Protein AF-U4L058-F1 (afdb_monomer)

Structure (mmCIF, N/CA/C/O backbone):
data_AF-U4L058-F1
#
_entry.id   AF-U4L058-F1
#
loop_
_atom_site.group_PDB
_atom_site.id
_atom_site.type_symbol
_atom_site.label_atom_id
_atom_site.label_alt_id
_atom_site.label_comp_id
_atom_site.label_asym_id
_atom_site.label_entity_id
_atom_site.label_seq_id
_atom_site.pdbx_PDB_ins_code
_atom_site.Cartn_x
_atom_site.Cartn_y
_atom_site.Cartn_z
_atom_site.occupancy
_atom_site.B_iso_or_equiv
_atom_site.auth_seq_id
_atom_site.auth_comp_id
_atom_site.auth_asym_id
_atom_site.auth_atom_id
_atom_site.pdbx_PDB_model_num
ATOM 1 N N . MET A 1 1 ? 19.940 19.517 -23.289 1.00 47.56 1 MET A N 1
ATOM 2 C CA . MET A 1 1 ? 20.513 18.558 -22.317 1.00 47.56 1 MET A CA 1
ATOM 3 C C . MET A 1 1 ? 20.708 17.233 -23.037 1.00 47.56 1 MET A C 1
ATOM 5 O O . MET A 1 1 ? 19.859 16.938 -23.871 1.00 47.56 1 MET A O 1
ATOM 9 N N . PRO A 1 2 ? 21.799 16.483 -22.801 1.00 56.88 2 PRO A N 1
ATOM 10 C CA . PRO A 1 2 ? 21.955 15.149 -23.378 1.00 56.88 2 PRO A CA 1
ATOM 11 C C . PRO A 1 2 ? 20.791 14.252 -22.942 1.00 56.88 2 PRO A C 1
ATOM 13 O O . PRO A 1 2 ? 20.288 14.392 -21.824 1.00 56.88 2 PRO A O 1
ATOM 16 N N . SER A 1 3 ? 20.346 13.364 -23.831 1.00 67.75 3 SER A N 1
ATOM 17 C CA . SER A 1 3 ? 19.328 12.370 -23.500 1.00 67.75 3 SER A CA 1
ATOM 18 C C . SER A 1 3 ? 19.775 11.527 -22.304 1.00 67.75 3 SER A C 1
ATOM 20 O O . SER A 1 3 ? 20.930 11.097 -22.277 1.00 67.75 3 SER A O 1
ATOM 22 N N . PRO A 1 4 ? 18.898 11.268 -21.316 1.00 82.44 4 PRO A N 1
ATOM 23 C CA . PRO A 1 4 ? 19.255 10.406 -20.201 1.00 82.44 4 PRO A CA 1
ATOM 24 C C . PRO A 1 4 ? 19.571 8.994 -20.709 1.00 82.44 4 PRO A C 1
ATOM 26 O O . PRO A 1 4 ? 18.923 8.485 -21.629 1.00 82.44 4 PRO A O 1
ATOM 29 N N . THR A 1 5 ? 20.565 8.354 -20.099 1.00 91.25 5 THR A N 1
ATOM 30 C CA . THR A 1 5 ? 20.855 6.937 -20.324 1.00 91.25 5 THR A CA 1
ATOM 31 C C . THR A 1 5 ? 19.934 6.074 -19.468 1.00 91.25 5 THR A C 1
ATOM 33 O O . THR A 1 5 ? 19.557 6.455 -18.358 1.00 91.25 5 THR A O 1
ATOM 36 N N . LEU A 1 6 ? 19.557 4.900 -19.974 1.00 95.06 6 LEU A N 1
ATOM 37 C CA . LEU A 1 6 ? 18.689 3.988 -19.237 1.00 95.06 6 LEU A CA 1
ATOM 38 C C . LEU A 1 6 ? 19.462 3.258 -18.129 1.00 95.06 6 LEU A C 1
ATOM 40 O O . LEU A 1 6 ? 20.446 2.564 -18.397 1.00 95.06 6 LEU A O 1
ATOM 44 N N . THR A 1 7 ? 18.951 3.338 -16.904 1.00 97.25 7 THR A N 1
ATOM 45 C CA . THR A 1 7 ? 19.315 2.487 -15.764 1.00 97.25 7 THR A CA 1
ATOM 46 C C . THR A 1 7 ? 18.183 1.511 -15.476 1.00 97.25 7 THR A C 1
ATOM 48 O O . THR A 1 7 ? 17.019 1.906 -15.411 1.00 97.25 7 THR A O 1
ATOM 51 N N . ILE A 1 8 ? 18.519 0.237 -15.284 1.00 97.94 8 ILE A N 1
ATOM 52 C CA . ILE A 1 8 ? 17.564 -0.794 -14.874 1.00 97.94 8 ILE A CA 1
ATOM 53 C C . ILE A 1 8 ? 17.840 -1.150 -13.415 1.00 97.94 8 ILE A C 1
ATOM 55 O O . ILE A 1 8 ? 18.976 -1.450 -13.043 1.00 97.94 8 ILE A O 1
ATOM 59 N N . ARG A 1 9 ? 16.792 -1.142 -12.595 1.00 96.69 9 ARG A N 1
ATOM 60 C CA . ARG A 1 9 ? 16.795 -1.625 -11.215 1.00 96.69 9 ARG A CA 1
ATOM 61 C C . ARG A 1 9 ? 15.997 -2.911 -11.132 1.00 96.69 9 ARG A C 1
ATOM 63 O O . ARG A 1 9 ? 14.858 -2.980 -11.583 1.00 96.69 9 ARG A O 1
ATOM 70 N N . ASN A 1 10 ? 16.596 -3.922 -10.533 1.00 95.50 10 ASN A N 1
ATOM 71 C CA . ASN A 1 10 ? 15.964 -5.199 -10.279 1.00 95.50 10 ASN A CA 1
ATOM 72 C C . ASN A 1 10 ? 15.373 -5.181 -8.868 1.00 95.50 10 ASN A C 1
ATOM 74 O O . ASN A 1 10 ? 16.130 -5.149 -7.913 1.00 95.50 10 ASN A O 1
ATOM 78 N N . LEU A 1 11 ? 14.051 -5.211 -8.726 1.00 94.19 11 LEU A N 1
ATOM 79 C CA . LEU A 1 11 ? 13.346 -5.349 -7.443 1.00 94.19 11 LEU A CA 1
ATOM 80 C C . LEU A 1 11 ? 12.711 -6.743 -7.321 1.00 94.19 11 LEU A C 1
ATOM 82 O O . LEU A 1 11 ? 11.597 -6.907 -6.827 1.00 94.19 11 LEU A O 1
ATOM 86 N N . THR A 1 12 ? 13.405 -7.756 -7.837 1.00 92.62 12 THR A N 1
ATOM 87 C CA . THR A 1 12 ? 13.025 -9.166 -7.726 1.00 92.62 12 THR A CA 1
ATOM 88 C C . THR A 1 12 ? 14.081 -9.935 -6.938 1.00 92.62 12 THR A C 1
ATOM 90 O O . THR A 1 12 ? 15.230 -9.504 -6.830 1.00 92.62 12 THR A O 1
ATOM 93 N N . SER A 1 13 ? 13.708 -11.110 -6.427 1.00 89.88 13 SER A N 1
ATOM 94 C CA . SER A 1 13 ? 14.618 -12.010 -5.710 1.00 89.88 13 SER A CA 1
ATOM 95 C C . SER A 1 13 ? 15.607 -12.747 -6.624 1.00 89.88 13 SER A C 1
ATOM 97 O O . SER A 1 13 ? 16.512 -13.419 -6.138 1.00 89.88 13 SER A O 1
ATOM 99 N N . ASN A 1 14 ? 15.451 -12.653 -7.949 1.00 91.00 14 ASN A N 1
ATOM 100 C CA . ASN A 1 14 ? 16.268 -13.386 -8.912 1.00 91.00 14 ASN A CA 1
ATOM 101 C C . ASN A 1 14 ? 17.243 -12.442 -9.623 1.00 91.00 14 ASN A C 1
ATOM 103 O O . ASN A 1 14 ? 16.935 -11.275 -9.857 1.00 91.00 14 ASN A O 1
ATOM 107 N N . LYS A 1 15 ? 18.414 -12.946 -10.031 1.00 93.75 15 LYS A N 1
ATOM 108 C CA . LYS A 1 15 ? 19.310 -12.199 -10.933 1.00 93.75 15 LYS A CA 1
ATOM 109 C C . LYS A 1 15 ? 18.634 -11.993 -12.285 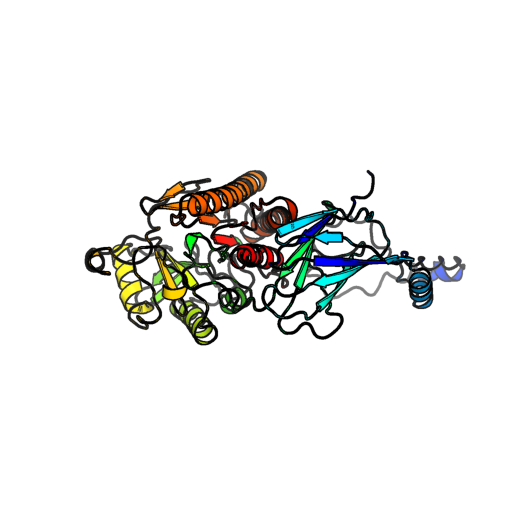1.00 93.75 15 LYS A C 1
ATOM 111 O O . LYS A 1 15 ? 17.973 -12.906 -12.787 1.00 93.75 15 LYS A O 1
ATOM 116 N N . LEU A 1 16 ? 18.851 -10.826 -12.885 1.00 96.38 16 LEU A N 1
ATOM 117 C CA . LEU A 1 16 ? 18.462 -10.549 -14.266 1.00 96.38 16 LEU A CA 1
ATOM 118 C C . LEU A 1 16 ? 19.714 -10.502 -15.136 1.00 96.38 16 LEU A C 1
ATOM 120 O O . LEU A 1 16 ? 20.690 -9.839 -14.787 1.00 96.38 16 LEU A O 1
ATOM 124 N N . HIS A 1 17 ? 19.669 -11.196 -16.265 1.00 97.19 17 HIS A N 1
ATOM 125 C CA . HIS A 1 17 ? 20.715 -11.199 -17.277 1.00 97.19 17 HIS A CA 1
ATOM 126 C C . HIS A 1 17 ? 20.137 -10.558 -18.530 1.00 97.19 17 HIS A C 1
ATOM 128 O O . HIS A 1 17 ? 19.394 -11.212 -19.254 1.00 97.19 17 HIS A O 1
ATOM 134 N N . ILE A 1 18 ? 20.423 -9.280 -18.777 1.00 97.62 18 ILE A N 1
ATOM 135 C CA . ILE A 1 18 ? 20.071 -8.664 -20.060 1.00 97.62 18 ILE A CA 1
ATOM 136 C C . ILE A 1 18 ? 21.018 -9.250 -21.103 1.00 97.62 18 ILE A C 1
ATOM 138 O O . ILE A 1 18 ? 22.229 -9.063 -20.974 1.00 97.62 18 ILE A O 1
ATOM 142 N N . ILE A 1 19 ? 20.464 -9.967 -22.079 1.00 97.12 19 ILE A N 1
ATOM 143 C CA . ILE A 1 19 ? 21.229 -10.750 -23.061 1.00 97.12 19 ILE A CA 1
ATOM 144 C C . ILE A 1 19 ? 21.243 -10.115 -24.451 1.00 97.12 19 ILE A C 1
ATOM 146 O O . ILE A 1 19 ? 22.152 -10.350 -25.239 1.00 97.12 19 ILE A O 1
ATOM 150 N N . GLN A 1 20 ? 20.238 -9.297 -24.760 1.00 97.00 20 GLN A N 1
ATOM 151 C CA . GLN A 1 20 ? 20.102 -8.708 -26.083 1.00 97.00 20 GLN A CA 1
ATOM 152 C C . GLN A 1 20 ? 19.428 -7.348 -25.990 1.00 97.00 20 GLN A C 1
ATOM 154 O O . GLN A 1 20 ? 18.491 -7.136 -25.211 1.00 97.00 20 GLN A O 1
ATOM 159 N N . THR A 1 21 ? 19.878 -6.439 -26.844 1.00 95.88 21 THR A N 1
ATOM 160 C CA . THR A 1 21 ? 19.184 -5.187 -27.126 1.00 95.88 21 THR A CA 1
ATOM 161 C C . THR A 1 21 ? 18.889 -5.071 -28.605 1.00 95.88 21 THR A C 1
ATOM 163 O O . THR A 1 21 ? 19.647 -5.540 -29.451 1.00 95.88 21 THR A O 1
ATOM 166 N N . THR A 1 22 ? 17.772 -4.435 -28.922 1.00 95.81 22 THR A N 1
ATOM 167 C CA . THR A 1 22 ? 17.424 -4.076 -30.290 1.00 95.81 22 THR A CA 1
ATOM 168 C C . THR A 1 22 ? 17.003 -2.619 -30.313 1.00 95.81 22 THR A C 1
ATOM 170 O O . THR A 1 22 ? 16.085 -2.228 -29.591 1.00 95.81 22 THR A O 1
ATOM 173 N N . ARG A 1 23 ? 17.674 -1.815 -31.134 1.00 94.12 23 ARG A N 1
ATOM 174 C CA . ARG A 1 23 ? 17.307 -0.426 -31.404 1.00 94.12 23 ARG A CA 1
ATOM 175 C C . ARG A 1 23 ? 16.559 -0.380 -32.726 1.00 94.12 23 ARG A C 1
ATOM 177 O O . ARG A 1 23 ? 17.111 -0.748 -33.756 1.00 94.12 23 ARG A O 1
ATOM 184 N N . ILE A 1 24 ? 15.299 0.031 -32.678 1.00 93.19 24 ILE A N 1
ATOM 185 C CA . ILE A 1 24 ? 14.424 0.126 -33.846 1.00 93.19 24 ILE A CA 1
ATOM 186 C C . ILE A 1 24 ? 14.221 1.616 -34.138 1.00 93.19 24 ILE A C 1
ATOM 188 O O . ILE A 1 24 ? 13.591 2.285 -33.310 1.00 93.19 24 ILE A O 1
ATOM 192 N N . PRO A 1 25 ? 14.724 2.131 -35.275 1.00 90.50 25 PRO A N 1
ATOM 193 C CA . PRO A 1 25 ? 14.578 3.535 -35.637 1.00 90.50 25 PRO A CA 1
ATOM 194 C C . PRO A 1 25 ? 13.122 4.009 -35.610 1.00 90.50 25 PRO A C 1
ATOM 196 O O . PRO A 1 25 ? 12.209 3.252 -35.957 1.00 90.50 25 PRO A O 1
ATOM 199 N N . ALA A 1 26 ? 12.885 5.267 -35.237 1.00 85.31 26 ALA A N 1
ATOM 200 C CA . ALA A 1 26 ? 11.554 5.860 -35.366 1.00 85.31 26 ALA A CA 1
ATOM 201 C C . ALA A 1 26 ? 11.067 5.806 -36.838 1.00 85.31 26 ALA A C 1
ATOM 203 O O . ALA A 1 26 ? 11.829 6.146 -37.749 1.00 85.31 26 ALA A O 1
ATOM 204 N N . PRO A 1 27 ? 9.812 5.389 -37.119 1.00 81.69 27 PRO A N 1
ATOM 205 C CA . PRO A 1 27 ? 9.298 5.361 -38.484 1.00 81.69 27 PRO A CA 1
ATOM 206 C C . PRO A 1 27 ? 9.309 6.761 -39.096 1.00 81.69 27 PRO A C 1
ATOM 208 O O . PRO A 1 27 ? 8.848 7.716 -38.470 1.00 81.69 27 PRO A O 1
ATOM 211 N N . ALA A 1 28 ? 9.779 6.877 -40.340 1.00 76.38 28 ALA A N 1
ATOM 212 C CA . ALA A 1 28 ? 9.761 8.154 -41.039 1.00 76.38 28 ALA A CA 1
ATOM 213 C C . ALA A 1 28 ? 8.316 8.689 -41.133 1.00 76.38 28 ALA A C 1
ATOM 215 O O . ALA A 1 28 ? 7.412 7.931 -41.517 1.00 76.38 28 ALA A O 1
ATOM 216 N N . PRO A 1 29 ? 8.074 9.975 -40.814 1.00 73.06 29 PRO A N 1
ATOM 217 C CA . PRO A 1 29 ? 6.759 10.566 -40.995 1.00 73.06 29 PRO A CA 1
ATOM 218 C C . PRO A 1 29 ? 6.376 10.510 -42.482 1.00 73.06 29 PRO A C 1
ATOM 220 O O . PRO A 1 29 ? 7.249 10.609 -43.355 1.00 73.06 29 PRO A O 1
ATOM 223 N N . PRO A 1 30 ? 5.083 10.346 -42.808 1.00 66.81 30 PRO A N 1
ATOM 224 C CA . PRO A 1 30 ? 4.653 10.357 -44.196 1.00 66.81 30 PRO A CA 1
ATOM 225 C C . PRO A 1 30 ? 5.043 11.689 -44.842 1.00 66.81 30 PRO A C 1
ATOM 227 O O . PRO A 1 30 ? 4.902 12.755 -44.239 1.00 66.81 30 PRO A O 1
ATOM 230 N N . LYS A 1 31 ? 5.557 11.626 -46.078 1.00 66.06 31 LYS A N 1
ATOM 231 C CA . LYS A 1 31 ? 5.919 12.833 -46.830 1.00 66.06 31 LYS A CA 1
ATOM 232 C C . LYS A 1 31 ? 4.681 13.734 -46.929 1.00 66.06 31 LYS A C 1
ATOM 234 O O . LYS A 1 31 ? 3.614 13.218 -47.275 1.00 66.06 31 LYS A O 1
ATOM 239 N N . PRO A 1 32 ? 4.791 15.046 -46.650 1.00 57.22 32 PRO A N 1
ATOM 240 C CA . PRO A 1 32 ? 3.666 15.950 -46.825 1.00 57.22 32 PRO A CA 1
ATOM 241 C C . PRO A 1 32 ? 3.174 15.846 -48.269 1.00 57.22 32 PRO A C 1
ATOM 243 O O . PRO A 1 32 ? 3.972 15.898 -49.210 1.00 57.22 32 PRO A O 1
ATOM 246 N N . ALA A 1 33 ? 1.867 15.641 -48.441 1.00 57.19 33 ALA A N 1
ATOM 247 C CA . ALA A 1 33 ? 1.272 15.617 -49.767 1.00 57.19 33 ALA A CA 1
ATOM 248 C C . ALA A 1 33 ? 1.560 16.962 -50.462 1.00 57.19 33 ALA A C 1
ATOM 250 O O . ALA A 1 33 ? 1.469 18.007 -49.807 1.00 57.19 33 ALA A O 1
ATOM 251 N N . PRO A 1 34 ? 1.910 16.974 -51.760 1.00 49.03 34 PRO A N 1
ATOM 252 C CA . PRO A 1 34 ? 2.071 18.223 -52.487 1.00 49.03 34 PRO A CA 1
ATOM 253 C C . PRO A 1 34 ? 0.775 19.031 -52.384 1.00 49.03 34 PRO A C 1
ATOM 255 O O . PRO A 1 34 ? -0.315 18.512 -52.632 1.00 49.03 34 PRO A O 1
ATOM 258 N N . ILE A 1 35 ? 0.891 20.299 -51.985 1.00 48.94 35 ILE A N 1
ATOM 259 C CA . ILE A 1 35 ? -0.247 21.215 -51.901 1.00 48.94 35 ILE A CA 1
ATOM 260 C C . ILE A 1 35 ? -0.741 21.457 -53.330 1.00 48.94 35 ILE A C 1
ATOM 262 O O . ILE A 1 35 ? -0.164 22.238 -54.084 1.00 48.94 35 ILE A O 1
ATOM 266 N N . THR A 1 36 ? -1.800 20.761 -53.728 1.00 53.22 36 THR A N 1
ATOM 267 C CA . THR A 1 36 ? -2.515 21.007 -54.979 1.00 53.22 36 THR A CA 1
ATOM 268 C C . THR A 1 36 ? -3.618 22.036 -54.733 1.00 53.22 36 THR A C 1
ATOM 270 O O . THR A 1 36 ? -4.226 22.075 -53.662 1.00 53.22 36 THR A O 1
ATOM 273 N N . LYS A 1 37 ? -3.899 22.892 -55.730 1.00 47.75 37 LYS A N 1
ATOM 274 C CA . LYS A 1 37 ? -4.924 23.957 -55.646 1.00 47.75 37 LYS A CA 1
ATOM 275 C C . LYS A 1 37 ? -6.322 23.442 -55.249 1.00 47.75 37 LYS A C 1
ATOM 277 O O . LYS A 1 37 ? -7.128 24.226 -54.765 1.00 47.75 37 LYS A O 1
ATOM 282 N N . SER A 1 38 ? -6.592 22.143 -55.385 1.00 46.78 38 SER A N 1
ATOM 283 C CA . SER A 1 38 ? -7.833 21.482 -54.961 1.00 46.78 38 SER A CA 1
ATOM 284 C C . SER A 1 38 ? -7.977 21.284 -53.444 1.00 46.78 38 SER A C 1
ATOM 286 O O . SER A 1 38 ? -9.088 21.061 -52.978 1.00 46.78 38 SER A O 1
ATOM 288 N N . ASN A 1 39 ? -6.899 21.373 -52.654 1.00 43.94 39 ASN A N 1
ATOM 289 C CA . ASN A 1 39 ? -6.961 21.186 -51.194 1.00 43.94 39 ASN A CA 1
ATOM 290 C C . ASN A 1 39 ? -7.251 22.487 -50.422 1.00 43.94 39 ASN A C 1
ATOM 292 O O . ASN A 1 39 ? -7.532 22.443 -49.227 1.00 43.94 39 ASN A O 1
ATOM 296 N N . LEU A 1 40 ? -7.225 23.643 -51.096 1.00 43.31 40 LEU A N 1
ATOM 297 C CA . LEU A 1 40 ? -7.546 24.948 -50.500 1.00 43.31 40 LEU A CA 1
ATOM 298 C C . LEU A 1 40 ? -9.060 25.200 -50.398 1.00 43.31 40 LEU A C 1
ATOM 300 O O . LEU A 1 40 ? -9.494 25.965 -49.543 1.00 43.31 40 LEU A O 1
ATOM 304 N N . THR A 1 41 ? -9.881 24.533 -51.214 1.00 40.84 41 THR A N 1
ATOM 305 C CA . THR A 1 41 ? -11.341 24.736 -51.241 1.00 40.84 41 THR A CA 1
ATOM 306 C C . THR A 1 41 ? -12.106 23.946 -50.177 1.00 40.84 41 THR A C 1
ATOM 308 O O . THR A 1 41 ? -13.298 24.167 -50.009 1.00 40.84 41 THR A O 1
ATOM 311 N N . ASN A 1 42 ? -11.446 23.057 -49.425 1.00 38.50 42 ASN A N 1
ATOM 312 C CA . ASN A 1 42 ? -12.087 22.290 -48.345 1.00 38.50 42 ASN A CA 1
ATOM 313 C C . ASN A 1 42 ? -11.957 22.933 -46.954 1.00 38.50 42 ASN A C 1
ATOM 315 O O . ASN A 1 42 ? -12.526 22.420 -45.993 1.00 38.50 42 ASN A O 1
ATOM 319 N N . VAL A 1 43 ? -11.265 24.070 -46.828 1.00 40.62 43 VAL A N 1
ATOM 320 C CA . VAL A 1 43 ? -11.130 24.780 -45.541 1.00 40.62 43 VAL A CA 1
ATOM 321 C C . VAL A 1 43 ? -12.368 25.641 -45.229 1.00 40.62 43 VAL A C 1
ATOM 323 O O . VAL A 1 43 ? -12.592 25.998 -44.078 1.00 40.62 43 VAL A O 1
ATOM 326 N N . SER A 1 44 ? -13.240 25.913 -46.209 1.00 34.47 44 SER A N 1
ATOM 327 C CA . SER A 1 44 ? -14.467 26.704 -46.013 1.00 34.47 44 SER A CA 1
ATOM 328 C C . SER A 1 44 ? -15.707 25.898 -45.594 1.00 34.47 44 SER A C 1
ATOM 330 O O . SER A 1 44 ? -16.704 26.507 -45.226 1.00 34.47 44 SER A O 1
ATOM 332 N N . ASN A 1 45 ? -15.661 24.557 -45.592 1.00 34.75 45 ASN A N 1
ATOM 333 C CA . ASN A 1 45 ? -16.809 23.706 -45.221 1.00 34.75 45 ASN A CA 1
ATOM 334 C C . ASN A 1 45 ? -16.697 23.050 -43.832 1.00 34.75 45 ASN A C 1
ATOM 336 O O . ASN A 1 45 ? -17.572 22.281 -43.441 1.00 34.75 45 ASN A O 1
ATOM 340 N N . LEU A 1 46 ? -15.679 23.391 -43.037 1.00 36.53 46 LEU A N 1
ATOM 341 C CA . LEU A 1 46 ? -15.516 22.892 -41.662 1.00 36.53 46 LEU A CA 1
ATOM 342 C C . LEU A 1 46 ? -16.308 23.705 -40.609 1.00 36.53 46 LEU A C 1
ATOM 344 O O . LEU A 1 46 ? -15.955 23.709 -39.435 1.00 36.53 46 LEU A O 1
ATOM 348 N N . GLY A 1 47 ? -17.352 24.432 -41.027 1.00 38.72 47 GLY A N 1
ATOM 349 C CA . GLY A 1 47 ? -18.165 25.304 -40.164 1.00 38.72 47 GLY A CA 1
ATOM 350 C C . GLY A 1 47 ? -19.493 24.710 -39.680 1.00 38.72 47 GLY A C 1
ATOM 351 O O . GLY A 1 47 ? -20.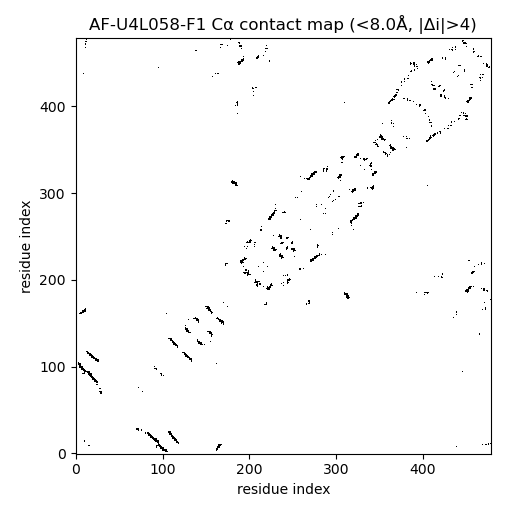128 25.280 -38.801 1.00 38.72 47 GLY A O 1
ATOM 352 N N . HIS A 1 48 ? -19.927 23.564 -40.207 1.00 32.72 48 HIS A N 1
ATOM 353 C CA . HIS A 1 48 ? -21.238 22.997 -39.888 1.00 32.72 48 HIS A CA 1
ATOM 354 C C . HIS A 1 48 ? -21.151 21.481 -39.749 1.00 32.72 48 HIS A C 1
ATOM 356 O O . HIS A 1 48 ? -21.504 20.799 -40.689 1.00 32.72 48 HIS A O 1
ATOM 362 N N . HIS A 1 49 ? -20.639 20.958 -38.629 1.00 31.55 49 HIS A N 1
ATOM 363 C CA . HIS A 1 49 ? -20.975 19.630 -38.068 1.00 31.55 49 HIS A CA 1
ATOM 364 C C . HIS A 1 49 ? -20.174 19.384 -36.773 1.00 31.55 49 HIS A C 1
ATOM 366 O O . HIS A 1 49 ? -19.394 18.445 -36.681 1.00 31.55 49 HIS A O 1
ATOM 372 N N . VAL A 1 50 ? -20.353 20.228 -35.749 1.00 35.69 50 VAL A N 1
ATOM 373 C CA . VAL A 1 50 ? -19.986 19.875 -34.363 1.00 35.69 50 VAL A CA 1
ATOM 374 C C . VAL A 1 50 ? -21.037 20.450 -33.413 1.00 35.69 50 VAL A C 1
ATOM 376 O O . VAL A 1 50 ? -20.842 21.470 -32.763 1.00 35.69 50 VAL A O 1
ATOM 379 N N . THR A 1 51 ? -22.181 19.782 -33.337 1.00 35.56 51 THR A N 1
ATOM 380 C CA . THR A 1 51 ? -23.135 19.922 -32.233 1.00 35.56 51 THR A CA 1
ATOM 381 C C . THR A 1 51 ? -23.565 18.524 -31.821 1.00 35.56 51 THR A C 1
ATOM 383 O O . THR A 1 51 ? -24.406 17.918 -32.469 1.00 35.56 51 THR A O 1
ATOM 386 N N . HIS A 1 52 ? -22.894 17.981 -30.804 1.00 32.19 52 HIS A N 1
ATOM 387 C CA . HIS A 1 52 ? -23.453 17.266 -29.648 1.00 32.19 52 HIS A CA 1
ATOM 388 C C . HIS A 1 52 ? -22.324 16.529 -28.901 1.00 32.19 52 HIS A C 1
ATOM 390 O O . HIS A 1 52 ? -21.460 15.916 -29.518 1.00 32.19 52 HIS A O 1
ATOM 396 N N . ASN A 1 53 ? -22.373 16.603 -27.565 1.00 29.23 53 ASN A N 1
ATOM 397 C CA . ASN A 1 53 ? -21.456 16.051 -26.549 1.00 29.23 53 ASN A CA 1
ATOM 398 C C . ASN A 1 53 ? -20.260 16.930 -26.143 1.00 29.23 53 ASN A C 1
ATOM 400 O O . ASN A 1 53 ? -19.098 16.587 -26.337 1.00 29.23 53 ASN A O 1
ATOM 404 N N . PHE A 1 54 ? -20.569 18.040 -25.466 1.00 29.64 54 PHE A N 1
ATOM 405 C CA . PHE A 1 54 ? -19.615 18.847 -24.701 1.00 29.64 54 PHE A CA 1
ATOM 406 C C . PHE A 1 54 ? -19.950 18.767 -23.203 1.00 29.64 54 PHE A C 1
ATOM 408 O O . PHE A 1 54 ? -20.721 19.579 -22.706 1.00 29.64 54 PHE A O 1
ATOM 415 N N . THR A 1 55 ? -19.371 17.804 -22.477 1.00 29.11 55 THR A N 1
ATOM 416 C CA . THR A 1 55 ? -19.348 17.827 -20.994 1.00 29.11 55 THR A CA 1
ATOM 417 C C . THR A 1 55 ? -18.156 17.102 -20.345 1.00 29.11 55 THR A C 1
ATOM 419 O O . THR A 1 55 ? -18.214 16.798 -19.159 1.00 29.11 55 THR A O 1
ATOM 422 N N . SER A 1 56 ? -17.027 16.867 -21.035 1.00 29.28 56 SER A N 1
ATOM 423 C CA . SER A 1 56 ? -15.829 16.325 -20.347 1.00 29.28 56 SER A CA 1
ATOM 424 C C . SER A 1 56 ? -14.464 16.889 -20.761 1.00 29.28 56 SER A C 1
ATOM 426 O O . SER A 1 56 ? -13.441 16.386 -20.302 1.00 29.28 56 SER A O 1
ATOM 428 N N . LEU A 1 57 ? -14.401 17.945 -21.575 1.00 30.73 57 LEU A N 1
ATOM 429 C CA . LEU A 1 57 ? -13.132 18.502 -22.062 1.00 30.73 57 LEU A CA 1
ATOM 430 C C . LEU A 1 57 ? -12.966 19.978 -21.690 1.00 30.73 57 LEU A C 1
ATOM 432 O O . LEU A 1 57 ? -12.871 20.854 -22.539 1.00 30.73 57 LEU A O 1
ATOM 436 N N . LEU A 1 58 ? -12.901 20.263 -20.391 1.00 33.25 58 LEU A N 1
ATOM 437 C CA . LEU A 1 58 ? -12.345 21.524 -19.896 1.00 33.25 58 LEU A CA 1
ATOM 438 C C . LEU A 1 58 ? -11.369 21.252 -18.747 1.00 33.25 58 LEU A C 1
ATOM 440 O O . LEU A 1 58 ? -11.593 21.604 -17.592 1.00 33.25 58 LEU A O 1
ATOM 444 N N . ARG A 1 59 ? -10.229 20.647 -19.096 1.00 31.66 59 ARG A N 1
ATOM 445 C CA . ARG A 1 59 ? -8.972 20.816 -18.359 1.00 31.66 59 ARG A CA 1
ATOM 446 C C . ARG A 1 59 ? -7.880 21.284 -19.313 1.00 31.66 59 ARG A C 1
ATOM 448 O O . ARG A 1 59 ? -7.296 20.494 -20.036 1.00 31.66 59 ARG A O 1
ATOM 455 N N . ARG A 1 60 ? -7.666 22.603 -19.288 1.00 37.06 60 ARG A N 1
ATOM 456 C CA . ARG A 1 60 ? -6.450 23.357 -19.640 1.00 37.06 60 ARG A CA 1
ATOM 457 C C . ARG A 1 60 ? -5.427 22.631 -20.534 1.00 37.06 60 ARG A C 1
ATOM 459 O O . ARG A 1 60 ? -4.459 22.064 -20.040 1.00 37.06 60 ARG A O 1
ATOM 466 N N . THR A 1 61 ? -5.557 22.829 -21.840 1.00 28.14 61 THR A N 1
ATOM 467 C CA . THR A 1 61 ? -4.433 22.843 -22.789 1.00 28.14 61 THR A CA 1
ATOM 468 C C . THR A 1 61 ? -4.420 24.203 -23.490 1.00 28.14 61 THR A C 1
ATOM 470 O O . THR A 1 61 ? -5.490 24.668 -23.890 1.00 28.14 61 THR A O 1
ATOM 473 N N . PRO A 1 62 ? -3.267 24.881 -23.631 1.00 28.09 62 PRO A N 1
ATOM 474 C CA . PRO A 1 62 ? -3.191 26.084 -24.449 1.00 28.09 62 PRO A CA 1
ATOM 475 C C . PRO A 1 62 ? -3.505 25.729 -25.909 1.00 28.09 62 PRO A C 1
ATOM 477 O O . PRO A 1 62 ? -3.093 24.685 -26.417 1.00 28.09 62 PRO A O 1
ATOM 480 N N . VAL A 1 63 ? -4.277 26.594 -26.565 1.00 29.78 63 VAL A N 1
ATOM 481 C CA . VAL A 1 63 ? -4.714 26.461 -27.960 1.00 29.78 63 VAL A CA 1
ATOM 482 C C . VAL A 1 63 ? -3.522 26.740 -28.884 1.00 29.78 63 VAL A C 1
ATOM 484 O O . VAL A 1 63 ? -3.391 27.827 -29.434 1.00 29.78 63 VAL A O 1
ATOM 487 N N . THR A 1 64 ? -2.617 25.768 -29.019 1.00 33.59 64 THR A N 1
ATOM 488 C CA . THR A 1 64 ? -1.559 25.782 -30.049 1.00 33.59 64 THR A CA 1
ATOM 489 C C . THR A 1 64 ? -1.107 24.389 -30.505 1.00 33.59 64 THR A C 1
ATOM 491 O O . THR A 1 64 ? -0.024 24.250 -31.065 1.00 33.59 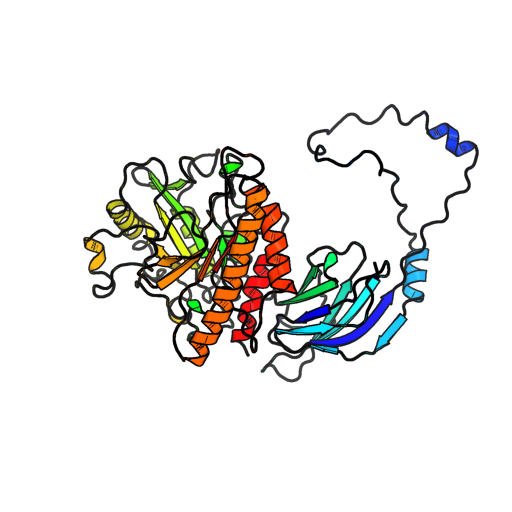64 THR A O 1
ATOM 494 N N . ALA A 1 65 ? -1.913 23.338 -30.317 1.00 39.06 65 ALA A N 1
ATOM 495 C CA . ALA A 1 65 ? -1.543 21.992 -30.766 1.00 39.06 65 ALA A CA 1
ATOM 496 C C . ALA A 1 65 ? -2.758 21.132 -31.151 1.00 39.06 65 ALA A C 1
ATOM 498 O O . ALA A 1 65 ? -3.173 20.262 -30.396 1.00 39.06 65 ALA A O 1
ATOM 499 N N . LEU A 1 66 ? -3.321 21.358 -32.340 1.00 34.28 66 LEU A N 1
ATOM 500 C CA . LEU A 1 66 ? -4.224 20.408 -33.004 1.00 34.28 66 LEU A CA 1
ATOM 501 C C . LEU A 1 66 ? -3.932 20.382 -34.512 1.00 34.28 66 LEU A C 1
ATOM 503 O O . LEU A 1 66 ? -4.780 20.699 -35.338 1.00 34.28 66 LEU A O 1
ATOM 507 N N . ILE A 1 67 ? -2.707 20.003 -34.877 1.00 35.44 67 ILE A N 1
ATOM 508 C CA . ILE A 1 67 ? -2.484 19.322 -36.155 1.00 35.44 67 ILE A CA 1
ATOM 509 C C . ILE A 1 67 ? -2.248 17.858 -35.778 1.00 35.44 67 ILE A C 1
ATOM 511 O O . ILE A 1 67 ? -1.292 17.590 -35.047 1.00 35.44 67 ILE A O 1
ATOM 515 N N . PRO A 1 68 ? -3.107 16.910 -36.195 1.00 39.47 68 PRO A N 1
ATOM 516 C CA . PRO A 1 68 ? -2.832 15.497 -35.994 1.00 39.47 68 PRO A CA 1
ATOM 517 C C . PRO A 1 68 ? -1.511 15.176 -36.690 1.00 39.47 68 PRO A C 1
ATOM 519 O O . PRO A 1 68 ? -1.396 15.356 -37.903 1.00 39.47 68 PRO A O 1
ATOM 522 N N . VAL A 1 69 ? -0.504 14.728 -35.937 1.00 49.50 69 VAL A N 1
ATOM 523 C CA . VAL A 1 69 ? 0.687 14.139 -36.552 1.00 49.50 69 VAL A CA 1
ATOM 524 C C . VAL A 1 69 ? 0.203 12.890 -37.295 1.00 49.50 69 VAL A C 1
ATOM 526 O O . VAL A 1 69 ? -0.404 12.021 -36.664 1.00 49.50 69 VAL A O 1
ATOM 529 N N . PRO A 1 70 ? 0.384 12.805 -38.622 1.00 59.12 70 PRO A N 1
ATOM 530 C CA . PRO A 1 70 ? -0.135 11.687 -39.391 1.00 59.12 70 PRO A CA 1
ATOM 531 C C . PRO A 1 70 ? 0.547 10.386 -38.958 1.00 59.12 70 PRO A C 1
ATOM 533 O O . PRO A 1 70 ? 1.771 10.316 -38.832 1.00 59.12 70 PRO A O 1
ATOM 536 N N . THR A 1 71 ? -0.259 9.355 -38.715 1.00 67.19 71 THR A N 1
ATOM 537 C CA . THR A 1 71 ? 0.201 8.027 -38.305 1.00 67.19 71 THR A CA 1
ATOM 538 C C . THR A 1 71 ? 1.110 7.432 -39.391 1.00 67.19 71 THR A C 1
ATOM 540 O O . THR A 1 71 ? 0.764 7.511 -40.574 1.00 67.19 71 THR A O 1
ATOM 543 N N . PRO A 1 72 ? 2.268 6.842 -39.038 1.00 72.56 72 PRO A N 1
ATOM 544 C CA . PRO A 1 72 ? 3.177 6.263 -40.024 1.00 72.56 72 PRO A CA 1
ATOM 545 C C . PRO A 1 72 ? 2.517 5.118 -40.801 1.00 72.56 72 PRO A C 1
ATOM 547 O O . PRO A 1 72 ? 1.692 4.372 -40.270 1.00 72.56 72 PRO A O 1
ATOM 550 N N . THR A 1 73 ? 2.890 4.967 -42.074 1.00 80.56 73 THR A N 1
ATOM 551 C CA . THR A 1 73 ? 2.367 3.899 -42.935 1.00 80.56 73 THR A CA 1
ATOM 552 C C . THR A 1 73 ? 2.917 2.534 -42.518 1.00 80.56 73 THR A C 1
ATOM 554 O O . THR A 1 73 ? 4.028 2.427 -41.994 1.00 80.56 73 THR A O 1
ATOM 557 N N . SER A 1 74 ? 2.192 1.453 -42.825 1.00 79.25 74 SER A N 1
ATOM 558 C CA . SER A 1 74 ? 2.670 0.080 -42.589 1.00 79.25 74 SER A CA 1
ATOM 559 C C . SER A 1 74 ? 4.017 -0.201 -43.268 1.00 79.25 74 SER A C 1
ATOM 561 O O . SER A 1 74 ? 4.847 -0.914 -42.712 1.00 79.25 74 SER A O 1
ATOM 563 N N . SER A 1 75 ? 4.270 0.405 -44.434 1.00 80.00 75 SER A N 1
ATOM 564 C CA . SER A 1 75 ? 5.556 0.313 -45.133 1.00 80.00 75 SER A CA 1
ATOM 565 C C . SER A 1 75 ? 6.696 1.018 -44.391 1.00 80.00 75 SER A C 1
ATOM 567 O O . SER A 1 75 ? 7.793 0.472 -44.319 1.00 80.00 75 SER A O 1
ATOM 569 N N . ALA A 1 76 ? 6.446 2.191 -43.797 1.00 77.88 76 ALA A N 1
ATOM 570 C CA . ALA A 1 76 ? 7.438 2.909 -42.997 1.00 77.88 76 ALA A CA 1
ATOM 571 C C . ALA A 1 76 ? 7.770 2.154 -41.701 1.00 77.88 76 ALA A C 1
ATOM 573 O O . ALA A 1 76 ? 8.932 2.084 -41.309 1.00 77.88 76 ALA A O 1
ATOM 574 N N . ILE A 1 77 ? 6.766 1.528 -41.078 1.00 79.06 77 ILE A N 1
ATOM 575 C CA . ILE A 1 77 ? 6.957 0.662 -39.907 1.00 79.06 77 ILE A CA 1
ATOM 576 C C . ILE A 1 77 ? 7.796 -0.574 -40.273 1.00 79.06 77 ILE A C 1
ATOM 578 O O . ILE A 1 77 ? 8.728 -0.915 -39.548 1.00 79.06 77 ILE A O 1
ATOM 582 N N . ALA A 1 78 ? 7.504 -1.231 -41.401 1.00 78.25 78 ALA A N 1
ATOM 583 C CA . ALA A 1 78 ? 8.265 -2.394 -41.859 1.00 78.25 78 ALA A CA 1
ATOM 584 C C . ALA A 1 78 ? 9.724 -2.042 -42.196 1.00 78.25 78 ALA A C 1
ATOM 586 O O . ALA A 1 78 ? 10.634 -2.780 -41.827 1.00 78.25 78 ALA A O 1
ATOM 587 N N . ALA A 1 79 ? 9.955 -0.893 -42.840 1.00 79.38 79 ALA A N 1
ATOM 588 C CA . ALA A 1 79 ? 11.300 -0.402 -43.134 1.00 79.38 79 ALA A CA 1
ATOM 589 C C . ALA A 1 79 ? 12.098 -0.104 -41.853 1.00 79.38 79 ALA A C 1
ATOM 591 O O . ALA A 1 79 ? 13.254 -0.508 -41.748 1.00 79.38 79 ALA A O 1
ATOM 592 N N . ALA A 1 80 ? 11.473 0.534 -40.858 1.00 80.25 80 ALA A N 1
ATOM 593 C CA . ALA A 1 80 ? 12.087 0.773 -39.552 1.00 80.25 80 ALA A CA 1
ATOM 594 C C . ALA A 1 80 ? 12.444 -0.537 -38.829 1.00 80.25 80 ALA A C 1
ATOM 596 O O . ALA A 1 80 ? 13.538 -0.668 -38.287 1.00 80.25 80 ALA A O 1
ATOM 597 N N . ALA A 1 81 ? 11.556 -1.536 -38.865 1.00 79.00 81 ALA A N 1
ATOM 598 C CA . ALA A 1 81 ? 11.827 -2.852 -38.290 1.00 79.00 81 ALA A CA 1
ATOM 599 C C . ALA A 1 81 ? 12.981 -3.584 -38.999 1.00 79.00 81 ALA A C 1
ATOM 601 O O . ALA A 1 81 ? 13.770 -4.254 -38.337 1.00 79.00 81 ALA A O 1
ATOM 602 N N . ALA A 1 82 ? 13.104 -3.442 -40.323 1.00 80.81 82 ALA A N 1
ATOM 603 C CA . ALA A 1 82 ? 14.205 -4.019 -41.097 1.00 80.81 82 ALA A CA 1
ATOM 604 C C . ALA A 1 82 ? 15.554 -3.326 -40.835 1.00 80.81 82 ALA A C 1
ATOM 606 O O . ALA A 1 82 ? 16.598 -3.960 -40.952 1.00 80.81 82 ALA A O 1
ATOM 607 N N . ALA A 1 83 ? 15.535 -2.046 -40.455 1.00 84.38 83 ALA A N 1
ATOM 608 C CA . ALA A 1 83 ? 16.718 -1.266 -40.090 1.00 84.38 83 ALA A CA 1
ATOM 609 C C . ALA A 1 83 ? 17.124 -1.422 -38.611 1.00 84.38 83 ALA A C 1
ATOM 611 O O . ALA A 1 83 ? 17.950 -0.656 -38.116 1.00 84.38 83 ALA A O 1
ATOM 612 N N . ALA A 1 84 ? 16.524 -2.367 -37.884 1.00 89.81 84 ALA A N 1
ATOM 613 C CA . ALA A 1 84 ? 16.783 -2.544 -36.466 1.00 89.81 84 ALA A CA 1
ATOM 614 C C . ALA A 1 84 ? 18.215 -3.038 -36.200 1.00 89.81 84 ALA A C 1
ATOM 616 O O . ALA A 1 84 ? 18.654 -4.053 -36.742 1.00 89.81 84 ALA A O 1
ATOM 617 N N . GLU A 1 85 ? 18.924 -2.359 -35.302 1.00 91.56 85 GLU A N 1
ATOM 618 C CA . GLU A 1 85 ? 20.243 -2.785 -34.839 1.00 91.56 85 GLU A CA 1
ATOM 619 C C . GLU A 1 85 ? 20.093 -3.734 -33.650 1.00 91.56 85 GLU A C 1
ATOM 621 O O . GLU A 1 85 ? 19.650 -3.325 -32.574 1.00 91.56 85 GLU A O 1
ATOM 626 N N . VAL A 1 86 ? 20.484 -4.995 -33.830 1.00 93.44 86 VAL A N 1
ATOM 627 C CA . VAL A 1 86 ? 20.531 -5.999 -32.758 1.00 93.44 86 VAL A CA 1
ATOM 628 C C . VAL A 1 86 ? 21.947 -6.072 -32.195 1.00 93.44 86 VAL A C 1
ATOM 630 O O . VAL A 1 86 ? 22.918 -6.105 -32.949 1.00 93.44 86 VAL A O 1
ATOM 633 N N . ARG A 1 87 ? 22.072 -6.095 -30.867 1.00 93.31 87 ARG A N 1
ATOM 634 C CA . ARG A 1 87 ? 23.348 -6.263 -30.167 1.00 93.31 87 ARG A CA 1
ATOM 635 C C . ARG A 1 87 ? 23.194 -7.268 -29.038 1.00 93.31 87 ARG A C 1
ATOM 637 O O . ARG A 1 87 ? 22.385 -7.047 -28.131 1.00 93.31 87 ARG A O 1
ATOM 644 N N . ASP A 1 88 ? 24.015 -8.309 -29.077 1.00 93.38 88 ASP A N 1
ATOM 645 C CA . ASP A 1 88 ? 24.208 -9.210 -27.946 1.00 93.38 88 ASP A CA 1
ATOM 646 C C . ASP A 1 88 ? 25.031 -8.493 -26.882 1.00 93.38 88 ASP A C 1
ATOM 648 O O . ASP A 1 88 ? 26.073 -7.894 -27.161 1.00 93.38 88 ASP A O 1
ATOM 652 N N . ILE A 1 89 ? 24.532 -8.515 -25.654 1.00 94.06 89 ILE A N 1
ATOM 653 C CA . ILE A 1 89 ? 25.168 -7.871 -24.509 1.00 94.06 89 ILE A CA 1
ATOM 654 C C . ILE A 1 89 ? 25.039 -8.777 -23.293 1.00 94.06 89 ILE A C 1
ATOM 656 O O . ILE A 1 89 ? 24.218 -9.684 -23.272 1.00 94.06 89 ILE A O 1
ATOM 660 N N . LEU A 1 90 ? 25.819 -8.519 -22.247 1.00 95.12 90 LEU A N 1
ATOM 661 C CA . LEU A 1 90 ? 25.604 -9.160 -20.957 1.00 95.12 90 LEU A CA 1
ATOM 662 C C . LEU A 1 90 ? 25.645 -8.108 -19.858 1.00 95.12 90 LEU A C 1
ATOM 664 O O . LEU A 1 90 ? 26.714 -7.653 -19.456 1.00 95.12 90 LEU A O 1
ATOM 668 N N . ILE A 1 91 ? 24.468 -7.741 -19.358 1.00 96.50 91 ILE A N 1
ATOM 669 C CA . ILE A 1 91 ? 24.336 -6.917 -18.154 1.00 96.50 91 ILE A CA 1
ATOM 670 C C . ILE A 1 91 ? 23.718 -7.789 -17.070 1.00 96.50 91 ILE A C 1
ATOM 672 O O . ILE A 1 91 ? 22.570 -8.219 -17.186 1.00 96.50 91 ILE A O 1
ATOM 676 N N . ILE A 1 92 ? 24.485 -8.041 -16.012 1.00 96.75 92 ILE A N 1
ATOM 677 C CA . ILE A 1 92 ? 24.029 -8.800 -14.848 1.00 96.75 92 ILE A CA 1
ATOM 678 C C . ILE A 1 92 ? 23.559 -7.808 -13.793 1.00 96.75 92 ILE A C 1
ATOM 680 O O . ILE A 1 92 ? 24.352 -7.025 -13.274 1.00 96.75 92 ILE A O 1
ATOM 684 N N . ILE A 1 93 ? 22.278 -7.880 -13.447 1.00 96.31 93 ILE A N 1
ATOM 685 C CA . ILE A 1 93 ? 21.673 -7.045 -12.413 1.00 96.31 93 ILE A CA 1
ATOM 686 C C . ILE A 1 93 ? 21.341 -7.949 -11.221 1.00 96.31 93 ILE A C 1
ATOM 688 O O . ILE A 1 93 ? 20.444 -8.798 -11.331 1.00 96.31 93 ILE A O 1
ATOM 692 N N . PRO A 1 94 ? 22.058 -7.827 -10.087 1.00 93.75 94 PRO A N 1
ATOM 693 C CA . PRO A 1 94 ? 21.794 -8.662 -8.923 1.00 93.75 94 PRO A CA 1
ATOM 694 C C . PRO A 1 94 ? 20.396 -8.380 -8.348 1.00 93.75 94 PRO A C 1
ATOM 696 O O . PRO A 1 94 ? 19.826 -7.323 -8.641 1.00 93.75 94 PRO A O 1
ATOM 699 N N . PRO A 1 95 ? 19.822 -9.305 -7.554 1.00 93.19 95 PRO A N 1
ATOM 700 C CA . PRO A 1 95 ? 18.599 -9.042 -6.800 1.00 93.19 95 PRO A CA 1
ATOM 701 C C . PRO A 1 95 ? 18.729 -7.734 -6.023 1.00 93.19 95 PRO A C 1
ATOM 703 O O . PRO A 1 95 ? 19.764 -7.488 -5.403 1.00 93.19 95 PRO A O 1
ATOM 706 N N . TYR A 1 96 ? 17.706 -6.883 -6.095 1.00 92.88 96 TYR A N 1
ATOM 707 C CA . TYR A 1 96 ? 17.691 -5.565 -5.445 1.00 92.88 96 TYR A CA 1
ATOM 708 C C . TYR A 1 96 ? 18.836 -4.615 -5.844 1.00 92.88 96 TYR A C 1
ATOM 710 O O . TYR A 1 96 ? 19.090 -3.614 -5.173 1.00 92.88 96 TYR A O 1
ATOM 718 N N . GLY A 1 97 ? 19.515 -4.899 -6.959 1.00 93.56 97 GLY A N 1
ATOM 719 C CA . GLY A 1 97 ? 20.573 -4.074 -7.528 1.00 93.56 97 GLY A CA 1
ATOM 720 C C . GLY A 1 97 ? 20.103 -3.160 -8.656 1.00 93.56 97 GLY A C 1
ATOM 721 O O . GLY A 1 97 ? 18.958 -3.210 -9.110 1.00 93.56 97 GLY A O 1
ATOM 722 N N . LYS A 1 98 ? 21.028 -2.337 -9.153 1.00 95.25 98 LYS A N 1
ATOM 723 C CA . LYS A 1 98 ? 20.827 -1.473 -10.322 1.00 95.25 98 LYS A CA 1
ATOM 724 C C . LYS A 1 98 ? 22.046 -1.482 -11.234 1.00 95.25 98 LYS A C 1
ATOM 726 O O . LYS A 1 98 ? 23.176 -1.577 -10.754 1.00 95.25 98 LYS A O 1
ATOM 731 N N . SER A 1 99 ? 21.819 -1.342 -12.535 1.00 96.88 99 SER A N 1
ATOM 732 C CA . SER A 1 99 ? 22.884 -1.265 -13.537 1.00 96.88 99 SER A CA 1
ATOM 733 C C . SER A 1 99 ? 22.507 -0.305 -14.661 1.00 96.88 99 SER A C 1
ATOM 735 O O . SER A 1 99 ? 21.383 -0.322 -15.167 1.00 96.88 99 SER A O 1
ATOM 737 N N . GLY A 1 100 ? 23.460 0.540 -15.053 1.00 95.56 100 GLY A N 1
ATOM 738 C CA . GLY A 1 100 ? 23.343 1.360 -16.255 1.00 95.56 100 GLY A CA 1
ATOM 739 C C . GLY A 1 100 ? 23.468 0.493 -17.505 1.00 95.56 100 GLY A C 1
ATOM 740 O O . GLY A 1 100 ? 24.275 -0.432 -17.542 1.00 95.56 100 GLY A O 1
ATOM 741 N N . THR A 1 101 ? 22.677 0.795 -18.530 1.00 93.12 101 THR A N 1
ATOM 742 C CA . THR A 1 101 ? 22.710 0.061 -19.807 1.00 93.12 101 THR A CA 1
ATOM 743 C C . THR A 1 101 ? 23.619 0.699 -20.852 1.00 93.12 101 THR A C 1
ATOM 745 O O . THR A 1 101 ? 23.914 0.075 -21.863 1.00 93.12 101 THR A O 1
ATOM 748 N N . GLY A 1 102 ? 24.024 1.959 -20.646 1.00 89.56 102 GLY A N 1
ATOM 749 C CA . GLY A 1 102 ? 24.730 2.759 -21.654 1.00 89.56 102 GLY A CA 1
ATOM 750 C C . GLY A 1 102 ? 23.859 3.183 -22.846 1.00 89.56 102 GLY A C 1
ATOM 751 O O . GLY A 1 102 ? 24.341 3.887 -23.728 1.00 89.56 102 GLY A O 1
ATOM 752 N N . MET A 1 103 ? 22.579 2.794 -22.878 1.00 88.81 103 MET A N 1
ATOM 753 C CA . MET A 1 103 ? 21.664 3.105 -23.975 1.00 88.81 103 MET A CA 1
ATOM 754 C C . MET A 1 103 ? 21.017 4.472 -23.764 1.00 88.81 103 MET A C 1
ATOM 756 O O . MET A 1 103 ? 20.367 4.706 -22.743 1.00 88.81 103 MET A O 1
ATOM 760 N N . ASN A 1 104 ? 21.169 5.360 -24.744 1.00 89.75 104 ASN A N 1
ATOM 761 C CA . ASN A 1 104 ? 20.499 6.658 -24.757 1.00 89.75 104 ASN A CA 1
ATOM 762 C C . ASN A 1 104 ? 19.007 6.500 -25.052 1.00 89.75 104 ASN A C 1
ATOM 764 O O . ASN A 1 104 ? 18.624 5.705 -25.914 1.00 89.75 104 ASN A O 1
ATOM 768 N N . LEU A 1 105 ? 18.193 7.288 -24.350 1.00 87.31 105 LEU A N 1
ATOM 769 C CA . LEU A 1 105 ? 16.757 7.397 -24.576 1.00 87.31 105 LEU A CA 1
ATOM 770 C C . LEU A 1 105 ? 16.467 8.503 -25.600 1.00 87.31 105 LEU A C 1
ATOM 772 O O . LEU A 1 105 ? 16.591 9.691 -25.302 1.00 87.31 105 LEU A O 1
ATOM 776 N N . ASP A 1 106 ? 16.070 8.115 -26.802 1.00 85.19 106 ASP A N 1
ATOM 777 C CA . ASP A 1 106 ? 15.729 9.005 -27.915 1.00 85.19 106 ASP A CA 1
ATOM 778 C C . ASP A 1 106 ? 14.341 8.644 -28.481 1.00 85.19 106 ASP A C 1
ATOM 780 O O . ASP A 1 106 ? 13.469 8.174 -27.743 1.00 85.19 106 ASP A O 1
ATOM 784 N N . GLU A 1 107 ? 14.075 8.976 -29.744 1.00 85.00 107 GLU A N 1
ATOM 785 C CA . GLU A 1 107 ? 12.797 8.677 -30.401 1.00 85.00 107 GLU A CA 1
ATOM 786 C C . GLU A 1 107 ? 12.683 7.213 -30.849 1.00 85.00 107 GLU A C 1
ATOM 788 O O . GLU A 1 107 ? 11.570 6.746 -31.117 1.00 85.00 107 GLU A O 1
ATOM 793 N N . ASP A 1 108 ? 13.797 6.476 -30.881 1.00 89.81 108 ASP A N 1
ATOM 794 C CA . ASP A 1 108 ? 13.812 5.074 -31.273 1.00 89.81 108 ASP A CA 1
ATOM 795 C C . ASP A 1 108 ? 13.091 4.206 -30.240 1.00 89.81 108 ASP A C 1
ATOM 797 O O . ASP A 1 108 ? 12.981 4.514 -29.048 1.00 89.81 108 ASP A O 1
ATOM 801 N N . THR A 1 109 ? 12.621 3.049 -30.697 1.00 92.44 109 THR A N 1
ATOM 802 C CA . THR A 1 109 ? 12.166 2.006 -29.781 1.00 92.44 109 THR A CA 1
ATOM 803 C C . THR A 1 109 ? 13.357 1.169 -29.341 1.00 92.44 109 THR A C 1
ATOM 805 O O . THR A 1 109 ? 14.031 0.544 -30.160 1.00 92.44 109 THR A O 1
ATOM 808 N N . LEU A 1 110 ? 13.576 1.105 -28.030 1.00 94.75 110 LEU A N 1
ATOM 809 C CA . LEU A 1 110 ? 14.533 0.190 -27.423 1.00 94.75 110 LEU A CA 1
ATOM 810 C C . LEU A 1 110 ? 13.813 -1.067 -26.956 1.00 94.75 110 LEU A C 1
ATOM 812 O O . LEU A 1 110 ? 12.931 -1.007 -26.102 1.00 94.75 110 LEU A O 1
ATOM 816 N N . ARG A 1 111 ? 14.217 -2.217 -27.476 1.00 96.44 111 ARG A N 1
ATOM 817 C CA . ARG A 1 111 ? 13.760 -3.528 -27.023 1.00 96.44 111 ARG A CA 1
ATOM 818 C C . ARG A 1 111 ? 14.883 -4.219 -26.268 1.00 96.44 111 ARG A C 1
ATOM 820 O O . ARG A 1 111 ? 16.028 -4.217 -26.711 1.00 96.44 111 ARG A O 1
ATOM 827 N N . PHE A 1 112 ? 14.530 -4.836 -25.151 1.00 97.62 112 PHE A N 1
ATOM 828 C CA . PHE A 1 112 ? 15.442 -5.593 -24.305 1.00 97.62 112 PHE A CA 1
ATOM 829 C C . PHE A 1 112 ? 14.919 -7.010 -24.151 1.00 97.62 112 PHE A C 1
ATOM 831 O O . PHE A 1 112 ? 13.723 -7.201 -23.920 1.00 97.62 112 PHE A O 1
ATOM 838 N N . GLU A 1 113 ? 15.820 -7.982 -24.234 1.00 97.94 113 GLU A N 1
ATOM 839 C CA . GLU A 1 113 ? 15.550 -9.364 -23.847 1.00 97.94 113 GLU A CA 1
ATOM 840 C C . GLU A 1 113 ? 16.444 -9.749 -22.680 1.00 97.94 113 GLU A C 1
ATOM 842 O O . GLU A 1 113 ? 17.630 -9.403 -22.638 1.00 97.94 113 GLU A O 1
ATOM 847 N N . PHE A 1 114 ? 15.860 -10.440 -21.707 1.00 97.62 114 PHE A N 1
ATOM 848 C CA . PHE A 1 114 ? 16.578 -10.853 -20.517 1.00 97.62 114 PHE A CA 1
ATOM 849 C C . PHE A 1 114 ? 16.179 -12.240 -20.045 1.00 97.62 114 PHE A C 1
ATOM 851 O O . PHE A 1 114 ? 15.060 -12.708 -20.261 1.00 97.62 114 PHE A O 1
ATOM 858 N N . GLU A 1 115 ? 17.119 -12.873 -19.360 1.00 96.00 115 GLU A N 1
ATOM 859 C CA . GLU A 1 115 ? 16.960 -14.176 -18.745 1.00 96.00 115 GLU A CA 1
ATOM 860 C C . GLU A 1 115 ? 16.996 -14.060 -17.226 1.00 96.00 115 GLU A C 1
ATOM 862 O O . GLU A 1 115 ? 17.668 -13.201 -16.646 1.00 96.00 115 GLU A O 1
ATOM 867 N N . THR A 1 116 ? 16.281 -14.956 -16.561 1.00 93.88 116 THR A N 1
ATOM 868 C CA . THR A 1 116 ? 16.345 -15.096 -15.112 1.00 93.88 116 THR A CA 1
ATOM 869 C C . THR A 1 116 ? 16.071 -16.536 -14.697 1.00 93.88 116 THR A C 1
ATOM 871 O O . THR A 1 116 ? 15.357 -17.277 -15.378 1.00 93.88 116 THR A O 1
ATOM 874 N N . ARG A 1 117 ? 16.668 -16.942 -13.575 1.00 88.25 117 ARG A N 1
ATOM 875 C CA . ARG A 1 117 ? 16.537 -18.279 -12.987 1.00 88.25 117 ARG A CA 1
ATOM 876 C C . ARG A 1 117 ? 15.908 -18.149 -11.609 1.00 88.25 117 ARG A C 1
ATOM 878 O O . ARG A 1 117 ? 16.258 -17.240 -10.858 1.00 88.25 117 ARG A O 1
ATOM 885 N N . LYS A 1 118 ? 14.983 -19.050 -11.274 1.00 75.62 118 LYS A N 1
ATOM 886 C CA . LYS A 1 118 ? 14.358 -19.067 -9.946 1.00 75.62 118 LYS A CA 1
ATOM 887 C C . LYS A 1 118 ? 15.397 -19.487 -8.913 1.00 75.62 118 LYS A C 1
ATOM 889 O O . LYS A 1 118 ? 15.949 -20.580 -9.022 1.00 75.62 118 LYS A O 1
ATOM 894 N N . VAL A 1 119 ? 15.610 -18.675 -7.883 1.00 67.69 119 VAL A N 1
ATOM 895 C CA . VAL A 1 119 ? 16.391 -19.112 -6.718 1.00 67.69 119 VAL A CA 1
ATOM 896 C C . VAL A 1 119 ? 15.727 -20.360 -6.114 1.00 67.69 119 VAL A C 1
ATOM 898 O O . VAL A 1 119 ? 14.524 -20.365 -5.855 1.00 67.69 119 VAL A O 1
ATOM 901 N N . GLY A 1 120 ? 16.492 -21.448 -5.974 1.00 66.19 120 GLY A N 1
ATOM 902 C CA . GLY A 1 120 ? 16.016 -22.729 -5.434 1.00 66.19 120 GLY A CA 1
ATOM 903 C C . GLY A 1 120 ? 15.096 -23.554 -6.351 1.00 66.19 120 GLY A C 1
ATOM 904 O O . GLY A 1 120 ? 14.548 -24.554 -5.900 1.00 66.19 120 GLY A O 1
ATOM 905 N N . GLY A 1 121 ? 14.896 -23.166 -7.618 1.00 58.56 121 GLY A N 1
ATOM 906 C CA . GLY A 1 121 ? 13.952 -23.822 -8.531 1.00 58.56 121 GLY A CA 1
ATOM 907 C C . GLY A 1 121 ? 14.584 -24.318 -9.829 1.00 58.56 121 GLY A C 1
ATOM 908 O O . GLY A 1 121 ? 14.283 -23.755 -10.876 1.00 58.56 121 GLY A O 1
ATOM 909 N N . GLY A 1 122 ? 15.403 -25.374 -9.755 1.00 62.12 122 GLY A N 1
ATOM 910 C CA . GLY A 1 122 ? 16.004 -26.050 -10.916 1.00 62.12 122 GLY A CA 1
ATOM 911 C C . GLY A 1 122 ? 16.852 -25.147 -11.825 1.00 62.12 122 GLY A C 1
ATOM 912 O O . GLY A 1 122 ? 17.040 -23.965 -11.553 1.00 62.12 122 GLY A O 1
ATOM 913 N N . ASP A 1 123 ? 17.356 -25.704 -12.929 1.00 70.62 123 ASP A N 1
ATOM 914 C CA . ASP A 1 123 ? 18.192 -24.965 -13.892 1.00 70.62 123 ASP A CA 1
ATOM 915 C C . ASP A 1 123 ? 17.384 -24.334 -15.047 1.00 70.62 123 ASP A C 1
ATOM 917 O O . ASP A 1 123 ? 17.927 -23.971 -16.090 1.00 70.62 123 ASP A O 1
ATOM 921 N N . HIS A 1 124 ? 16.061 -24.203 -14.873 1.00 84.44 124 HIS A N 1
ATOM 922 C CA . HIS A 1 124 ? 15.161 -23.703 -15.915 1.00 84.44 124 HIS A CA 1
ATOM 923 C C . HIS A 1 124 ? 15.354 -22.204 -16.148 1.00 84.44 124 HIS A C 1
ATOM 925 O O . HIS A 1 124 ? 15.128 -21.375 -15.259 1.00 84.44 124 HIS A O 1
ATOM 931 N N . ILE A 1 125 ? 15.743 -21.856 -17.372 1.00 90.44 125 ILE A N 1
ATOM 932 C CA . ILE A 1 125 ? 15.940 -20.476 -17.810 1.00 90.44 125 ILE A CA 1
ATOM 933 C C . ILE A 1 125 ? 14.603 -19.908 -18.277 1.00 90.44 125 ILE A C 1
ATOM 935 O O . ILE A 1 125 ? 13.959 -20.454 -19.170 1.00 90.44 125 ILE A O 1
ATOM 939 N N . ARG A 1 126 ? 14.211 -18.766 -17.710 1.00 93.62 126 ARG A N 1
ATOM 940 C CA . ARG A 1 126 ? 13.015 -18.028 -18.124 1.00 93.62 126 ARG A CA 1
ATOM 941 C C . ARG A 1 126 ? 13.420 -16.782 -18.881 1.00 93.62 126 ARG A C 1
ATOM 943 O O . ARG A 1 126 ? 14.238 -16.009 -18.384 1.00 93.62 126 ARG A O 1
ATOM 950 N N . LYS A 1 127 ? 12.828 -16.585 -20.055 1.00 96.25 127 LYS A N 1
ATOM 951 C CA . LYS A 1 127 ? 13.147 -15.478 -20.958 1.00 96.25 127 LYS A CA 1
ATOM 952 C C . LYS A 1 127 ? 12.005 -14.477 -21.016 1.00 96.25 127 LYS A C 1
ATOM 954 O O . LYS A 1 127 ? 10.837 -14.863 -21.045 1.00 96.25 127 LYS A O 1
ATOM 959 N N . PHE A 1 128 ? 12.351 -13.200 -21.065 1.00 97.62 128 PHE A N 1
ATOM 960 C CA . PHE A 1 128 ? 11.405 -12.092 -21.104 1.00 97.62 128 PHE A CA 1
ATOM 961 C C . PHE A 1 128 ? 11.852 -11.013 -22.077 1.00 97.62 128 PHE A C 1
ATOM 963 O O . PHE A 1 128 ? 13.038 -10.878 -22.373 1.00 97.62 128 PHE A O 1
ATOM 970 N N . ARG A 1 129 ? 10.889 -10.202 -22.512 1.00 97.69 129 ARG A N 1
ATOM 971 C CA . ARG A 1 129 ? 11.096 -9.034 -23.362 1.00 97.69 129 ARG A CA 1
ATOM 972 C C . ARG A 1 129 ? 10.329 -7.831 -22.837 1.00 97.69 129 ARG A C 1
ATOM 974 O O . ARG A 1 129 ? 9.178 -7.963 -22.428 1.00 97.69 129 ARG A O 1
ATOM 981 N N . PHE A 1 130 ? 10.920 -6.649 -22.939 1.00 97.00 130 PHE A N 1
ATOM 982 C CA . PHE A 1 130 ? 10.193 -5.387 -22.798 1.00 97.00 130 PHE A CA 1
ATOM 983 C C . PHE A 1 130 ? 10.650 -4.364 -23.837 1.00 97.00 130 PHE A C 1
ATOM 985 O O . PHE A 1 130 ? 11.737 -4.475 -24.406 1.00 97.00 130 PHE A O 1
ATOM 992 N N . GLU A 1 131 ? 9.800 -3.369 -24.088 1.00 95.69 131 GLU A N 1
ATOM 993 C CA . GLU A 1 131 ? 10.074 -2.270 -25.014 1.00 95.69 131 GLU A CA 1
ATOM 994 C C . GLU A 1 131 ? 9.899 -0.919 -24.319 1.00 95.69 131 GLU A C 1
ATOM 996 O O . GLU A 1 131 ? 8.926 -0.692 -23.596 1.00 95.69 131 GLU A O 1
ATOM 1001 N N . ILE A 1 132 ? 10.825 -0.004 -24.585 1.00 94.25 132 ILE A N 1
ATOM 1002 C CA . ILE A 1 132 ? 10.756 1.401 -24.199 1.00 94.25 132 ILE A CA 1
ATOM 1003 C C . ILE A 1 132 ? 10.606 2.217 -25.478 1.00 94.25 132 ILE A C 1
ATOM 1005 O O . ILE A 1 132 ? 11.429 2.134 -26.386 1.00 94.25 132 ILE A O 1
ATOM 1009 N N . LYS A 1 133 ? 9.532 2.999 -25.534 1.00 90.94 133 LYS A N 1
ATOM 1010 C CA . LYS A 1 133 ? 9.174 3.900 -26.630 1.00 90.94 133 LYS A CA 1
ATOM 1011 C C . LYS A 1 133 ? 9.177 5.322 -26.097 1.00 90.94 133 LYS A C 1
ATOM 1013 O O . LYS A 1 133 ? 8.959 5.539 -24.905 1.00 90.94 133 LYS A O 1
ATOM 1018 N N . PHE A 1 134 ? 9.301 6.306 -26.982 1.00 81.38 134 PHE A N 1
ATOM 1019 C CA . PHE A 1 134 ? 9.168 7.713 -26.600 1.00 81.38 134 PHE A CA 1
ATOM 1020 C C . PHE A 1 134 ? 7.873 7.972 -25.798 1.00 81.38 134 PHE A C 1
ATOM 1022 O O . PHE A 1 134 ? 7.899 8.593 -24.738 1.00 81.38 134 PHE A O 1
ATOM 1029 N N . ALA A 1 135 ? 6.737 7.437 -26.249 1.00 83.44 135 ALA A N 1
ATOM 1030 C CA . ALA A 1 135 ? 5.437 7.597 -25.588 1.00 83.44 135 ALA A CA 1
ATOM 1031 C C . ALA A 1 135 ? 5.129 6.520 -24.523 1.00 83.44 135 ALA A C 1
ATOM 1033 O O . ALA A 1 135 ? 3.964 6.319 -24.173 1.00 83.44 135 ALA A O 1
ATOM 1034 N N . SER A 1 136 ? 6.139 5.790 -24.033 1.00 86.00 136 SER A N 1
ATOM 1035 C CA . SER A 1 136 ? 5.949 4.773 -22.997 1.00 86.00 136 SER A CA 1
ATOM 1036 C C . SER A 1 136 ? 5.295 5.357 -21.744 1.00 86.00 136 SER A C 1
ATOM 1038 O O . SER A 1 136 ? 5.704 6.403 -21.238 1.00 86.00 136 SER A O 1
ATOM 1040 N N . LYS A 1 137 ? 4.282 4.647 -21.238 1.00 89.19 137 LYS A N 1
ATOM 1041 C CA . LYS A 1 137 ? 3.609 4.963 -19.974 1.00 89.19 137 LYS A CA 1
ATOM 1042 C C . LYS A 1 137 ? 4.486 4.571 -18.778 1.00 89.19 137 LYS A C 1
ATOM 1044 O O . LYS A 1 137 ? 5.509 3.909 -18.940 1.00 89.19 137 LYS A O 1
ATOM 1049 N N . LEU A 1 138 ? 4.041 4.963 -17.582 1.00 92.50 138 LEU A N 1
ATOM 1050 C CA . LEU A 1 138 ? 4.673 4.599 -16.311 1.00 92.50 138 LEU A CA 1
ATOM 1051 C C . LEU A 1 138 ? 4.801 3.079 -16.150 1.00 92.50 138 LEU A C 1
ATOM 1053 O O . LEU A 1 138 ? 5.863 2.597 -15.785 1.00 92.50 138 LEU A O 1
ATOM 1057 N N . GLU A 1 139 ? 3.742 2.319 -16.428 1.00 94.00 139 GLU A N 1
ATOM 1058 C CA . GLU A 1 139 ? 3.793 0.857 -16.384 1.00 94.00 139 GLU A CA 1
ATOM 1059 C C . GLU A 1 139 ? 4.086 0.277 -17.774 1.00 94.00 139 GLU A C 1
ATOM 1061 O O . GLU A 1 139 ? 3.398 0.577 -18.754 1.00 94.00 139 GLU A O 1
ATOM 1066 N N . LEU A 1 140 ? 5.102 -0.580 -17.843 1.00 94.38 140 LEU A N 1
ATOM 1067 C CA . LEU A 1 140 ? 5.501 -1.350 -19.012 1.00 94.38 140 LEU A CA 1
ATOM 1068 C C . LEU A 1 140 ? 5.150 -2.819 -18.813 1.00 94.38 140 LEU A C 1
ATOM 1070 O O . LEU A 1 140 ? 5.467 -3.428 -17.786 1.00 94.38 140 LEU A O 1
ATOM 1074 N N . GLN A 1 141 ? 4.552 -3.403 -19.846 1.00 92.12 141 GLN A N 1
ATOM 1075 C CA . GLN A 1 141 ? 4.369 -4.844 -19.911 1.00 92.12 141 GLN A CA 1
ATOM 1076 C C . GLN A 1 141 ? 5.716 -5.524 -20.160 1.00 92.12 141 GLN A C 1
ATOM 1078 O O . GLN A 1 141 ? 6.499 -5.099 -21.013 1.00 92.12 141 GLN A O 1
ATOM 1083 N N . ILE A 1 142 ? 5.972 -6.589 -19.405 1.00 96.19 142 ILE A N 1
ATOM 1084 C CA . ILE A 1 142 ? 7.104 -7.483 -19.620 1.00 96.19 142 ILE A CA 1
ATOM 1085 C C . ILE A 1 142 ? 6.529 -8.797 -20.142 1.00 96.19 142 ILE A C 1
ATOM 1087 O O . ILE A 1 142 ? 5.769 -9.474 -19.453 1.00 96.19 142 ILE A O 1
ATOM 1091 N N . HIS A 1 143 ? 6.864 -9.135 -21.382 1.00 96.00 143 HIS A N 1
ATOM 1092 C CA . HIS A 1 143 ? 6.304 -10.277 -22.090 1.00 96.00 143 HIS A CA 1
ATOM 1093 C C . HIS A 1 143 ? 7.177 -11.517 -21.891 1.00 96.00 143 HIS A C 1
ATOM 1095 O O . HIS A 1 143 ? 8.391 -11.428 -22.090 1.00 96.00 143 HIS A O 1
ATOM 1101 N N . PRO A 1 144 ? 6.602 -12.676 -21.537 1.00 95.75 144 PRO A N 1
ATOM 1102 C CA . PRO A 1 144 ? 7.344 -13.929 -21.521 1.00 95.75 144 PRO A CA 1
ATOM 1103 C C . PRO A 1 144 ? 7.700 -14.371 -22.947 1.00 95.75 144 PRO A C 1
ATOM 1105 O O . PRO A 1 144 ? 6.906 -14.223 -23.876 1.00 95.75 144 PRO A O 1
ATOM 1108 N N . LEU A 1 145 ? 8.893 -14.941 -23.112 1.00 95.56 145 LEU A N 1
ATOM 1109 C CA . LEU A 1 145 ? 9.382 -15.543 -24.356 1.00 95.56 145 LEU A CA 1
ATOM 1110 C C . LEU A 1 145 ? 9.481 -17.069 -24.191 1.00 95.56 145 LEU A C 1
ATOM 1112 O O . LEU A 1 145 ? 10.561 -17.649 -24.290 1.00 95.56 145 LEU A O 1
ATOM 1116 N N . GLY A 1 146 ? 8.355 -17.711 -23.875 1.00 91.31 146 GLY A N 1
ATOM 1117 C CA . GLY A 1 146 ? 8.261 -19.152 -23.621 1.00 91.31 146 GLY A CA 1
ATOM 1118 C C . GLY A 1 146 ? 7.560 -19.469 -22.302 1.00 91.31 146 GLY A C 1
ATOM 1119 O O . GLY A 1 146 ? 6.850 -18.626 -21.752 1.00 91.31 146 GLY A O 1
ATOM 1120 N N . ASP A 1 147 ? 7.762 -20.687 -21.795 1.00 89.75 147 ASP A N 1
ATOM 1121 C CA . ASP A 1 147 ? 7.202 -21.106 -20.510 1.00 89.75 147 ASP A CA 1
ATOM 1122 C C . ASP A 1 147 ? 7.984 -20.502 -19.334 1.00 89.75 147 ASP A C 1
ATOM 1124 O O . ASP A 1 147 ? 9.162 -20.801 -19.099 1.00 89.75 147 ASP A O 1
ATOM 1128 N N . VAL A 1 148 ? 7.295 -19.643 -18.586 1.00 88.88 148 VAL A N 1
ATOM 1129 C CA . VAL A 1 148 ? 7.817 -18.948 -17.408 1.00 88.88 148 VAL A CA 1
ATOM 1130 C C . VAL A 1 148 ? 7.139 -19.387 -16.104 1.00 88.88 148 VAL A C 1
ATOM 1132 O O . VAL A 1 148 ? 7.462 -18.846 -15.041 1.00 88.88 148 VAL A O 1
ATOM 1135 N N . GLY A 1 149 ? 6.247 -20.384 -16.156 1.00 87.38 149 GLY A N 1
ATOM 1136 C CA . GLY A 1 149 ? 5.469 -20.866 -15.015 1.00 87.38 149 GLY A CA 1
ATOM 1137 C C . GLY A 1 149 ? 4.566 -19.792 -14.396 1.00 87.38 149 GLY A C 1
ATOM 1138 O O . GLY A 1 149 ? 3.874 -19.062 -15.098 1.00 87.38 149 GLY A O 1
ATOM 1139 N N . ASP A 1 150 ? 4.595 -19.680 -13.064 1.00 85.44 150 ASP A N 1
ATOM 1140 C CA . ASP A 1 150 ? 3.807 -18.717 -12.274 1.00 85.44 150 ASP A CA 1
ATOM 1141 C C . ASP A 1 150 ? 4.403 -17.299 -12.245 1.00 85.44 150 ASP A C 1
ATOM 1143 O O . ASP A 1 150 ? 3.886 -16.410 -11.562 1.00 85.44 150 ASP A O 1
ATOM 1147 N N . MET A 1 151 ? 5.529 -17.077 -12.926 1.00 88.25 151 MET A N 1
ATOM 1148 C CA . MET A 1 151 ? 6.263 -15.828 -12.813 1.00 88.25 151 MET A CA 1
ATOM 1149 C C . MET A 1 151 ? 5.658 -14.746 -13.705 1.00 88.25 151 MET A C 1
ATOM 1151 O O . MET A 1 151 ? 5.510 -14.917 -14.911 1.00 88.25 151 MET A O 1
ATOM 1155 N N . SER A 1 152 ? 5.375 -13.595 -13.105 1.00 90.75 152 SER A N 1
ATOM 1156 C CA . SER A 1 152 ? 4.888 -12.411 -13.799 1.00 90.75 152 SER A CA 1
ATOM 1157 C C . SER A 1 152 ? 5.670 -11.196 -13.314 1.00 90.75 152 SER A C 1
ATOM 1159 O O . SER A 1 152 ? 5.973 -11.072 -12.120 1.00 90.75 152 SER A O 1
ATOM 1161 N N . LEU A 1 153 ? 6.058 -10.342 -14.260 1.00 94.81 153 LEU A N 1
ATOM 1162 C CA . LEU A 1 153 ? 6.900 -9.173 -14.032 1.00 94.81 153 LEU A CA 1
ATOM 1163 C C . LEU A 1 153 ? 6.239 -7.930 -14.639 1.00 94.81 153 LEU A C 1
ATOM 1165 O O . LEU A 1 153 ? 5.553 -7.996 -15.658 1.00 94.81 153 LEU A O 1
ATOM 1169 N N . THR A 1 154 ? 6.467 -6.772 -14.027 1.00 95.62 154 THR A N 1
ATOM 1170 C CA . THR A 1 154 ? 6.081 -5.457 -14.563 1.00 95.62 154 THR A CA 1
ATOM 1171 C C . THR A 1 154 ? 7.280 -4.526 -14.531 1.00 95.62 154 THR A C 1
ATOM 1173 O O . THR A 1 154 ? 8.072 -4.554 -13.588 1.00 95.62 154 THR A O 1
ATOM 1176 N N . GLY A 1 155 ? 7.411 -3.694 -15.561 1.00 97.19 155 GLY A N 1
ATOM 1177 C CA . GLY A 1 155 ? 8.360 -2.592 -15.578 1.00 97.19 155 GLY A CA 1
ATOM 1178 C C . GLY A 1 155 ? 7.692 -1.304 -15.108 1.00 97.19 155 GLY A C 1
ATOM 1179 O O . GLY A 1 155 ? 6.606 -0.979 -15.573 1.00 97.19 155 GLY A O 1
ATOM 1180 N N . ILE A 1 156 ? 8.327 -0.553 -14.216 1.00 97.56 156 ILE A N 1
ATOM 1181 C CA . ILE A 1 156 ? 7.883 0.776 -13.785 1.00 97.56 156 ILE A CA 1
ATOM 1182 C C . ILE A 1 156 ? 8.926 1.785 -14.257 1.00 97.56 156 ILE A C 1
ATOM 1184 O O . ILE A 1 156 ? 10.053 1.825 -13.757 1.00 97.56 156 ILE A O 1
ATOM 1188 N N . TYR A 1 157 ? 8.564 2.538 -15.289 1.00 96.56 157 TYR A N 1
ATOM 1189 C CA . TYR A 1 157 ? 9.447 3.376 -16.082 1.00 96.56 157 TYR A CA 1
ATOM 1190 C C . TYR A 1 157 ? 9.248 4.862 -15.785 1.00 96.56 157 TYR A C 1
ATOM 1192 O O . TYR A 1 157 ? 8.215 5.457 -16.091 1.00 96.56 157 TYR A O 1
ATOM 1200 N N . HIS A 1 158 ? 10.295 5.483 -15.252 1.00 95.12 158 HIS A N 1
ATOM 1201 C CA . HIS A 1 158 ? 10.387 6.920 -15.027 1.00 95.12 158 HIS A CA 1
ATOM 1202 C C . HIS A 1 158 ? 11.273 7.548 -16.102 1.00 95.12 158 HIS A C 1
ATOM 1204 O O . HIS A 1 158 ? 12.498 7.618 -15.969 1.00 95.12 158 HIS A O 1
ATOM 1210 N N . ARG A 1 159 ? 10.641 8.021 -17.183 1.00 90.81 159 ARG A N 1
ATOM 1211 C CA . ARG A 1 159 ? 11.327 8.600 -18.349 1.00 90.81 159 ARG A CA 1
ATOM 1212 C C . ARG A 1 159 ? 12.239 9.777 -17.995 1.00 90.81 159 ARG A C 1
ATOM 1214 O O . ARG A 1 159 ? 13.374 9.819 -18.458 1.00 90.81 159 ARG A O 1
ATOM 1221 N N . SER A 1 160 ? 11.757 10.707 -17.171 1.00 89.62 160 SER A N 1
ATOM 1222 C CA . SER A 1 160 ? 12.510 11.890 -16.713 1.00 89.62 160 SER A CA 1
ATOM 1223 C C . SER A 1 160 ? 13.815 11.526 -16.002 1.00 89.62 160 SER A C 1
ATOM 1225 O O . SER A 1 160 ? 14.782 12.279 -16.068 1.00 89.62 160 SER A O 1
ATOM 1227 N N . ARG A 1 161 ? 13.842 10.366 -15.339 1.00 93.38 161 ARG A N 1
ATOM 1228 C CA . ARG A 1 161 ? 14.992 9.844 -14.592 1.00 93.38 161 ARG A CA 1
ATOM 1229 C C . ARG A 1 161 ? 15.807 8.826 -15.395 1.00 93.38 161 ARG A C 1
ATOM 1231 O O . ARG A 1 161 ? 16.809 8.337 -14.887 1.00 93.38 161 ARG A O 1
ATOM 1238 N N . GLY A 1 162 ? 15.370 8.474 -16.608 1.00 94.19 162 GLY A N 1
ATOM 1239 C CA . GLY A 1 162 ? 15.964 7.403 -17.404 1.00 94.19 162 GLY A CA 1
ATOM 1240 C C . GLY A 1 162 ? 16.010 6.068 -16.664 1.00 94.19 162 GLY A C 1
ATOM 1241 O O . GLY A 1 162 ? 17.008 5.361 -16.739 1.00 94.19 162 GLY A O 1
ATOM 1242 N N . HIS A 1 163 ? 14.968 5.730 -15.904 1.00 96.44 163 HIS A N 1
ATOM 1243 C CA . HIS A 1 163 ? 15.034 4.627 -14.949 1.00 96.44 163 HIS A CA 1
ATOM 1244 C C . HIS A 1 163 ? 13.876 3.641 -15.112 1.00 96.44 163 HIS A C 1
ATOM 1246 O O . HIS A 1 163 ? 12.718 4.048 -15.174 1.00 96.44 163 HIS A O 1
ATOM 1252 N N . LEU A 1 164 ? 14.183 2.344 -15.137 1.00 97.69 164 LEU A N 1
ATOM 1253 C CA . LEU A 1 164 ? 13.211 1.252 -15.172 1.00 97.69 164 LEU A CA 1
ATOM 1254 C C . LEU A 1 164 ? 13.393 0.354 -13.949 1.00 97.69 164 LEU A C 1
ATOM 1256 O O . LEU A 1 164 ? 14.420 -0.306 -13.820 1.00 97.69 164 LEU A O 1
ATOM 1260 N N . ALA A 1 165 ? 12.390 0.281 -13.079 1.00 97.69 165 ALA A N 1
ATOM 1261 C CA . ALA A 1 165 ? 12.335 -0.731 -12.029 1.00 97.69 165 ALA A CA 1
ATOM 1262 C C . ALA A 1 165 ? 11.574 -1.965 -12.531 1.00 97.69 165 ALA A C 1
ATOM 1264 O O . ALA A 1 165 ? 10.444 -1.845 -12.994 1.00 97.69 165 ALA A O 1
ATOM 1265 N N . ILE A 1 166 ? 12.174 -3.149 -12.441 1.00 97.44 166 ILE A N 1
ATOM 1266 C CA . ILE A 1 166 ? 11.515 -4.425 -12.742 1.00 97.44 166 ILE A CA 1
ATOM 1267 C C . ILE A 1 166 ? 11.065 -5.041 -11.421 1.00 97.44 166 ILE A C 1
ATOM 1269 O O . ILE A 1 166 ? 11.897 -5.338 -10.566 1.00 97.44 166 ILE A O 1
ATOM 1273 N N . VAL A 1 167 ? 9.758 -5.237 -11.265 1.00 95.00 167 VAL A N 1
ATOM 1274 C CA . VAL A 1 167 ? 9.129 -5.804 -10.064 1.00 95.00 167 VAL A CA 1
ATOM 1275 C C . VAL A 1 167 ? 8.388 -7.092 -10.401 1.00 95.00 167 VAL A C 1
ATOM 1277 O O . VAL A 1 167 ? 7.847 -7.241 -11.498 1.00 95.00 167 VAL A O 1
ATOM 1280 N N . SER A 1 168 ? 8.319 -8.009 -9.436 1.00 89.88 168 SER A N 1
ATOM 1281 C CA . SER A 1 168 ? 7.388 -9.135 -9.507 1.00 89.88 168 SER A CA 1
ATOM 1282 C C . SER A 1 168 ? 5.980 -8.654 -9.177 1.00 89.88 168 SER A C 1
ATOM 1284 O O . SER A 1 168 ? 5.764 -8.027 -8.145 1.00 89.88 168 SER A O 1
ATOM 1286 N N . ASN A 1 169 ? 5.017 -8.983 -10.029 1.00 84.31 169 ASN A N 1
ATOM 1287 C CA . ASN A 1 169 ? 3.587 -8.786 -9.774 1.00 84.31 169 ASN A CA 1
ATOM 1288 C C . ASN A 1 169 ? 2.836 -10.133 -9.720 1.00 84.31 169 ASN A C 1
ATOM 1290 O O . ASN A 1 169 ? 1.607 -10.158 -9.751 1.00 84.31 169 ASN A O 1
ATOM 1294 N N . ALA A 1 170 ? 3.565 -11.254 -9.666 1.00 77.44 170 ALA A N 1
ATOM 1295 C CA . ALA A 1 170 ? 2.970 -12.573 -9.525 1.00 77.44 170 ALA A CA 1
ATOM 1296 C C . ALA A 1 170 ? 2.152 -12.652 -8.227 1.00 77.44 170 ALA A C 1
ATOM 1298 O O . ALA A 1 170 ? 2.692 -12.442 -7.143 1.00 77.44 170 ALA A O 1
ATOM 1299 N N . SER A 1 171 ? 0.874 -13.020 -8.353 1.00 85.31 171 SER A N 1
ATOM 1300 C CA . SER A 1 171 ? -0.018 -13.322 -7.225 1.00 85.31 171 SER A CA 1
ATOM 1301 C C . SER A 1 171 ? -0.193 -12.170 -6.218 1.00 85.31 171 SER A C 1
ATOM 1303 O O . SER A 1 171 ? -0.057 -12.377 -5.018 1.00 85.31 171 SER A O 1
ATOM 1305 N N . LEU A 1 172 ? -0.523 -10.949 -6.673 1.00 93.44 172 LEU A N 1
ATOM 1306 C CA . LEU A 1 172 ? -0.813 -9.815 -5.765 1.00 93.44 172 LEU A CA 1
ATOM 1307 C C . LEU A 1 172 ? -1.935 -10.115 -4.748 1.00 93.44 172 LEU A C 1
ATOM 1309 O O . LEU A 1 172 ? -1.940 -9.575 -3.644 1.00 93.44 172 LEU A O 1
ATOM 1313 N N . GLU A 1 173 ? -2.869 -11.004 -5.068 1.00 95.75 173 GLU A N 1
ATOM 1314 C CA . GLU A 1 173 ? -3.911 -11.438 -4.130 1.00 95.75 173 GLU A CA 1
ATOM 1315 C C . GLU A 1 173 ? -3.414 -12.420 -3.054 1.00 95.75 173 GLU A C 1
ATOM 1317 O O . GLU A 1 173 ? -4.100 -12.617 -2.057 1.00 95.75 173 GLU A O 1
ATOM 1322 N N . SER A 1 174 ? -2.215 -12.989 -3.203 1.00 96.69 174 SER A N 1
ATOM 1323 C CA . SER A 1 174 ? -1.629 -13.967 -2.274 1.00 96.69 174 SER A CA 1
ATOM 1324 C C . SER A 1 174 ? -0.116 -13.774 -2.062 1.00 96.69 174 SER A C 1
ATOM 1326 O O . SER A 1 174 ? 0.647 -14.728 -1.884 1.00 96.69 174 SER A O 1
ATOM 1328 N N . TRP A 1 175 ? 0.348 -12.518 -2.094 1.00 95.75 175 TRP A N 1
ATOM 1329 C CA . TRP A 1 175 ? 1.778 -12.192 -2.095 1.00 95.75 175 TRP A CA 1
ATOM 1330 C C . TRP A 1 175 ? 2.499 -12.597 -0.803 1.00 95.75 175 TRP A C 1
ATOM 1332 O O . TRP A 1 175 ? 3.702 -12.867 -0.840 1.00 95.75 175 TRP A O 1
ATOM 1342 N N . MET A 1 176 ? 1.790 -12.701 0.327 1.00 97.12 176 MET A N 1
ATOM 1343 C CA . MET A 1 176 ? 2.382 -13.156 1.590 1.00 97.12 176 MET A CA 1
ATOM 1344 C C . MET A 1 176 ? 2.623 -14.675 1.610 1.00 97.12 176 MET A C 1
ATOM 1346 O O . MET A 1 176 ? 3.334 -15.168 2.488 1.00 97.12 176 MET A O 1
ATOM 1350 N N . GLY A 1 177 ? 2.070 -15.442 0.664 1.00 95.56 177 GLY A N 1
ATOM 1351 C CA . GLY A 1 177 ? 2.149 -16.907 0.649 1.00 95.56 177 GLY A CA 1
ATOM 1352 C C . GLY A 1 177 ? 3.542 -17.498 0.452 1.00 95.56 177 GLY A C 1
ATOM 1353 O O . GLY A 1 177 ? 3.775 -18.629 0.864 1.00 95.56 177 GLY A O 1
ATOM 1354 N N . LYS A 1 178 ? 4.486 -16.741 -0.120 1.00 90.31 178 LYS A N 1
ATOM 1355 C CA . LYS A 1 178 ? 5.886 -17.183 -0.281 1.00 90.31 178 LYS A CA 1
ATOM 1356 C C . LYS A 1 178 ? 6.784 -16.795 0.901 1.00 90.31 178 LYS A C 1
ATOM 1358 O O . LYS A 1 178 ? 7.911 -17.272 0.976 1.00 90.31 178 LYS A O 1
ATOM 1363 N N . LEU A 1 179 ? 6.306 -15.937 1.804 1.00 94.31 179 LEU A N 1
ATOM 1364 C CA . LEU A 1 179 ? 7.060 -15.485 2.975 1.00 94.31 179 LEU A CA 1
ATOM 1365 C C . LEU A 1 179 ? 7.010 -16.531 4.086 1.00 94.31 179 LEU A C 1
ATOM 1367 O O . LEU A 1 179 ? 6.039 -17.279 4.190 1.00 94.31 179 LEU A O 1
ATOM 1371 N N . ARG A 1 180 ? 8.035 -16.570 4.938 1.00 95.69 180 ARG A N 1
ATOM 1372 C CA . ARG A 1 180 ? 8.128 -17.538 6.035 1.00 95.69 180 ARG A CA 1
ATOM 1373 C C . ARG A 1 180 ? 7.203 -17.173 7.193 1.00 95.69 180 ARG A C 1
ATOM 1375 O O . ARG A 1 180 ? 7.039 -15.997 7.514 1.00 95.69 180 ARG A O 1
ATOM 1382 N N . ASP A 1 181 ? 6.670 -18.182 7.871 1.00 98.12 181 ASP A N 1
ATOM 1383 C CA . ASP A 1 181 ? 5.765 -18.000 9.013 1.00 98.12 181 ASP A CA 1
ATOM 1384 C C . ASP A 1 181 ? 6.414 -17.301 10.213 1.00 98.12 181 ASP A C 1
ATOM 1386 O O . ASP A 1 181 ? 5.720 -16.621 10.967 1.00 98.12 181 ASP A O 1
ATOM 1390 N N . ASP A 1 182 ? 7.735 -17.416 10.367 1.00 96.50 182 ASP A N 1
ATOM 1391 C CA . ASP A 1 182 ? 8.510 -16.752 11.417 1.00 96.50 182 ASP A CA 1
ATOM 1392 C C . ASP A 1 182 ? 8.778 -15.259 11.145 1.00 96.50 182 ASP A C 1
ATOM 1394 O O . ASP A 1 182 ? 9.291 -14.563 12.024 1.00 96.50 182 ASP A O 1
ATOM 1398 N N . THR A 1 183 ? 8.381 -14.742 9.977 1.00 95.94 183 THR A N 1
ATOM 1399 C CA . THR A 1 183 ? 8.557 -13.331 9.611 1.00 95.94 183 THR A CA 1
ATOM 1400 C C . THR A 1 183 ? 7.679 -12.435 10.484 1.00 95.94 183 THR A C 1
ATOM 1402 O O . THR A 1 183 ? 6.452 -12.476 10.397 1.00 95.94 183 THR A O 1
ATOM 1405 N N . HIS A 1 184 ? 8.293 -11.587 11.310 1.00 96.75 184 HIS A N 1
ATOM 1406 C CA . HIS A 1 184 ? 7.580 -10.570 12.089 1.00 96.75 184 HIS A CA 1
ATOM 1407 C C . HIS A 1 184 ? 6.926 -9.521 11.173 1.00 96.75 184 HIS A C 1
ATOM 1409 O O . HIS A 1 184 ? 7.598 -8.994 10.283 1.00 96.75 184 HIS A O 1
ATOM 1415 N N . LEU A 1 185 ? 5.657 -9.154 11.401 1.00 97.31 185 LEU A N 1
ATOM 1416 C CA . LEU A 1 185 ? 4.947 -8.222 10.506 1.00 97.31 185 LEU A CA 1
ATOM 1417 C C . LEU A 1 185 ? 5.568 -6.820 10.444 1.00 97.31 185 LEU A C 1
ATOM 1419 O O . LEU A 1 185 ? 5.444 -6.154 9.420 1.00 97.31 185 LEU A O 1
ATOM 1423 N N . GLY A 1 186 ? 6.297 -6.395 11.480 1.00 96.12 186 GLY A N 1
ATOM 1424 C CA . GLY A 1 186 ? 7.067 -5.141 11.457 1.00 96.12 186 GLY A CA 1
ATOM 1425 C C . GLY A 1 186 ? 8.172 -5.097 10.388 1.00 96.12 186 GLY A C 1
ATOM 1426 O O . GLY A 1 186 ? 8.665 -4.022 10.073 1.00 96.12 186 GLY A O 1
ATOM 1427 N N . ARG A 1 187 ? 8.558 -6.245 9.807 1.00 95.44 187 ARG A N 1
ATOM 1428 C CA . ARG A 1 187 ? 9.534 -6.326 8.703 1.00 95.44 187 ARG A CA 1
ATOM 1429 C C . ARG A 1 187 ? 8.901 -6.187 7.318 1.00 95.44 187 ARG A C 1
ATOM 1431 O O . ARG A 1 187 ? 9.629 -6.025 6.341 1.00 95.44 187 ARG A O 1
ATOM 1438 N N . LEU A 1 188 ? 7.576 -6.297 7.209 1.00 96.56 188 LEU A N 1
ATOM 1439 C CA . LEU A 1 188 ? 6.910 -6.319 5.911 1.00 96.56 188 LEU A CA 1
ATOM 1440 C C . LEU A 1 188 ? 6.704 -4.913 5.350 1.00 96.56 188 LEU A C 1
ATOM 1442 O O . LEU A 1 188 ? 6.381 -3.963 6.061 1.00 96.56 188 LEU A O 1
ATOM 1446 N N . SER A 1 189 ? 6.813 -4.826 4.030 1.00 97.38 189 SER A N 1
ATOM 1447 C CA . SER A 1 189 ? 6.395 -3.673 3.238 1.00 97.38 189 SER A CA 1
ATOM 1448 C C . SER A 1 189 ? 4.944 -3.888 2.818 1.00 97.38 189 SER A C 1
ATOM 1450 O O . SER A 1 189 ? 4.659 -4.723 1.959 1.00 97.38 189 SER A O 1
ATOM 1452 N N . MET A 1 190 ? 4.006 -3.200 3.465 1.00 98.00 190 MET A N 1
ATOM 1453 C CA . MET A 1 190 ? 2.572 -3.454 3.306 1.00 98.00 190 MET A CA 1
ATOM 1454 C C . MET A 1 190 ? 1.867 -2.262 2.660 1.00 98.00 190 MET A C 1
ATOM 1456 O O . MET A 1 190 ? 1.855 -1.172 3.234 1.00 98.00 190 MET A O 1
ATOM 1460 N N . PRO A 1 191 ? 1.214 -2.446 1.502 1.00 98.62 191 PRO A N 1
ATOM 1461 C CA . PRO A 1 191 ? 0.330 -1.426 0.966 1.00 98.62 191 PRO A CA 1
ATOM 1462 C C . PRO A 1 191 ? -0.925 -1.296 1.840 1.00 98.62 191 PRO A C 1
ATOM 1464 O O . PRO A 1 191 ? -1.542 -2.297 2.222 1.00 98.62 191 PRO A O 1
ATOM 1467 N N . GLY A 1 192 ? -1.322 -0.061 2.125 1.00 98.75 192 GLY A N 1
ATOM 1468 C CA . GLY A 1 192 ? -2.514 0.287 2.886 1.00 98.75 192 GLY A CA 1
ATOM 1469 C C . GLY A 1 192 ? -3.351 1.356 2.196 1.00 98.75 192 GLY A C 1
ATOM 1470 O O . GLY A 1 192 ? -2.863 2.065 1.321 1.00 98.75 192 GLY A O 1
ATOM 1471 N N . THR A 1 193 ? -4.608 1.515 2.593 1.00 98.88 193 THR A N 1
ATOM 1472 C CA . THR A 1 193 ? -5.485 2.574 2.062 1.00 98.88 193 THR A CA 1
ATOM 1473 C C . THR A 1 193 ? -6.093 3.396 3.186 1.00 98.88 193 THR A C 1
ATOM 1475 O O . THR A 1 193 ? -6.522 2.854 4.204 1.00 98.88 193 THR A O 1
ATOM 1478 N N . HIS A 1 194 ? -6.085 4.718 3.024 1.00 98.56 194 HIS A N 1
ATOM 1479 C CA . HIS A 1 194 ? -6.673 5.650 3.980 1.00 98.56 194 HIS A CA 1
ATOM 1480 C C . HIS A 1 194 ? -8.180 5.720 3.750 1.00 98.56 194 HIS A C 1
ATOM 1482 O O . HIS A 1 194 ? -8.628 5.782 2.601 1.00 98.56 194 HIS A O 1
ATOM 1488 N N . ASN A 1 195 ? -8.965 5.690 4.833 1.00 97.62 195 ASN A N 1
ATOM 1489 C CA . ASN A 1 195 ? -10.424 5.673 4.745 1.00 97.62 195 ASN A CA 1
ATOM 1490 C C . ASN A 1 195 ? -10.919 4.666 3.679 1.00 97.62 195 ASN A C 1
ATOM 1492 O O . ASN A 1 195 ? -11.685 5.002 2.773 1.00 97.62 195 ASN A O 1
ATOM 1496 N N . SER A 1 196 ? -10.439 3.421 3.759 1.00 98.75 196 SER A N 1
ATOM 1497 C CA . SER A 1 196 ? -10.506 2.393 2.710 1.00 98.75 196 SER A CA 1
ATOM 1498 C C . SER A 1 196 ? -11.863 2.215 2.009 1.00 98.75 196 SER A C 1
ATOM 1500 O O . SER A 1 196 ? -11.861 2.030 0.791 1.00 98.75 196 SER A O 1
ATOM 1502 N N . PRO A 1 197 ? -13.030 2.266 2.687 1.00 98.19 197 PRO A N 1
ATOM 1503 C CA . PRO A 1 197 ? -14.314 2.060 2.014 1.00 98.19 197 PRO A CA 1
ATOM 1504 C C . PRO A 1 197 ? -14.868 3.303 1.290 1.00 98.19 197 PRO A C 1
ATOM 1506 O O . PRO A 1 197 ? -15.961 3.246 0.730 1.00 98.19 197 PRO A O 1
ATOM 1509 N N . THR A 1 198 ? -14.159 4.436 1.265 1.00 97.25 198 THR A N 1
ATOM 1510 C CA . THR A 1 198 ? -14.631 5.705 0.665 1.00 97.25 198 THR A CA 1
ATOM 1511 C C . THR A 1 198 ? -14.519 5.749 -0.867 1.00 97.25 198 THR A C 1
ATOM 1513 O O . THR A 1 198 ? -14.043 6.725 -1.446 1.00 97.25 198 THR A O 1
ATOM 1516 N N . CYS A 1 199 ? -14.967 4.693 -1.551 1.00 96.31 199 CYS A N 1
ATOM 1517 C CA . CYS A 1 199 ? -14.961 4.608 -3.016 1.00 96.31 199 CYS A CA 1
ATOM 1518 C C . CYS A 1 199 ? -16.281 5.020 -3.681 1.00 96.31 199 CYS A C 1
ATOM 1520 O O . CYS A 1 199 ? -16.383 5.056 -4.907 1.00 96.31 199 CYS A O 1
ATOM 1522 N N . HIS A 1 200 ? -17.311 5.296 -2.884 1.00 96.25 200 HIS A N 1
ATOM 1523 C CA . HIS A 1 200 ? -18.648 5.613 -3.367 1.00 96.25 200 HIS A CA 1
ATOM 1524 C C . HIS A 1 200 ? -18.773 7.059 -3.859 1.00 96.25 200 HIS A C 1
ATOM 1526 O O . HIS A 1 200 ? -17.941 7.922 -3.578 1.00 96.25 200 HIS A O 1
ATOM 1532 N N . THR A 1 201 ? -19.872 7.343 -4.558 1.00 93.81 201 THR A N 1
ATOM 1533 C CA . THR A 1 201 ? -20.276 8.717 -4.859 1.00 93.81 201 THR A CA 1
ATOM 1534 C C . THR A 1 201 ? -20.549 9.467 -3.553 1.00 93.81 201 THR A C 1
ATOM 1536 O O . THR A 1 201 ? -21.514 9.172 -2.844 1.00 93.81 201 THR A O 1
ATOM 1539 N N . ALA A 1 202 ? -19.691 10.435 -3.245 1.00 92.12 202 ALA A N 1
ATOM 1540 C CA . ALA A 1 202 ? -19.709 11.256 -2.041 1.00 92.12 202 ALA A CA 1
ATOM 1541 C C . ALA A 1 202 ? -19.346 12.708 -2.388 1.00 92.12 202 ALA A C 1
ATOM 1543 O O . ALA A 1 202 ? -19.039 13.019 -3.542 1.00 92.12 202 ALA A O 1
ATOM 1544 N N . LEU A 1 203 ? -19.350 13.599 -1.391 1.00 88.12 203 LEU A N 1
ATOM 1545 C CA . LEU A 1 203 ? -18.719 14.909 -1.557 1.00 88.12 203 LEU A CA 1
ATOM 1546 C C . LEU A 1 203 ? -17.242 14.712 -1.960 1.00 88.12 203 LEU A C 1
ATOM 1548 O O . LEU A 1 203 ? -16.587 13.823 -1.411 1.00 88.12 203 LEU A O 1
ATOM 1552 N N . PRO A 1 204 ? -16.685 15.517 -2.883 1.00 83.94 204 PRO A N 1
ATOM 1553 C CA . PRO A 1 204 ? -15.316 15.313 -3.362 1.00 83.94 204 PRO A CA 1
ATOM 1554 C C . PRO A 1 204 ? -14.250 15.296 -2.258 1.00 83.94 204 PRO A C 1
ATOM 1556 O O . PRO A 1 204 ? -13.294 14.538 -2.339 1.00 83.94 204 PRO A O 1
ATOM 1559 N N . SER A 1 205 ? -14.440 16.082 -1.196 1.00 86.12 205 SER A N 1
ATOM 1560 C CA . SER A 1 205 ? -13.548 16.138 -0.032 1.00 86.12 205 SER A CA 1
ATOM 1561 C C . SER A 1 205 ? -13.669 14.941 0.926 1.00 86.12 205 SER A C 1
ATOM 1563 O O . SER A 1 205 ? -12.882 14.848 1.862 1.00 86.12 205 SER A O 1
ATOM 1565 N N . VAL A 1 206 ? -14.645 14.049 0.713 1.00 88.75 206 VAL A N 1
ATOM 1566 C CA . VAL A 1 206 ? -14.929 12.848 1.526 1.00 88.75 206 VAL A CA 1
ATOM 1567 C C . VAL A 1 206 ? -14.448 11.566 0.843 1.00 88.75 206 VAL A C 1
ATOM 1569 O O . VAL A 1 206 ? -14.131 10.584 1.513 1.00 88.75 206 VAL A O 1
ATOM 1572 N N . ARG A 1 207 ? -14.422 11.543 -0.492 1.00 94.06 207 ARG A N 1
ATOM 1573 C CA . ARG A 1 207 ? -13.980 10.376 -1.257 1.00 94.06 207 ARG A CA 1
ATOM 1574 C C . ARG A 1 207 ? -12.454 10.290 -1.208 1.00 94.06 207 ARG A C 1
ATOM 1576 O O . ARG A 1 207 ? -11.789 11.195 -1.702 1.00 94.06 207 ARG A O 1
ATOM 1583 N N . CYS A 1 208 ? -11.912 9.202 -0.665 1.00 96.12 208 CYS A N 1
ATOM 1584 C CA . CYS A 1 208 ? -10.466 8.963 -0.607 1.00 96.12 208 CYS A CA 1
ATOM 1585 C C . CYS A 1 208 ? -10.011 7.820 -1.518 1.00 96.12 208 CYS A C 1
ATOM 1587 O O . CYS A 1 208 ? -8.817 7.693 -1.772 1.00 96.12 208 CYS A O 1
ATOM 1589 N N . GLN A 1 209 ? -10.928 6.986 -2.022 1.00 97.81 209 GLN A N 1
ATOM 1590 C CA . GLN A 1 209 ? -10.572 5.814 -2.823 1.00 97.81 209 GLN A CA 1
ATOM 1591 C C . GLN A 1 209 ? -11.270 5.794 -4.187 1.00 97.81 209 GLN A C 1
ATOM 1593 O O . GLN A 1 209 ? -12.410 6.238 -4.357 1.00 97.81 209 GLN A O 1
ATOM 1598 N N . ALA A 1 210 ? -10.571 5.248 -5.182 1.00 95.44 210 ALA A N 1
ATOM 1599 C CA . ALA A 1 210 ? -11.110 5.064 -6.527 1.00 95.44 210 ALA A CA 1
ATOM 1600 C C . ALA A 1 210 ? -11.913 3.759 -6.655 1.00 95.44 210 ALA A C 1
ATOM 1602 O O . ALA A 1 210 ? -12.911 3.720 -7.374 1.00 95.44 210 ALA A O 1
ATOM 1603 N N . VAL A 1 211 ? -11.509 2.721 -5.915 1.00 97.88 211 VAL A N 1
ATOM 1604 C CA . VAL A 1 211 ? -11.964 1.330 -6.073 1.00 97.88 211 VAL A CA 1
ATOM 1605 C C . VAL A 1 211 ? -12.431 0.709 -4.748 1.00 97.88 211 VAL A C 1
ATOM 1607 O O . VAL A 1 211 ? -12.079 1.190 -3.670 1.00 97.88 211 VAL A O 1
ATOM 1610 N N . SER A 1 212 ? -13.221 -0.368 -4.826 1.00 98.25 212 SER A N 1
ATOM 1611 C CA . SER A 1 212 ? -13.771 -1.087 -3.663 1.00 98.25 212 SER A CA 1
ATOM 1612 C C . SER A 1 212 ? -12.698 -1.765 -2.808 1.00 98.25 212 SER A C 1
ATOM 1614 O O . SER A 1 212 ? -11.588 -2.020 -3.276 1.00 98.25 212 SER A O 1
ATOM 1616 N N . VAL A 1 213 ? -13.043 -2.127 -1.567 1.00 98.69 213 VAL A N 1
ATOM 1617 C CA . VAL A 1 213 ? -12.142 -2.871 -0.668 1.00 98.69 213 VAL A CA 1
ATOM 1618 C C . VAL A 1 213 ? -11.747 -4.215 -1.282 1.00 98.69 213 VAL A C 1
ATOM 1620 O O . VAL A 1 213 ? -10.569 -4.563 -1.271 1.00 98.69 213 VAL A O 1
ATOM 1623 N N . THR A 1 214 ? -12.684 -4.935 -1.904 1.00 98.56 214 THR A N 1
ATOM 1624 C CA . THR A 1 214 ? -12.368 -6.160 -2.657 1.00 9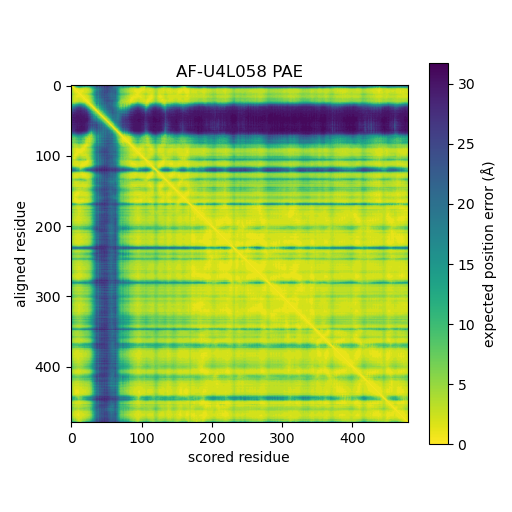8.56 214 THR A CA 1
ATOM 1625 C C . THR A 1 214 ? -11.270 -5.943 -3.707 1.00 98.56 214 THR A C 1
ATOM 1627 O O . THR A 1 214 ? -10.333 -6.739 -3.775 1.00 98.56 214 THR A O 1
ATOM 1630 N N . GLU A 1 215 ? -11.342 -4.871 -4.503 1.00 98.38 215 GLU A N 1
ATOM 1631 C CA . GLU A 1 215 ? -10.310 -4.588 -5.511 1.00 98.38 215 GLU A CA 1
ATOM 1632 C C . GLU A 1 215 ? -8.982 -4.143 -4.894 1.00 98.38 215 GLU A C 1
ATOM 1634 O O . GLU A 1 215 ? -7.922 -4.548 -5.370 1.00 98.38 215 GLU A O 1
ATOM 1639 N N . GLN A 1 216 ? -9.015 -3.393 -3.791 1.00 98.69 216 GLN A N 1
ATOM 1640 C CA . GLN A 1 216 ? -7.811 -3.063 -3.021 1.00 98.69 216 GLN A CA 1
ATOM 1641 C C . GLN A 1 216 ? -7.086 -4.339 -2.562 1.00 98.69 216 GLN A C 1
ATOM 1643 O O . GLN A 1 216 ? -5.885 -4.495 -2.799 1.00 98.69 216 GLN A O 1
ATOM 1648 N N . LEU A 1 217 ? -7.816 -5.287 -1.961 1.00 98.75 217 LEU A N 1
ATOM 1649 C CA . LEU A 1 217 ? -7.258 -6.548 -1.464 1.00 98.75 217 LEU A CA 1
ATOM 1650 C C . LEU A 1 217 ? -6.689 -7.414 -2.604 1.00 98.75 217 LEU A C 1
ATOM 1652 O O . LEU A 1 217 ? -5.576 -7.934 -2.485 1.00 98.75 217 LEU A O 1
ATOM 1656 N N . ARG A 1 218 ? -7.391 -7.521 -3.739 1.00 97.88 218 ARG A N 1
ATOM 1657 C CA . ARG A 1 218 ? -6.910 -8.256 -4.929 1.00 97.88 218 ARG A CA 1
ATOM 1658 C C . ARG A 1 218 ? -5.608 -7.700 -5.501 1.00 97.88 218 ARG A C 1
ATOM 1660 O O . ARG A 1 218 ? -4.807 -8.455 -6.042 1.00 97.88 218 ARG A O 1
ATOM 1667 N N . ASN A 1 219 ? -5.372 -6.401 -5.340 1.00 97.62 219 ASN A N 1
ATOM 1668 C CA . ASN A 1 219 ? -4.187 -5.727 -5.863 1.00 97.62 219 ASN A CA 1
ATOM 1669 C C . ASN A 1 219 ? -3.082 -5.521 -4.814 1.00 97.62 219 ASN A C 1
ATOM 1671 O O . ASN A 1 219 ? -2.129 -4.791 -5.066 1.00 97.62 219 ASN A O 1
ATOM 1675 N N . GLY A 1 220 ? -3.156 -6.209 -3.670 1.00 97.88 220 GLY A N 1
ATOM 1676 C CA . GLY A 1 220 ? -2.050 -6.328 -2.713 1.00 97.88 220 GLY A CA 1
ATOM 1677 C C . GLY A 1 220 ? -2.182 -5.502 -1.435 1.00 97.88 220 GLY A C 1
ATOM 1678 O O . GLY A 1 220 ? -1.326 -5.632 -0.559 1.00 97.88 220 GLY A O 1
ATOM 1679 N N . VAL A 1 221 ? -3.246 -4.706 -1.276 1.00 98.81 221 VAL A N 1
ATOM 1680 C CA . VAL A 1 221 ? -3.512 -3.965 -0.030 1.00 98.81 221 VAL A CA 1
ATOM 1681 C C . VAL A 1 221 ? -3.764 -4.937 1.123 1.00 98.81 221 VAL A C 1
ATOM 1683 O O . VAL A 1 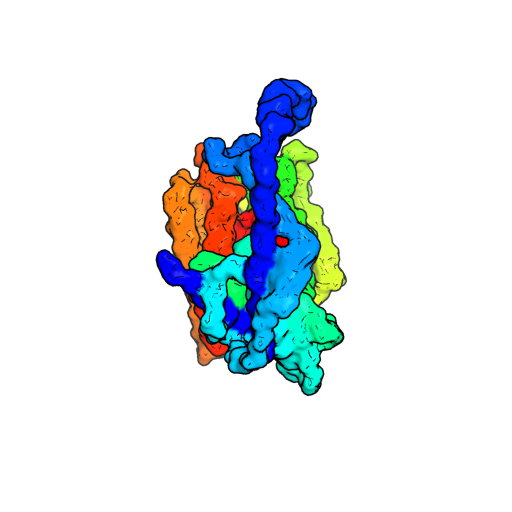221 ? -4.525 -5.894 0.983 1.00 98.81 221 VAL A O 1
ATOM 1686 N N . ARG A 1 222 ? -3.118 -4.708 2.270 1.00 98.81 222 ARG A N 1
ATOM 1687 C CA . ARG A 1 222 ? -3.247 -5.535 3.490 1.00 98.81 222 ARG A CA 1
ATOM 1688 C C . ARG A 1 222 ? -3.409 -4.712 4.770 1.00 98.81 222 ARG A C 1
ATOM 1690 O O . ARG A 1 222 ? -3.524 -5.291 5.843 1.00 98.81 222 ARG A O 1
ATOM 1697 N N . PHE A 1 223 ? -3.466 -3.385 4.664 1.00 98.94 223 PHE A N 1
ATOM 1698 C CA . PHE A 1 223 ? -3.823 -2.486 5.761 1.00 98.94 223 PHE A CA 1
ATOM 1699 C C . PHE A 1 223 ? -5.023 -1.625 5.361 1.00 98.94 223 PHE A C 1
ATOM 1701 O O . PHE A 1 223 ? -4.976 -0.934 4.344 1.00 98.94 223 PHE A O 1
ATOM 1708 N N . LEU A 1 224 ? -6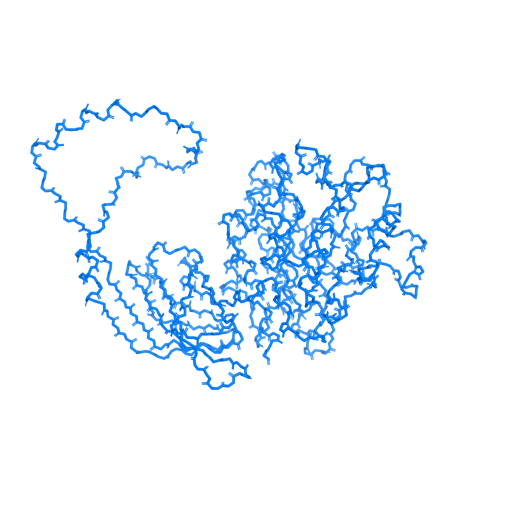.086 -1.644 6.161 1.00 98.94 224 LEU A N 1
ATOM 1709 C CA . LEU A 1 224 ? -7.302 -0.875 5.901 1.00 98.94 224 LEU A CA 1
ATOM 1710 C C . LEU A 1 224 ? -7.552 0.117 7.044 1.00 98.94 224 LEU A C 1
ATOM 1712 O O . LEU A 1 224 ? -7.765 -0.318 8.173 1.00 98.94 224 LEU A O 1
ATOM 1716 N N . ASP A 1 225 ? -7.540 1.426 6.767 1.00 98.81 225 ASP A N 1
ATOM 1717 C CA . ASP A 1 225 ? -8.009 2.463 7.706 1.00 98.81 225 ASP A CA 1
ATOM 1718 C C . ASP A 1 225 ? -9.524 2.613 7.564 1.00 98.81 225 ASP A C 1
ATOM 1720 O O . ASP A 1 225 ? -10.022 3.101 6.549 1.00 98.81 225 ASP A O 1
ATOM 1724 N N . ILE A 1 226 ? -10.269 2.175 8.575 1.00 98.75 226 ILE A N 1
ATOM 1725 C CA . ILE A 1 226 ? -11.729 2.185 8.586 1.00 98.75 226 ILE A CA 1
ATOM 1726 C C . ILE A 1 226 ? -12.216 3.060 9.738 1.00 98.75 226 ILE A C 1
ATOM 1728 O O . ILE A 1 226 ? -11.901 2.843 10.912 1.00 98.75 226 ILE A O 1
ATOM 1732 N N . ARG A 1 227 ? -13.039 4.049 9.391 1.00 97.88 227 ARG A N 1
ATOM 1733 C CA . ARG A 1 227 ? -13.562 5.034 10.336 1.00 97.88 227 ARG A CA 1
ATOM 1734 C C . ARG A 1 227 ? -15.051 4.858 10.533 1.00 97.88 227 ARG A C 1
ATOM 1736 O O . ARG A 1 227 ? -15.817 4.743 9.575 1.00 97.88 227 ARG A O 1
ATOM 1743 N N . VAL A 1 228 ? -15.433 4.770 11.800 1.00 97.44 228 VAL A N 1
ATOM 1744 C CA . VAL A 1 228 ? -16.723 4.215 12.198 1.00 97.44 228 VAL A CA 1
ATOM 1745 C C . VAL A 1 228 ? -17.403 5.135 13.196 1.00 97.44 228 VAL A C 1
ATOM 1747 O O . VAL A 1 228 ? -16.822 5.508 14.216 1.00 97.44 228 VAL A O 1
ATOM 1750 N N . GLN A 1 229 ? -18.663 5.445 12.917 1.00 94.94 229 GLN A N 1
ATOM 1751 C CA . GLN A 1 229 ? -19.576 6.099 13.838 1.00 94.94 229 GLN A CA 1
ATOM 1752 C C . GLN A 1 229 ? -20.598 5.076 14.350 1.00 94.94 229 GLN A C 1
ATOM 1754 O O . GLN A 1 229 ? -21.304 4.458 13.550 1.00 94.94 229 GLN A O 1
ATOM 1759 N N . PRO A 1 230 ? -20.760 4.922 15.672 1.00 90.25 230 PRO A N 1
ATOM 1760 C CA . PRO A 1 230 ? -21.903 4.205 16.230 1.00 90.25 230 PRO A CA 1
ATOM 1761 C C . PRO A 1 230 ? -23.223 4.916 15.889 1.00 90.25 230 PRO A C 1
ATOM 1763 O O . PRO A 1 230 ? -23.449 6.060 16.287 1.00 90.25 230 PRO A O 1
ATOM 1766 N N . GLY A 1 231 ? -24.091 4.240 15.141 1.00 73.56 231 GLY A N 1
ATOM 1767 C CA . GLY A 1 231 ? -25.398 4.703 14.675 1.00 73.56 231 GLY A CA 1
ATOM 1768 C C . GLY A 1 231 ? -26.537 3.917 15.325 1.00 73.56 231 GLY A C 1
ATOM 1769 O O . GLY A 1 231 ? -27.240 3.146 14.673 1.00 73.56 231 GLY A O 1
ATOM 1770 N N . GLY A 1 232 ? -26.723 4.068 16.637 1.00 76.81 232 GLY A N 1
ATOM 1771 C CA . GLY A 1 232 ? -27.711 3.278 17.376 1.00 76.81 232 GLY A CA 1
ATOM 1772 C C . GLY A 1 232 ? -27.278 1.815 17.510 1.00 76.81 232 GLY A C 1
ATOM 1773 O O . GLY A 1 232 ? -26.388 1.526 18.300 1.00 76.81 232 GLY A O 1
ATOM 1774 N N . LYS A 1 233 ? -27.913 0.896 16.767 1.00 76.44 233 LYS A N 1
ATOM 1775 C CA . LYS A 1 233 ? -27.561 -0.543 16.757 1.00 76.44 233 LYS A CA 1
ATOM 1776 C C . LYS A 1 233 ? -26.583 -0.933 15.642 1.00 76.44 233 LYS A C 1
ATOM 1778 O O . LYS A 1 233 ? -26.193 -2.094 15.562 1.00 76.44 233 LYS A O 1
ATOM 1783 N N . GLU A 1 234 ? -26.231 -0.001 14.761 1.00 88.56 234 GLU A N 1
ATOM 1784 C CA . GLU A 1 234 ? -25.364 -0.263 13.613 1.00 88.56 234 GLU A CA 1
ATOM 1785 C C . GLU A 1 234 ? -24.055 0.526 13.706 1.00 88.56 234 GLU A C 1
ATOM 1787 O O . GLU A 1 234 ? -23.978 1.579 14.337 1.00 88.56 234 GLU A O 1
ATOM 1792 N N . LEU A 1 235 ? -23.013 0.007 13.060 1.00 95.38 235 LEU A N 1
ATOM 1793 C CA . LEU A 1 235 ? -21.696 0.630 12.968 1.00 95.38 235 LEU A CA 1
ATOM 1794 C C . LEU A 1 235 ? -21.544 1.212 11.561 1.00 95.38 235 LEU A C 1
ATOM 1796 O O . LEU A 1 235 ? -21.307 0.475 10.600 1.00 95.38 235 LEU A O 1
ATOM 1800 N N . GLU A 1 236 ? -21.751 2.521 11.442 1.00 96.50 236 GLU A N 1
ATOM 1801 C CA . GLU A 1 236 ? -21.802 3.248 10.173 1.00 96.50 236 GLU A CA 1
ATOM 1802 C C . GLU A 1 236 ? -20.417 3.744 9.763 1.00 96.50 236 GLU A C 1
ATOM 1804 O O . GLU A 1 236 ? -19.623 4.180 10.593 1.00 96.50 236 GLU A O 1
ATOM 1809 N N . LEU A 1 237 ? -20.135 3.709 8.465 1.00 97.62 237 LEU A N 1
ATOM 1810 C CA . LEU A 1 237 ? -18.894 4.206 7.889 1.00 97.62 237 LEU A CA 1
ATOM 1811 C C . LEU A 1 237 ? -19.011 5.703 7.596 1.00 97.62 237 LEU A C 1
ATOM 1813 O O . LEU A 1 237 ? -19.952 6.149 6.928 1.00 97.62 237 LEU A O 1
ATOM 1817 N N . VAL A 1 238 ? -18.031 6.470 8.068 1.00 96.44 238 VAL A N 1
ATOM 1818 C CA . VAL A 1 238 ? -18.007 7.938 7.976 1.00 96.44 238 VAL A CA 1
ATOM 1819 C C . VAL A 1 238 ? -16.623 8.448 7.577 1.00 96.44 238 VAL A C 1
ATOM 1821 O O . VAL A 1 238 ? -15.633 7.736 7.702 1.00 96.44 238 VAL A O 1
ATOM 1824 N N . HIS A 1 239 ? -16.562 9.698 7.124 1.00 93.81 239 HIS A N 1
ATOM 1825 C CA . HIS A 1 239 ? -15.331 10.475 7.028 1.00 93.81 239 HIS A CA 1
ATOM 1826 C C . HIS A 1 239 ? -15.572 11.838 7.681 1.00 93.81 239 HIS A C 1
ATOM 1828 O O . HIS A 1 239 ? -16.323 12.679 7.175 1.00 93.81 239 HIS A O 1
ATOM 1834 N N . GLY A 1 240 ? -14.922 12.083 8.816 1.00 91.00 240 GLY A N 1
ATOM 1835 C CA . GLY A 1 240 ? -15.230 13.244 9.651 1.00 91.00 240 GLY A CA 1
ATOM 1836 C C . GLY A 1 240 ? -16.704 13.233 10.066 1.00 91.00 240 GLY A C 1
ATOM 1837 O O . GLY A 1 240 ? -17.191 12.241 10.595 1.00 91.00 240 GLY A O 1
ATOM 1838 N N . ALA A 1 241 ? -17.424 14.324 9.809 1.00 90.25 241 ALA A N 1
ATOM 1839 C CA . ALA A 1 241 ? -18.851 14.441 10.118 1.00 90.25 241 ALA A CA 1
ATOM 1840 C C . ALA A 1 241 ? -19.786 13.888 9.021 1.00 90.25 241 ALA A C 1
ATOM 1842 O O . ALA A 1 241 ? -21.005 13.956 9.174 1.00 90.25 241 ALA A O 1
ATOM 1843 N N . PHE A 1 242 ? -19.243 13.388 7.907 1.00 93.12 242 PHE A N 1
ATOM 1844 C CA . PHE A 1 242 ? -20.021 13.059 6.714 1.00 93.12 242 PHE A CA 1
ATOM 1845 C C . PHE A 1 242 ? -20.137 11.546 6.490 1.00 93.12 242 PHE A C 1
ATOM 1847 O O . PHE A 1 242 ? -19.172 10.814 6.726 1.00 93.12 242 PHE A O 1
ATOM 1854 N N . PRO A 1 243 ? -21.280 11.055 5.975 1.00 93.81 243 PRO A N 1
ATOM 1855 C CA . PRO A 1 243 ? -21.378 9.687 5.483 1.00 93.81 243 PRO A CA 1
ATOM 1856 C C . PRO A 1 243 ? -20.503 9.505 4.238 1.00 93.81 243 PRO A C 1
ATOM 1858 O O . PRO A 1 243 ? -20.360 10.414 3.419 1.00 93.81 243 PRO A O 1
ATOM 1861 N N . ILE A 1 244 ? -19.970 8.298 4.050 1.00 96.06 244 ILE A N 1
ATOM 1862 C CA . ILE A 1 244 ? -19.068 7.995 2.925 1.00 96.06 244 ILE A CA 1
ATOM 1863 C C . ILE A 1 244 ? -19.777 7.804 1.574 1.00 96.06 244 ILE A C 1
ATOM 1865 O O . ILE A 1 244 ? -19.126 7.494 0.580 1.00 96.06 244 ILE A O 1
ATOM 1869 N N . ALA A 1 245 ? -21.106 7.930 1.528 1.00 96.25 245 ALA A N 1
ATOM 1870 C CA . ALA A 1 245 ? -21.901 7.777 0.315 1.00 96.25 245 ALA A CA 1
ATOM 1871 C C . ALA A 1 245 ? -23.164 8.651 0.360 1.00 96.25 245 ALA A C 1
ATOM 1873 O O . ALA A 1 245 ? -23.861 8.701 1.373 1.00 96.25 245 ALA A O 1
ATOM 1874 N N . LEU A 1 246 ? -23.503 9.281 -0.769 1.00 93.88 246 LEU A N 1
ATOM 1875 C CA . LEU A 1 246 ? -24.769 10.010 -0.947 1.00 93.88 246 LEU A CA 1
ATOM 1876 C C . LEU A 1 246 ? -25.968 9.070 -1.137 1.00 93.88 246 LEU A C 1
ATOM 1878 O O . LEU A 1 246 ? -27.108 9.469 -0.934 1.00 93.88 246 LEU A O 1
ATOM 1882 N N . SER A 1 247 ? -25.720 7.811 -1.506 1.00 93.19 247 SER A N 1
ATOM 1883 C CA . SER A 1 247 ? -26.756 6.806 -1.777 1.00 93.19 247 SER A CA 1
ATOM 1884 C C . SER A 1 247 ? -27.295 6.109 -0.518 1.00 93.19 247 SER A C 1
ATOM 1886 O O . SER A 1 247 ? -27.929 5.064 -0.632 1.00 93.19 247 SER A O 1
ATOM 1888 N N . GLY A 1 248 ? -26.972 6.609 0.676 1.00 92.12 248 GLY A N 1
ATOM 1889 C CA . GLY A 1 248 ? -27.355 6.011 1.955 1.00 92.12 248 GLY A CA 1
ATOM 1890 C C . GLY A 1 248 ? -26.184 5.441 2.756 1.00 92.12 248 GLY A C 1
ATOM 1891 O O . GLY A 1 248 ? -25.037 5.413 2.306 1.00 92.12 248 GLY A O 1
ATOM 1892 N N . LYS A 1 249 ? -26.500 4.996 3.976 1.00 93.31 249 LYS A N 1
ATOM 1893 C CA . LYS A 1 249 ? -25.530 4.517 4.967 1.00 93.31 249 LYS A CA 1
ATOM 1894 C C . LYS A 1 249 ? -24.787 3.279 4.470 1.00 93.31 249 LYS A C 1
ATOM 1896 O O . LYS A 1 249 ? -25.376 2.380 3.870 1.00 93.31 249 LYS A O 1
ATOM 1901 N N . LYS A 1 250 ? -23.487 3.234 4.749 1.00 96.75 250 LYS A N 1
ATOM 1902 C CA . LYS A 1 250 ? -22.623 2.071 4.531 1.00 96.75 250 LYS A CA 1
ATOM 1903 C C . LYS A 1 250 ? -22.176 1.551 5.884 1.00 96.75 250 LYS A C 1
ATOM 1905 O O . LYS A 1 250 ? -21.947 2.352 6.788 1.00 96.75 250 LYS A O 1
ATOM 1910 N N . LEU A 1 251 ? -22.091 0.236 6.034 1.00 97.38 251 LEU A N 1
ATOM 1911 C CA . LEU A 1 251 ? -21.923 -0.396 7.337 1.00 97.38 251 LEU A CA 1
ATOM 1912 C C . LEU A 1 251 ? -20.590 -1.133 7.423 1.00 97.38 251 LEU A C 1
ATOM 1914 O O . LEU A 1 251 ? -20.153 -1.771 6.465 1.00 97.38 251 LEU A O 1
ATOM 1918 N N . LEU A 1 252 ? -19.982 -1.118 8.609 1.00 98.12 252 LEU A N 1
ATOM 1919 C CA . LEU A 1 252 ? -18.743 -1.846 8.884 1.00 98.12 252 LEU A CA 1
ATOM 1920 C C . LEU A 1 252 ? -18.881 -3.345 8.591 1.00 98.12 252 LEU A C 1
ATOM 1922 O O . LEU A 1 252 ? -17.950 -3.960 8.079 1.00 98.12 252 LEU A O 1
ATOM 1926 N N . ARG A 1 253 ? -20.054 -3.930 8.870 1.00 97.38 253 ARG A N 1
ATOM 1927 C CA . ARG A 1 253 ? -20.317 -5.356 8.623 1.00 97.38 253 ARG A CA 1
ATOM 1928 C C . ARG A 1 253 ? -20.087 -5.759 7.164 1.00 97.38 253 ARG A C 1
ATOM 1930 O O . ARG A 1 253 ? -19.625 -6.867 6.921 1.00 97.38 253 ARG A O 1
ATOM 1937 N N . ASP A 1 254 ? -20.381 -4.872 6.215 1.00 97.94 254 ASP A N 1
ATOM 1938 C CA . ASP A 1 254 ? -20.262 -5.175 4.789 1.00 97.94 254 ASP A CA 1
ATOM 1939 C C . ASP A 1 254 ? -18.786 -5.231 4.378 1.00 97.94 254 ASP A C 1
ATOM 1941 O O . ASP A 1 254 ? -18.355 -6.198 3.754 1.00 97.94 254 ASP A O 1
ATOM 1945 N N . VAL A 1 255 ? -17.983 -4.270 4.848 1.00 98.56 255 VAL A N 1
ATOM 1946 C CA . VAL A 1 255 ? -16.526 -4.261 4.636 1.00 98.56 255 VAL A CA 1
ATOM 1947 C C . VAL A 1 255 ? -15.869 -5.472 5.297 1.00 98.56 255 VAL A C 1
ATOM 1949 O O . VAL A 1 255 ? -15.007 -6.118 4.704 1.00 98.56 255 VAL A O 1
ATOM 1952 N N . MET A 1 256 ? -16.302 -5.837 6.506 1.00 98.69 256 MET A N 1
ATOM 1953 C CA . MET A 1 256 ? -15.771 -7.024 7.175 1.00 98.69 256 MET A CA 1
ATOM 1954 C C . MET A 1 256 ? -16.107 -8.312 6.423 1.00 98.69 256 MET A C 1
ATOM 1956 O O . MET A 1 256 ? -15.254 -9.192 6.337 1.00 98.69 256 MET A O 1
ATOM 1960 N N . ASN A 1 257 ? -17.294 -8.412 5.817 1.00 98.50 257 ASN A N 1
ATOM 1961 C CA . ASN A 1 257 ? -17.643 -9.539 4.952 1.00 98.50 257 ASN A CA 1
ATOM 1962 C C . ASN A 1 257 ? -16.732 -9.624 3.715 1.00 98.50 257 ASN A C 1
ATOM 1964 O O . ASN A 1 257 ? -16.357 -10.730 3.326 1.00 98.50 257 ASN A O 1
ATOM 1968 N N . GLU A 1 258 ? -16.327 -8.493 3.124 1.00 98.75 258 GLU A N 1
ATOM 1969 C CA . GLU A 1 258 ? -15.330 -8.476 2.041 1.00 98.75 258 GLU A CA 1
ATOM 1970 C C . GLU A 1 258 ? -13.968 -9.010 2.519 1.00 98.75 258 GLU A C 1
ATOM 1972 O O . GLU A 1 258 ? -13.403 -9.903 1.882 1.00 98.75 258 GLU A O 1
ATOM 1977 N N . CYS A 1 259 ? -13.473 -8.537 3.670 1.00 98.88 259 CYS A N 1
ATOM 1978 C CA . CYS A 1 259 ? -12.217 -9.006 4.272 1.00 98.88 259 CYS A CA 1
ATOM 1979 C C . CYS A 1 259 ? -12.240 -10.515 4.549 1.00 98.88 259 CYS A C 1
ATOM 1981 O O . CYS A 1 259 ? -11.314 -11.246 4.200 1.00 98.88 259 CYS A O 1
ATOM 1983 N N . TYR A 1 260 ? -13.326 -10.990 5.149 1.00 98.75 260 TYR A N 1
ATOM 1984 C CA . TYR A 1 260 ? -13.575 -12.394 5.448 1.00 98.75 260 TYR A CA 1
ATOM 1985 C C . TYR A 1 260 ? -13.585 -13.261 4.192 1.00 98.75 260 TYR A C 1
ATOM 1987 O O . TYR A 1 260 ? -12.851 -14.244 4.122 1.00 98.75 260 TYR A O 1
ATOM 1995 N N . ALA A 1 261 ? -14.349 -12.867 3.174 1.00 98.69 261 ALA A N 1
ATOM 1996 C CA . ALA A 1 261 ? -14.426 -13.607 1.921 1.00 98.69 261 ALA A CA 1
ATOM 1997 C C . ALA A 1 261 ? -13.096 -13.596 1.148 1.00 98.69 261 ALA A C 1
ATOM 1999 O O . ALA A 1 261 ? -12.820 -14.514 0.371 1.00 98.69 261 ALA A O 1
ATOM 2000 N N . PHE A 1 262 ? -12.277 -12.556 1.315 1.00 98.81 262 PHE A N 1
ATOM 2001 C CA . PHE A 1 262 ? -10.924 -12.517 0.774 1.00 98.81 262 PHE A CA 1
ATOM 2002 C C . PHE A 1 262 ? -9.999 -13.503 1.497 1.00 98.81 262 PHE A C 1
ATOM 2004 O O . PHE A 1 262 ? -9.357 -14.315 0.833 1.00 98.81 262 PHE A O 1
ATOM 2011 N N . LEU A 1 263 ? -9.965 -13.477 2.833 1.00 98.69 263 LEU A N 1
ATOM 2012 C CA . LEU A 1 263 ? -9.116 -14.362 3.638 1.00 98.69 263 LEU A CA 1
ATOM 2013 C C . LEU A 1 263 ? -9.505 -15.835 3.491 1.00 98.69 263 LEU A C 1
ATOM 2015 O O . LEU A 1 263 ? -8.629 -16.691 3.449 1.00 98.69 263 LEU A O 1
ATOM 2019 N N . ASP A 1 264 ? -10.796 -16.144 3.350 1.00 98.19 264 ASP A N 1
ATOM 2020 C CA . ASP A 1 264 ? -11.263 -17.515 3.113 1.00 98.19 264 ASP A CA 1
ATOM 2021 C C . ASP A 1 264 ? -10.753 -18.083 1.781 1.00 98.19 264 ASP A C 1
ATOM 2023 O O . ASP A 1 264 ? -10.463 -19.276 1.696 1.00 98.19 264 ASP A O 1
ATOM 2027 N N . ARG A 1 265 ? -10.574 -17.227 0.766 1.00 98.12 265 ARG A N 1
ATOM 2028 C CA . ARG A 1 265 ? -9.987 -17.595 -0.533 1.00 98.12 265 ARG A CA 1
ATOM 2029 C C . ARG A 1 265 ? -8.459 -17.556 -0.539 1.00 98.12 265 ARG A C 1
ATOM 2031 O O . ARG A 1 265 ? -7.842 -18.317 -1.274 1.00 98.12 265 ARG A O 1
ATOM 2038 N N . ASN A 1 266 ? -7.858 -16.714 0.298 1.00 98.12 266 ASN A N 1
ATOM 2039 C CA . ASN A 1 266 ? -6.419 -16.473 0.353 1.00 98.12 266 ASN A CA 1
ATOM 2040 C C . ASN A 1 266 ? -5.898 -16.704 1.778 1.00 98.12 266 ASN A C 1
ATOM 2042 O O . ASN A 1 266 ? -5.482 -15.776 2.471 1.00 98.12 266 ASN A O 1
ATOM 2046 N N . ARG A 1 267 ? -5.921 -17.966 2.231 1.00 97.94 267 ARG A N 1
ATOM 2047 C CA . ARG A 1 267 ? -5.569 -18.352 3.615 1.00 97.94 267 ARG A CA 1
ATOM 2048 C C . ARG A 1 267 ? -4.121 -18.045 3.995 1.00 97.94 267 ARG A C 1
ATOM 2050 O O . ARG A 1 267 ? -3.807 -18.047 5.180 1.00 97.94 267 ARG A O 1
ATOM 2057 N N . SER A 1 268 ? -3.251 -17.789 3.017 1.00 98.31 268 SER A N 1
ATOM 2058 C CA . SER A 1 268 ? -1.881 -17.341 3.254 1.00 98.31 268 SER A CA 1
ATOM 2059 C C . SER A 1 268 ? -1.790 -15.900 3.756 1.00 98.31 268 SER A C 1
ATOM 2061 O O . SER A 1 268 ? -0.774 -15.521 4.331 1.00 98.31 268 SER A O 1
ATOM 2063 N N . GLU A 1 269 ? -2.819 -15.089 3.536 1.00 98.81 269 GLU A N 1
ATOM 2064 C CA . GLU A 1 269 ? -2.775 -13.652 3.780 1.00 98.81 269 GLU A CA 1
ATOM 2065 C C . GLU A 1 269 ? -3.279 -13.294 5.179 1.00 98.81 269 GLU A C 1
ATOM 2067 O O . GLU A 1 269 ? -3.944 -14.081 5.852 1.00 98.81 269 GLU A O 1
ATOM 2072 N N . THR A 1 270 ? -2.995 -12.069 5.607 1.00 98.88 270 THR A N 1
ATOM 2073 C CA . THR A 1 270 ? -3.598 -11.440 6.786 1.00 98.88 270 THR A CA 1
ATOM 2074 C C . THR A 1 270 ? -3.955 -9.993 6.464 1.00 98.88 270 THR A C 1
ATOM 2076 O O . THR A 1 270 ? -3.337 -9.389 5.590 1.00 98.88 270 THR A O 1
ATOM 2079 N N . ILE A 1 271 ? -4.954 -9.428 7.140 1.00 98.94 271 ILE A N 1
ATOM 2080 C CA . ILE A 1 271 ? -5.361 -8.029 6.946 1.00 98.94 271 ILE A CA 1
ATOM 2081 C C . ILE A 1 271 ? -5.239 -7.294 8.275 1.00 98.94 271 ILE A C 1
ATOM 2083 O O . ILE A 1 271 ? -5.913 -7.653 9.237 1.00 98.94 271 ILE A O 1
ATOM 2087 N N . ILE A 1 272 ? -4.448 -6.225 8.325 1.00 98.94 272 ILE A N 1
ATOM 2088 C CA . ILE A 1 272 ? -4.487 -5.274 9.436 1.00 98.94 272 ILE A CA 1
ATOM 2089 C C . ILE A 1 272 ? -5.709 -4.378 9.247 1.00 98.94 272 ILE A C 1
ATOM 2091 O O . ILE A 1 272 ? -5.803 -3.624 8.277 1.00 98.94 272 ILE A O 1
ATOM 2095 N N . VAL A 1 273 ? -6.653 -4.470 10.179 1.00 98.94 273 VAL A N 1
ATOM 2096 C CA . VAL A 1 273 ? -7.873 -3.665 10.186 1.00 98.94 273 VAL A CA 1
ATOM 2097 C C . VAL A 1 273 ? -7.695 -2.568 11.227 1.00 98.94 273 VAL A C 1
ATOM 2099 O O . VAL A 1 273 ? -7.807 -2.809 12.432 1.00 98.94 273 VAL A O 1
ATOM 2102 N N . SER A 1 274 ? -7.381 -1.364 10.750 1.00 98.81 274 SER A N 1
ATOM 2103 C CA . SER A 1 274 ? -7.307 -0.175 11.584 1.00 98.81 274 SER A CA 1
ATOM 2104 C C . SER A 1 274 ? -8.701 0.394 11.794 1.00 98.81 274 SER A C 1
ATOM 2106 O O . SER A 1 274 ? -9.376 0.770 10.841 1.00 98.81 274 SER A O 1
ATOM 2108 N N . LEU A 1 275 ? -9.143 0.436 13.050 1.00 98.56 275 LEU A N 1
ATOM 2109 C CA . LEU A 1 275 ? -10.453 0.963 13.423 1.00 98.56 275 LEU A CA 1
ATOM 2110 C C . LEU A 1 275 ? -10.288 2.237 14.233 1.00 98.56 275 LEU A C 1
ATOM 2112 O O . LEU A 1 275 ? -9.614 2.241 15.264 1.00 98.56 275 LEU A O 1
ATOM 2116 N N . LYS A 1 276 ? -10.949 3.304 13.788 1.0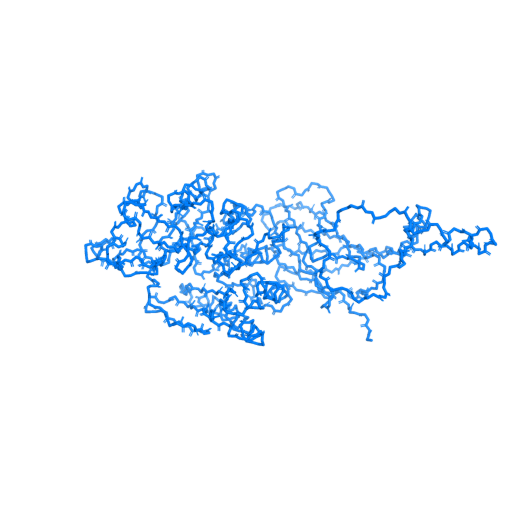0 97.06 276 LYS A N 1
ATOM 2117 C CA . LYS A 1 276 ? -11.017 4.588 14.486 1.00 97.06 276 LYS A CA 1
ATOM 2118 C C . LYS A 1 276 ? -12.469 4.991 14.695 1.00 97.06 276 LYS A C 1
ATOM 2120 O O . LYS A 1 276 ? -13.264 4.959 13.752 1.00 97.06 276 LYS A O 1
ATOM 2125 N N . ARG A 1 277 ? -12.798 5.443 15.907 1.00 96.00 277 ARG A N 1
ATOM 2126 C CA . ARG A 1 277 ? -14.072 6.122 16.152 1.00 96.00 277 ARG A CA 1
ATOM 2127 C C . ARG A 1 277 ? -14.048 7.506 15.504 1.00 96.00 277 ARG A C 1
ATOM 2129 O O . ARG A 1 277 ? -13.106 8.284 15.675 1.00 96.00 277 ARG A O 1
ATOM 2136 N N . GLU A 1 278 ? -15.082 7.818 14.740 1.00 94.69 278 GLU A N 1
ATOM 2137 C CA . GLU A 1 278 ? -15.253 9.113 14.083 1.00 94.69 278 GLU A CA 1
ATOM 2138 C C . GLU A 1 278 ? -16.745 9.461 13.973 1.00 94.69 278 GLU A C 1
ATOM 2140 O O . GLU A 1 278 ? -17.600 8.674 14.381 1.00 94.69 278 GLU A O 1
ATOM 2145 N N . GLY A 1 279 ? -17.066 10.651 13.464 1.00 91.12 279 GLY A N 1
ATOM 2146 C CA . GLY A 1 279 ? -18.440 11.127 13.349 1.00 91.12 279 GLY A CA 1
ATOM 2147 C C . GLY A 1 279 ? -18.869 12.096 14.449 1.00 91.12 279 GLY A C 1
ATOM 2148 O O . GLY A 1 279 ? -18.108 12.437 15.353 1.00 91.12 279 GLY A O 1
ATOM 2149 N N . THR A 1 280 ? -20.116 12.556 14.356 1.00 87.00 280 THR A N 1
ATOM 2150 C CA . THR A 1 280 ? -20.747 13.508 15.292 1.00 87.00 280 THR A CA 1
ATOM 2151 C C . THR A 1 280 ? -21.514 12.812 16.421 1.00 87.00 280 THR A C 1
ATOM 2153 O O . THR A 1 280 ? -22.168 13.464 17.238 1.00 87.00 280 THR A O 1
ATOM 2156 N N . GLY A 1 281 ? -21.445 11.479 16.475 1.00 82.94 281 GLY A N 1
ATOM 2157 C CA . GLY A 1 281 ? -22.058 10.670 17.522 1.00 82.94 281 GLY A CA 1
ATOM 2158 C C . GLY A 1 281 ? -21.490 10.968 18.915 1.00 82.94 281 GLY A C 1
ATOM 2159 O O . GLY A 1 281 ? -20.331 11.341 19.076 1.00 82.94 281 GLY A O 1
ATOM 2160 N N . LYS A 1 282 ? -22.315 10.757 19.947 1.00 85.81 282 LYS A N 1
ATOM 2161 C CA . LYS A 1 282 ? -21.949 10.997 21.358 1.00 85.81 282 LYS A CA 1
ATOM 2162 C C . LYS A 1 282 ? -21.255 9.806 22.033 1.00 85.81 282 LYS A C 1
ATOM 2164 O O . LYS A 1 282 ? -20.875 9.903 23.195 1.00 85.81 282 LYS A O 1
ATOM 2169 N N . THR A 1 283 ? -21.123 8.679 21.336 1.00 89.44 283 THR A N 1
ATOM 2170 C CA . THR A 1 283 ? -20.522 7.454 21.878 1.00 89.44 283 THR A CA 1
ATOM 2171 C C . THR A 1 283 ? -19.042 7.669 22.170 1.00 89.44 283 THR A C 1
ATOM 2173 O O . THR A 1 283 ? -18.325 8.201 21.325 1.00 89.44 283 THR A O 1
ATOM 2176 N N . ASN A 1 284 ? -18.586 7.246 23.350 1.00 93.00 284 ASN A N 1
ATOM 2177 C CA . ASN A 1 284 ? -17.179 7.288 23.744 1.00 93.00 284 ASN A CA 1
ATOM 2178 C C . ASN A 1 284 ? -16.421 6.023 23.302 1.00 93.00 284 ASN A C 1
ATOM 2180 O O . ASN A 1 284 ? -17.022 5.034 22.881 1.00 93.00 284 ASN A O 1
ATOM 2184 N N . ASP A 1 285 ? -15.095 6.056 23.419 1.00 94.88 285 ASP A N 1
ATOM 2185 C CA . ASP A 1 285 ? -14.214 4.952 23.021 1.00 94.88 285 ASP A CA 1
ATOM 2186 C C . ASP A 1 285 ? -14.515 3.654 23.778 1.00 94.88 285 ASP A C 1
ATOM 2188 O O . ASP A 1 285 ? -14.579 2.592 23.169 1.00 94.88 285 ASP A O 1
ATOM 2192 N N . GLN A 1 286 ? -14.823 3.733 25.075 1.00 95.00 286 GLN A N 1
ATOM 2193 C CA . GLN A 1 286 ? -15.164 2.558 25.883 1.00 95.00 286 GLN A CA 1
ATOM 2194 C C . GLN A 1 286 ? -16.400 1.826 25.338 1.00 95.00 286 GLN A C 1
ATOM 2196 O O . GLN A 1 286 ? -16.366 0.619 25.098 1.00 95.00 286 GLN A O 1
ATOM 2201 N N . SER A 1 287 ? -17.488 2.549 25.074 1.00 94.75 287 SER A N 1
ATOM 2202 C CA . SER A 1 287 ? -18.705 1.958 24.501 1.00 94.75 287 SER A CA 1
ATOM 2203 C C . SER A 1 287 ? -18.452 1.432 23.089 1.00 94.75 287 SER A C 1
ATOM 2205 O O . SER A 1 287 ? -18.832 0.305 22.780 1.00 94.75 287 SER A O 1
ATOM 2207 N N . PHE A 1 288 ? -17.718 2.196 22.275 1.00 96.00 288 PHE A N 1
ATOM 2208 C CA . PHE A 1 288 ? -17.309 1.773 20.939 1.00 96.00 288 PHE A CA 1
ATOM 2209 C C . PHE A 1 288 ? -16.490 0.478 20.966 1.00 96.00 288 PHE A C 1
ATOM 2211 O O . PHE A 1 288 ? -16.757 -0.425 20.181 1.00 96.00 288 PHE A O 1
ATOM 2218 N N . SER A 1 289 ? -15.552 0.336 21.904 1.00 97.25 289 SER A N 1
ATOM 2219 C CA . SER A 1 289 ? -14.727 -0.865 22.045 1.00 97.25 289 SER A CA 1
ATOM 2220 C C . SER A 1 289 ? -15.565 -2.114 22.339 1.00 97.25 289 SER A C 1
ATOM 2222 O O . SER A 1 289 ? -15.324 -3.168 21.748 1.00 97.25 289 SER A O 1
ATOM 2224 N N . LYS A 1 290 ? -16.607 -1.983 23.174 1.00 96.25 290 LYS A N 1
ATOM 2225 C CA . LYS A 1 290 ? -17.559 -3.065 23.465 1.00 96.25 290 LYS A CA 1
ATOM 2226 C C . LYS A 1 290 ? -18.408 -3.419 22.251 1.00 96.25 290 LYS A C 1
ATOM 2228 O O . LYS A 1 290 ? -18.627 -4.602 21.999 1.00 96.25 290 LYS A O 1
ATOM 2233 N N . ASP A 1 291 ? -18.855 -2.423 21.489 1.00 95.75 291 ASP A N 1
ATOM 2234 C CA . ASP A 1 291 ? -19.623 -2.646 20.262 1.00 95.75 291 ASP A CA 1
ATOM 2235 C C . ASP A 1 291 ? -18.771 -3.340 19.190 1.00 95.75 291 ASP A C 1
ATOM 2237 O O . ASP A 1 291 ? -19.216 -4.325 18.608 1.00 95.75 291 ASP A O 1
ATOM 2241 N N . ILE A 1 292 ? -17.517 -2.915 18.980 1.00 97.44 292 ILE A N 1
ATOM 2242 C CA . ILE A 1 292 ? -16.582 -3.597 18.070 1.00 97.44 292 ILE A CA 1
ATOM 2243 C C . ILE A 1 292 ? -16.367 -5.050 18.503 1.00 97.44 292 ILE A C 1
ATOM 2245 O O . ILE A 1 292 ? -16.484 -5.961 17.678 1.00 97.44 292 ILE A O 1
ATOM 2249 N N . LYS A 1 293 ? -16.100 -5.290 19.792 1.00 96.75 293 LYS A N 1
ATOM 2250 C CA . LYS A 1 293 ? -15.898 -6.651 20.287 1.00 96.75 293 LYS A CA 1
ATOM 2251 C C . LYS A 1 293 ? -17.135 -7.521 20.052 1.00 96.75 293 LYS A C 1
ATOM 2253 O O . LYS A 1 293 ? -17.036 -8.547 19.385 1.00 96.75 293 LYS A O 1
ATOM 2258 N N . ARG A 1 294 ? -18.301 -7.087 20.536 1.00 95.69 294 ARG A N 1
ATOM 2259 C CA . ARG A 1 294 ? -19.559 -7.847 20.466 1.00 95.69 294 ARG A CA 1
ATOM 2260 C C . ARG A 1 294 ? -20.039 -8.051 19.030 1.00 95.69 294 ARG A C 1
ATOM 2262 O O . ARG A 1 294 ? -20.421 -9.155 18.649 1.00 95.69 294 ARG A O 1
ATOM 2269 N N . ASP A 1 295 ? -20.071 -6.981 18.239 1.00 95.38 295 ASP A N 1
ATOM 2270 C CA . ASP A 1 295 ? -20.797 -6.975 16.969 1.00 95.38 295 ASP A CA 1
ATOM 2271 C C . ASP A 1 295 ? -19.935 -7.323 15.761 1.00 95.38 295 ASP A C 1
ATOM 2273 O O . ASP A 1 295 ? -20.504 -7.578 14.693 1.00 95.38 295 ASP A O 1
ATOM 2277 N N . VAL A 1 296 ? -18.609 -7.355 15.917 1.00 96.31 296 VAL A N 1
ATOM 2278 C CA . VAL A 1 296 ? -17.662 -7.616 14.827 1.00 96.31 296 VAL A CA 1
ATOM 2279 C C . VAL A 1 296 ? -16.746 -8.792 15.147 1.00 96.31 296 VAL A C 1
ATOM 2281 O O . VAL A 1 296 ? -16.705 -9.751 14.374 1.00 96.31 296 VAL A O 1
ATOM 2284 N N . ILE A 1 297 ? -16.026 -8.729 16.268 1.00 97.44 297 ILE A N 1
ATOM 2285 C CA . ILE A 1 297 ? -14.959 -9.686 16.592 1.00 97.44 297 ILE A CA 1
ATOM 2286 C C . ILE A 1 297 ? -15.550 -11.009 17.080 1.00 97.44 297 ILE A C 1
ATOM 2288 O O . ILE A 1 297 ? -15.290 -12.050 16.482 1.00 97.44 297 ILE A O 1
ATOM 2292 N N . ASP A 1 298 ? -16.410 -10.980 18.100 1.00 96.31 298 ASP A N 1
ATOM 2293 C CA . ASP A 1 298 ? -16.972 -12.182 18.730 1.00 96.31 298 ASP A CA 1
ATOM 2294 C C . ASP A 1 298 ? -17.863 -12.984 17.769 1.00 96.31 298 ASP A C 1
ATOM 2296 O O . ASP A 1 298 ? -17.937 -14.208 17.865 1.00 96.31 298 ASP A O 1
ATOM 2300 N N . LYS A 1 299 ? -18.470 -12.325 16.770 1.00 95.81 299 LYS A N 1
ATOM 2301 C CA . LYS A 1 299 ? -19.244 -13.001 15.714 1.00 95.81 299 LYS A CA 1
ATOM 2302 C C . LYS A 1 299 ? -18.398 -13.928 14.840 1.00 95.81 299 LYS A C 1
ATOM 2304 O O . LYS A 1 299 ? -18.952 -14.821 14.202 1.00 95.81 299 LYS A O 1
ATOM 2309 N N . ARG A 1 300 ? -17.079 -13.716 14.780 1.00 96.38 300 ARG A N 1
ATOM 2310 C CA . ARG A 1 300 ? -16.141 -14.567 14.037 1.00 96.38 300 ARG A CA 1
ATOM 2311 C C . ARG A 1 300 ? -14.768 -14.602 14.714 1.00 96.38 300 ARG A C 1
ATOM 2313 O O . ARG A 1 300 ? -13.753 -14.357 14.067 1.00 96.38 300 ARG A O 1
ATOM 2320 N N . SER A 1 301 ? -14.728 -14.918 16.007 1.00 95.25 301 SER A N 1
ATOM 2321 C CA . SER A 1 301 ? -13.518 -14.803 16.843 1.00 95.25 301 SER A CA 1
ATOM 2322 C C . SER A 1 301 ? -12.292 -15.531 16.274 1.00 95.25 301 SER A C 1
ATOM 2324 O O . SER A 1 301 ? -11.196 -14.981 16.273 1.00 95.25 301 SER A O 1
ATOM 2326 N N . GLY A 1 302 ? -12.475 -16.720 15.686 1.00 95.75 302 GLY A N 1
ATOM 2327 C CA . GLY A 1 302 ? -11.396 -17.486 15.042 1.00 95.75 302 GLY A CA 1
ATOM 2328 C C . GLY A 1 302 ? -10.761 -16.818 13.811 1.00 95.75 302 GLY A C 1
ATOM 2329 O O . GLY A 1 302 ? -9.713 -17.263 13.346 1.00 95.75 302 GLY A O 1
ATOM 2330 N N . SER A 1 303 ? -11.372 -15.752 13.289 1.00 97.88 303 SER A N 1
ATOM 2331 C CA . SER A 1 303 ? -10.850 -14.937 12.187 1.00 97.88 303 SER A CA 1
ATOM 2332 C C . SER A 1 303 ? -10.142 -13.670 12.657 1.00 97.88 303 SER A C 1
ATOM 2334 O O . SER A 1 303 ? -9.812 -12.838 11.816 1.00 97.88 303 SER A O 1
ATOM 2336 N N . TRP A 1 304 ? -9.885 -13.510 13.958 1.00 98.69 304 TRP A N 1
ATOM 2337 C CA . TRP A 1 304 ? -9.198 -12.343 14.500 1.00 98.69 304 TRP A CA 1
ATOM 2338 C C . TRP A 1 304 ? -7.940 -12.709 15.284 1.00 98.69 304 TRP A C 1
ATOM 2340 O O . TRP A 1 304 ? -7.895 -13.685 16.028 1.00 98.69 304 TRP A O 1
ATOM 2350 N N . PHE A 1 305 ? -6.915 -11.880 15.125 1.00 98.62 305 PHE A N 1
ATOM 2351 C CA . PHE A 1 305 ? -5.794 -11.766 16.040 1.00 98.62 305 PHE A CA 1
ATOM 2352 C C . PHE A 1 305 ? -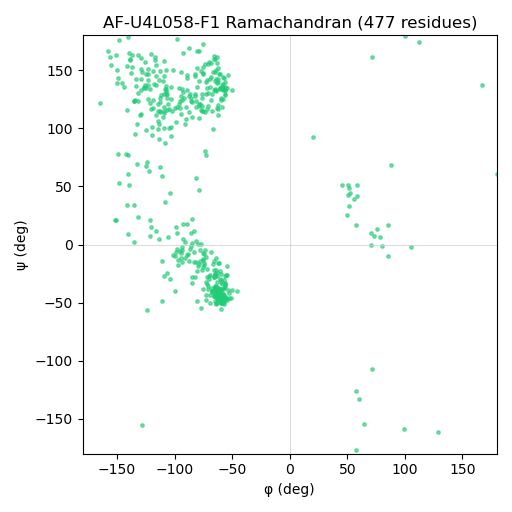6.002 -10.505 16.884 1.00 98.62 305 PHE A C 1
ATOM 2354 O O . PHE A 1 305 ? -6.024 -9.387 16.358 1.00 98.62 305 PHE A O 1
ATOM 2361 N N . THR A 1 306 ? -6.187 -10.697 18.189 1.00 98.00 306 THR A N 1
ATOM 2362 C CA . THR A 1 306 ? -6.544 -9.632 19.138 1.00 98.00 306 THR A CA 1
ATOM 2363 C C . THR A 1 306 ? -5.530 -9.462 20.257 1.00 98.00 306 THR A C 1
ATOM 2365 O O . THR A 1 306 ? -5.795 -8.697 21.180 1.00 98.00 306 THR A O 1
ATOM 2368 N N . GLU A 1 307 ? -4.385 -10.146 20.218 1.00 97.19 307 GLU A N 1
ATOM 2369 C CA . GLU A 1 307 ? -3.337 -9.872 21.196 1.00 97.19 307 GLU A CA 1
ATOM 2370 C C . GLU A 1 307 ? -2.736 -8.473 20.959 1.00 97.19 307 GLU A C 1
ATOM 2372 O O . GLU A 1 307 ? -2.572 -8.050 19.811 1.00 97.19 307 GLU A O 1
ATOM 2377 N N . PRO A 1 308 ? -2.370 -7.748 22.025 1.00 96.19 308 PRO A N 1
ATOM 2378 C CA . PRO A 1 308 ? -1.831 -6.392 21.945 1.00 96.19 308 PRO A CA 1
ATOM 2379 C C . PRO A 1 308 ? -0.331 -6.386 21.621 1.00 96.19 308 PRO A C 1
ATOM 2381 O O . PRO A 1 308 ? 0.490 -5.858 22.366 1.00 96.19 308 PRO A O 1
ATOM 2384 N N . ARG A 1 309 ? 0.035 -7.005 20.497 1.00 95.94 309 ARG A N 1
ATOM 2385 C CA . ARG A 1 309 ? 1.405 -7.079 19.972 1.00 95.94 309 ARG A CA 1
ATOM 2386 C C . ARG A 1 309 ? 1.390 -7.192 18.454 1.00 95.94 309 ARG A C 1
ATOM 2388 O O . ARG A 1 309 ? 0.383 -7.579 17.867 1.00 95.94 309 ARG A O 1
ATOM 2395 N N . ILE A 1 310 ? 2.527 -6.917 17.824 1.00 97.69 310 ILE A N 1
ATOM 2396 C CA . ILE A 1 310 ? 2.717 -7.220 16.404 1.00 97.69 310 ILE A CA 1
ATOM 2397 C C . ILE A 1 310 ? 3.003 -8.731 16.272 1.00 97.69 310 ILE A C 1
ATOM 2399 O O . ILE A 1 310 ? 3.935 -9.219 16.911 1.00 97.69 310 ILE A O 1
ATOM 2403 N N . PRO A 1 311 ? 2.199 -9.508 15.523 1.00 97.81 311 PRO A N 1
ATOM 2404 C CA . PRO A 1 311 ? 2.431 -10.943 15.387 1.00 97.81 311 PRO A CA 1
ATOM 2405 C C . PRO A 1 311 ? 3.511 -11.280 14.357 1.00 97.81 311 PRO A C 1
ATOM 2407 O O . PRO A 1 311 ? 3.879 -10.470 13.498 1.00 97.81 311 PRO A O 1
ATOM 2410 N N . LYS A 1 312 ? 3.966 -12.534 14.397 1.00 98.31 312 LYS A N 1
ATOM 2411 C CA . LYS A 1 312 ? 4.602 -13.186 13.250 1.00 98.31 312 LYS A CA 1
ATOM 2412 C C . LYS A 1 312 ? 3.546 -13.574 12.219 1.00 98.31 312 LYS A C 1
ATOM 2414 O O . LYS A 1 312 ? 2.386 -13.821 12.553 1.00 98.31 312 LYS A O 1
ATOM 2419 N N . LEU A 1 313 ? 3.948 -13.652 10.954 1.00 98.62 313 LEU A N 1
ATOM 2420 C CA . LEU A 1 313 ? 3.039 -13.893 9.839 1.00 98.62 313 LEU A CA 1
ATOM 2421 C C . LEU A 1 313 ? 2.228 -15.183 10.022 1.00 98.62 313 LEU A C 1
ATOM 2423 O O . LEU A 1 313 ? 1.013 -15.148 9.846 1.00 98.62 313 LEU A O 1
ATOM 2427 N N . GLY A 1 314 ? 2.860 -16.282 10.452 1.00 98.62 314 GLY A N 1
ATOM 2428 C CA . GLY A 1 314 ? 2.194 -17.572 10.674 1.00 98.62 314 GLY A CA 1
ATOM 2429 C C . GLY A 1 314 ? 1.047 -17.518 11.689 1.00 98.62 314 GLY A C 1
ATOM 2430 O O . GLY A 1 314 ? 0.028 -18.179 11.513 1.00 98.62 314 GLY A O 1
ATOM 2431 N N . GLU A 1 315 ? 1.165 -16.674 12.718 1.00 98.44 315 GLU A N 1
ATOM 2432 C CA . GLU A 1 315 ? 0.125 -16.493 13.741 1.00 98.44 315 GLU A CA 1
ATOM 2433 C C . GLU A 1 315 ? -1.100 -15.745 13.190 1.00 98.44 315 GLU A C 1
ATOM 2435 O O . GLU A 1 315 ? -2.227 -15.937 13.663 1.00 98.44 315 GLU A O 1
ATOM 2440 N N . ALA A 1 316 ? -0.870 -14.900 12.182 1.00 98.62 316 ALA A N 1
ATOM 2441 C CA . ALA A 1 316 ? -1.842 -13.984 11.604 1.00 98.62 316 ALA A CA 1
ATOM 2442 C C . ALA A 1 316 ? -2.524 -14.502 10.327 1.00 98.62 316 ALA A C 1
ATOM 2444 O O . ALA A 1 316 ? -3.572 -13.974 9.945 1.00 98.62 316 ALA A O 1
ATOM 2445 N N . ARG A 1 317 ? -1.965 -15.519 9.658 1.00 98.75 317 ARG A N 1
ATOM 2446 C CA . ARG A 1 317 ? -2.526 -16.062 8.410 1.00 98.75 317 ARG A CA 1
ATOM 2447 C C . ARG A 1 317 ? -3.993 -16.466 8.565 1.00 98.75 317 ARG A C 1
ATOM 2449 O O . ARG A 1 317 ? -4.388 -17.111 9.538 1.00 98.75 317 ARG A O 1
ATOM 2456 N N . GLY A 1 318 ? -4.805 -16.073 7.589 1.00 98.69 318 GLY A N 1
ATOM 2457 C CA . GLY A 1 318 ? -6.249 -16.292 7.562 1.00 98.69 318 GLY A CA 1
ATOM 2458 C C . GLY A 1 318 ? -7.040 -15.454 8.573 1.00 98.69 318 GLY A C 1
ATOM 2459 O O . GLY A 1 318 ? -8.231 -15.718 8.749 1.00 98.69 318 GLY A O 1
ATOM 2460 N N . LYS A 1 319 ? -6.414 -14.473 9.242 1.00 98.88 319 LYS A N 1
ATOM 2461 C CA . LYS A 1 319 ? -7.050 -13.621 10.259 1.00 98.88 319 LYS A CA 1
ATOM 2462 C C . LYS A 1 319 ? -6.934 -12.138 9.919 1.00 98.88 319 LYS A C 1
ATOM 2464 O O . LYS A 1 319 ? -5.969 -11.692 9.296 1.00 98.88 319 LYS A O 1
ATOM 2469 N N . CYS A 1 320 ? -7.911 -11.370 10.384 1.00 98.88 320 CYS A N 1
ATOM 2470 C CA . CYS A 1 320 ? -7.798 -9.931 10.556 1.00 98.88 320 CYS A CA 1
ATOM 2471 C C . CYS A 1 320 ? -7.024 -9.630 11.847 1.00 98.88 320 CYS A C 1
ATOM 2473 O O . CYS A 1 320 ? -7.231 -10.284 12.865 1.00 98.88 320 CYS A O 1
ATOM 2475 N N . ILE A 1 321 ? -6.157 -8.627 11.832 1.00 98.88 321 ILE A N 1
ATOM 2476 C CA . ILE A 1 321 ? -5.449 -8.133 13.014 1.00 98.88 321 ILE A CA 1
ATOM 2477 C C . ILE A 1 321 ? -6.119 -6.836 13.446 1.00 98.88 321 ILE A C 1
ATOM 2479 O O . ILE A 1 321 ? -6.235 -5.907 12.643 1.00 98.88 321 ILE A O 1
ATOM 2483 N N . LEU A 1 322 ? -6.540 -6.758 14.708 1.00 98.69 322 LEU A N 1
ATOM 2484 C CA . LEU A 1 322 ? -7.121 -5.532 15.243 1.00 98.69 322 LEU A CA 1
ATOM 2485 C C . LEU A 1 322 ? -6.024 -4.497 15.518 1.00 98.69 322 LEU A C 1
ATOM 2487 O O . LEU A 1 322 ? -5.214 -4.678 16.426 1.00 98.69 322 LEU A O 1
ATOM 2491 N N . PHE A 1 323 ? -6.051 -3.388 14.782 1.00 98.56 323 PHE A N 1
ATOM 2492 C CA . PHE A 1 323 ? -5.246 -2.196 15.041 1.00 98.56 323 PHE A CA 1
ATOM 2493 C C . PHE A 1 323 ? -6.171 -1.082 15.547 1.00 98.56 323 PHE A C 1
ATOM 2495 O O . PHE A 1 323 ? -6.909 -0.461 14.779 1.00 98.56 323 PHE A O 1
ATOM 2502 N N . ARG A 1 324 ? -6.204 -0.847 16.861 1.00 97.25 324 ARG A N 1
ATOM 2503 C CA . ARG A 1 324 ? -7.201 0.050 17.465 1.00 97.25 324 ARG A CA 1
ATOM 2504 C C . ARG A 1 324 ? -6.679 1.474 17.599 1.00 97.25 324 ARG A C 1
ATOM 2506 O O . ARG A 1 324 ? -5.679 1.719 18.259 1.00 97.25 324 ARG A O 1
ATOM 2513 N N . ARG A 1 325 ? -7.409 2.432 17.032 1.00 97.12 325 ARG A N 1
ATOM 2514 C CA . ARG A 1 325 ? -7.207 3.878 17.221 1.00 97.12 325 ARG A CA 1
ATOM 2515 C C . ARG A 1 325 ? -8.272 4.444 18.168 1.00 97.12 325 ARG A C 1
ATOM 2517 O O . ARG A 1 325 ? -8.923 5.439 17.857 1.00 97.12 325 ARG A O 1
ATOM 2524 N N . TYR A 1 326 ? -8.511 3.717 19.257 1.00 96.06 326 TYR A N 1
ATOM 2525 C CA . TYR A 1 326 ? -9.466 4.034 20.317 1.00 96.06 326 TYR A CA 1
ATOM 2526 C C . TYR A 1 326 ? -9.048 3.352 21.627 1.00 96.06 326 TYR A C 1
ATOM 2528 O O . TYR A 1 326 ? -8.383 2.304 21.611 1.00 96.06 326 TYR A O 1
ATOM 2536 N N . ASP A 1 327 ? -9.463 3.930 22.750 1.00 95.88 327 ASP A N 1
ATOM 2537 C CA . ASP A 1 327 ? -9.282 3.344 24.080 1.00 95.88 327 ASP A CA 1
ATOM 2538 C C . ASP A 1 327 ? -10.280 2.210 24.358 1.00 95.88 327 ASP A C 1
ATOM 2540 O O . ASP A 1 327 ? -11.418 2.213 23.889 1.00 95.88 327 ASP A O 1
ATOM 2544 N N . ILE A 1 328 ? -9.864 1.229 25.159 1.00 96.69 328 ILE A N 1
ATOM 2545 C CA . ILE A 1 328 ? -10.712 0.090 25.527 1.00 96.69 328 ILE A CA 1
ATOM 2546 C C . ILE A 1 328 ? -11.430 0.314 26.861 1.00 96.69 328 ILE A C 1
ATOM 2548 O O . ILE A 1 328 ? -10.915 0.969 27.767 1.00 96.69 328 ILE A O 1
ATOM 2552 N N . ASP A 1 329 ? -12.625 -0.260 26.978 1.00 97.12 329 ASP A N 1
ATOM 2553 C CA . ASP A 1 329 ? -13.351 -0.399 28.243 1.00 97.12 329 ASP A CA 1
ATOM 2554 C C . ASP A 1 329 ? -12.588 -1.312 29.220 1.00 97.12 329 ASP A C 1
ATOM 2556 O O . ASP A 1 329 ? -11.891 -2.241 28.801 1.00 97.12 329 ASP A O 1
ATOM 2560 N N . ASP A 1 330 ? -12.737 -1.074 30.525 1.00 96.12 330 ASP A N 1
ATOM 2561 C CA . ASP A 1 330 ? -12.029 -1.833 31.564 1.00 96.12 330 ASP A CA 1
ATOM 2562 C C . ASP A 1 330 ? -12.343 -3.332 31.523 1.00 96.12 330 ASP A C 1
ATOM 2564 O O . ASP A 1 330 ? -11.465 -4.150 31.802 1.00 96.12 330 ASP A O 1
ATOM 2568 N N . SER A 1 331 ? -13.550 -3.708 31.085 1.00 95.62 331 SER A N 1
ATOM 2569 C CA . SER A 1 331 ? -13.928 -5.114 30.893 1.00 95.62 331 SER A CA 1
ATOM 2570 C C . SER A 1 331 ? -13.057 -5.849 29.868 1.00 95.62 331 SER A C 1
ATOM 2572 O O . SER A 1 331 ? -12.948 -7.069 29.939 1.00 95.62 331 SER A O 1
ATOM 2574 N N . LEU A 1 332 ? -12.404 -5.128 28.950 1.00 96.06 332 LEU A N 1
ATOM 2575 C CA . LEU A 1 332 ? -11.539 -5.701 27.914 1.00 96.06 332 LEU A CA 1
ATOM 2576 C C . LEU A 1 332 ? -10.063 -5.741 28.321 1.00 96.06 332 LEU A C 1
ATOM 2578 O O . LEU A 1 332 ? -9.241 -6.308 27.604 1.00 96.06 332 LEU A O 1
ATOM 2582 N N . ARG A 1 333 ? -9.693 -5.144 29.461 1.00 94.38 333 ARG A N 1
ATOM 2583 C CA . ARG A 1 333 ? -8.303 -5.158 29.946 1.00 94.38 333 ARG A CA 1
ATOM 2584 C C . ARG A 1 333 ? -7.864 -6.547 30.408 1.00 94.38 333 ARG A C 1
ATOM 2586 O O . ARG A 1 333 ? -6.679 -6.846 30.348 1.00 94.38 333 ARG A O 1
ATOM 2593 N N . GLY A 1 334 ? -8.811 -7.385 30.835 1.00 93.81 334 GLY A N 1
ATOM 2594 C CA . GLY A 1 334 ? -8.565 -8.780 31.213 1.00 93.81 334 GLY A CA 1
ATOM 2595 C C . GLY A 1 334 ? -8.321 -9.725 30.030 1.00 93.81 334 GLY A C 1
ATOM 2596 O O . GLY A 1 334 ? -7.803 -10.823 30.237 1.00 93.81 334 GLY A O 1
ATOM 2597 N N . ASP A 1 335 ? -8.658 -9.314 28.802 1.00 93.94 335 ASP A N 1
ATOM 2598 C CA . ASP A 1 335 ? -8.451 -10.127 27.602 1.00 93.94 335 ASP A CA 1
ATOM 2599 C C . ASP A 1 335 ? -6.957 -10.398 27.358 1.00 93.94 335 ASP A C 1
ATOM 2601 O O . ASP A 1 335 ? -6.079 -9.644 27.791 1.00 93.94 335 ASP A O 1
ATOM 2605 N N . ASN A 1 336 ? -6.677 -11.488 26.635 1.00 95.06 336 ASN A N 1
ATOM 2606 C CA . ASN A 1 336 ? -5.321 -11.935 26.304 1.00 95.06 336 ASN A CA 1
ATOM 2607 C C . ASN A 1 336 ? -4.416 -12.001 27.548 1.00 95.06 336 ASN A C 1
ATOM 2609 O O . ASN A 1 336 ? -3.330 -11.422 27.570 1.00 95.06 336 ASN A O 1
ATOM 2613 N N . GLU A 1 337 ? -4.899 -12.686 28.592 1.00 94.69 337 GLU A N 1
ATOM 2614 C CA . GLU A 1 337 ? -4.189 -12.892 29.866 1.00 94.69 337 GLU A CA 1
ATOM 2615 C C . GLU A 1 337 ? -3.817 -11.568 30.556 1.00 94.69 337 GLU A C 1
ATOM 2617 O O . GLU A 1 337 ? -2.710 -11.392 31.061 1.00 94.69 337 GLU A O 1
ATOM 2622 N N . GLY A 1 338 ? -4.741 -10.603 30.546 1.00 93.19 338 GLY A N 1
ATOM 2623 C CA . GLY A 1 338 ? -4.544 -9.298 31.180 1.00 93.19 338 GLY A CA 1
ATOM 2624 C C . GLY A 1 338 ? -3.681 -8.317 30.383 1.00 93.19 338 GLY A C 1
ATOM 2625 O O . GLY A 1 338 ? -3.358 -7.245 30.894 1.00 93.19 338 GLY A O 1
ATOM 2626 N N . ARG A 1 339 ? -3.293 -8.649 29.143 1.00 93.06 339 ARG A N 1
ATOM 2627 C CA . ARG A 1 339 ? -2.530 -7.730 28.282 1.00 93.06 339 ARG A CA 1
ATOM 2628 C C . ARG A 1 339 ? -3.423 -6.674 27.619 1.00 93.06 339 ARG A C 1
ATOM 2630 O O . ARG A 1 339 ? -2.915 -5.650 27.164 1.00 93.06 339 ARG A O 1
ATOM 2637 N N . GLY A 1 340 ? -4.735 -6.897 27.562 1.00 94.56 340 GLY A N 1
ATOM 2638 C CA . GLY A 1 340 ? -5.699 -6.029 26.884 1.00 94.56 340 GLY A CA 1
ATOM 2639 C C . GLY A 1 340 ? -6.072 -6.554 25.500 1.00 94.56 340 GLY A C 1
ATOM 2640 O O . GLY A 1 340 ? -5.917 -7.738 25.228 1.00 94.56 340 GLY A O 1
ATOM 2641 N N . HIS A 1 341 ? -6.580 -5.693 24.614 1.00 96.00 341 HIS A N 1
ATOM 2642 C CA . HIS A 1 341 ? -7.221 -6.117 23.363 1.00 96.00 341 HIS A CA 1
ATOM 2643 C C . HIS A 1 341 ? -6.750 -5.289 22.154 1.00 96.00 341 HIS A C 1
ATOM 2645 O O . HIS A 1 341 ? -6.876 -4.064 22.157 1.00 96.00 341 HIS A O 1
ATOM 2651 N N . GLY A 1 342 ? -6.240 -5.958 21.115 1.00 97.31 342 GLY A N 1
ATOM 2652 C CA . GLY A 1 342 ? -5.748 -5.375 19.859 1.00 97.31 342 GLY A CA 1
ATOM 2653 C C . GLY A 1 342 ? -4.435 -4.599 19.979 1.00 97.31 342 GLY A C 1
ATOM 2654 O O . GLY A 1 342 ? -4.044 -4.165 21.061 1.00 97.31 342 GLY A O 1
ATOM 2655 N N . ILE A 1 343 ? -3.767 -4.383 18.843 1.00 97.56 343 ILE A N 1
ATOM 2656 C CA . ILE A 1 343 ? -2.589 -3.512 18.747 1.00 97.56 343 ILE A CA 1
ATOM 2657 C C . ILE A 1 343 ? -3.013 -2.087 19.115 1.00 97.56 343 ILE A C 1
ATOM 2659 O O . ILE A 1 343 ? -3.846 -1.489 18.428 1.00 97.56 343 ILE A O 1
ATOM 2663 N N . ASP A 1 344 ? -2.447 -1.557 20.199 1.00 96.25 344 ASP A N 1
ATOM 2664 C CA . ASP A 1 344 ? -2.770 -0.223 20.699 1.00 96.25 344 ASP A CA 1
ATOM 2665 C C . ASP A 1 344 ? -2.160 0.862 19.816 1.00 96.25 344 ASP A C 1
ATOM 2667 O O . ASP A 1 344 ? -0.947 1.018 19.769 1.00 96.25 344 ASP A O 1
ATOM 2671 N N . ALA A 1 345 ? -2.999 1.637 19.151 1.00 95.56 345 ALA A N 1
ATOM 2672 C CA . ALA A 1 345 ? -2.639 2.808 18.367 1.00 95.56 345 ALA A CA 1
ATOM 2673 C C . ALA A 1 345 ? -3.544 4.005 18.714 1.00 95.56 345 ALA A C 1
ATOM 2675 O O . ALA A 1 345 ? -3.739 4.904 17.895 1.00 95.56 345 ALA A O 1
ATOM 2676 N N . ALA A 1 346 ? -4.137 4.011 19.914 1.00 91.44 346 ALA A N 1
ATOM 2677 C CA . ALA A 1 346 ? -5.111 5.024 20.317 1.00 91.44 346 ALA A CA 1
ATOM 2678 C C . ALA A 1 346 ? -4.493 6.426 20.394 1.00 91.44 346 ALA A C 1
ATOM 2680 O O . ALA A 1 346 ? -5.121 7.410 20.010 1.00 91.44 346 ALA A O 1
ATOM 2681 N N . ASN A 1 347 ? -3.236 6.498 20.839 1.00 85.19 347 ASN A N 1
ATOM 2682 C CA . ASN A 1 347 ? -2.583 7.745 21.208 1.00 85.19 347 ASN A CA 1
ATOM 2683 C C . ASN A 1 347 ? -1.339 7.994 20.345 1.00 85.19 347 ASN A C 1
ATOM 2685 O O . ASN A 1 347 ? -0.244 7.534 20.675 1.00 85.19 347 ASN A O 1
ATOM 2689 N N . TRP A 1 348 ? -1.501 8.755 19.255 1.00 89.88 348 TRP A N 1
ATOM 2690 C CA . TRP A 1 348 ? -0.383 9.419 18.579 1.00 89.88 348 TRP A CA 1
ATOM 2691 C C . TRP A 1 348 ? -0.624 10.905 18.342 1.00 89.88 348 TRP A C 1
ATOM 2693 O O . TRP A 1 348 ? -1.764 11.348 18.204 1.00 89.88 348 TRP A O 1
ATOM 2703 N N . ALA A 1 349 ? 0.467 11.677 18.306 1.00 89.94 349 ALA A N 1
ATOM 2704 C CA . ALA A 1 349 ? 0.417 13.123 18.117 1.00 89.94 349 ALA A CA 1
ATOM 2705 C C . ALA A 1 349 ? -0.313 13.502 16.820 1.00 89.94 349 ALA A C 1
ATOM 2707 O O . ALA A 1 349 ? -0.046 12.949 15.751 1.00 89.94 349 ALA A O 1
ATOM 2708 N N . TYR A 1 350 ? -1.219 14.474 16.920 1.00 91.88 350 TYR A N 1
ATOM 2709 C CA . TYR A 1 350 ? -1.947 14.998 15.771 1.00 91.88 350 TYR A CA 1
ATOM 2710 C C . TYR A 1 350 ? -1.006 15.696 14.780 1.00 91.88 350 TYR A C 1
ATOM 2712 O O . TYR A 1 350 ? -0.101 16.419 15.195 1.00 91.88 350 TYR A O 1
ATOM 2720 N N . ASN A 1 351 ? -1.252 15.508 13.479 1.00 93.12 351 ASN A N 1
ATOM 2721 C CA . ASN A 1 351 ? -0.543 16.174 12.382 1.00 93.12 351 ASN A CA 1
ATOM 2722 C C . ASN A 1 351 ? 0.998 16.076 12.480 1.00 93.12 351 ASN A C 1
ATOM 2724 O O . ASN A 1 351 ? 1.715 17.075 12.389 1.00 93.12 351 ASN A O 1
ATOM 2728 N N . THR A 1 352 ? 1.519 14.865 12.706 1.00 94.44 352 THR A N 1
ATOM 2729 C CA . THR A 1 352 ? 2.931 14.637 13.050 1.00 94.44 352 THR A CA 1
ATOM 2730 C C . THR A 1 352 ? 3.777 14.110 11.881 1.00 94.44 352 THR A C 1
ATOM 2732 O O . THR A 1 352 ? 3.364 13.174 11.194 1.00 94.44 352 THR A O 1
ATOM 2735 N N . PRO A 1 353 ? 5.000 14.633 11.655 1.00 94.44 353 PRO A N 1
ATOM 2736 C CA . PRO A 1 353 ? 5.939 14.060 10.685 1.00 94.44 353 PRO A CA 1
ATOM 2737 C C . PRO A 1 353 ? 6.625 12.778 11.190 1.00 94.44 353 PRO A C 1
ATOM 2739 O O . PRO A 1 353 ? 7.161 11.990 10.405 1.00 94.44 353 PRO A O 1
ATOM 2742 N N . ASN A 1 354 ? 6.666 12.588 12.510 1.00 95.50 354 ASN A N 1
ATOM 2743 C CA . ASN A 1 354 ? 7.260 11.432 13.164 1.00 95.50 354 ASN A CA 1
ATOM 2744 C C . ASN A 1 354 ? 6.791 11.360 14.618 1.00 95.50 354 ASN A C 1
ATOM 2746 O O . ASN A 1 354 ? 7.048 12.280 15.395 1.00 95.50 354 ASN A O 1
ATOM 2750 N N . TYR A 1 355 ? 6.160 10.261 15.003 1.00 96.31 355 TYR A N 1
ATOM 2751 C CA . TYR A 1 355 ? 5.799 9.997 16.388 1.00 96.31 355 TYR A CA 1
ATOM 2752 C C . TYR A 1 355 ? 5.898 8.508 16.691 1.00 96.31 355 TYR A C 1
ATOM 2754 O O . TYR A 1 355 ? 5.468 7.694 15.879 1.00 96.31 355 TYR A O 1
ATOM 2762 N N . THR A 1 356 ? 6.415 8.154 17.863 1.00 96.00 356 THR A N 1
ATOM 2763 C CA . THR A 1 356 ? 6.385 6.776 18.363 1.00 96.00 356 THR A CA 1
ATOM 2764 C C . THR A 1 356 ? 5.349 6.687 19.472 1.00 96.00 356 THR A C 1
ATOM 2766 O O . THR A 1 356 ? 5.437 7.416 20.459 1.00 96.00 356 THR A O 1
ATOM 2769 N N . THR A 1 357 ? 4.349 5.824 19.300 1.00 94.44 357 THR A N 1
ATOM 2770 C CA . THR A 1 357 ? 3.318 5.585 20.316 1.00 94.44 357 THR A CA 1
ATOM 2771 C C . THR A 1 357 ? 3.916 4.939 21.567 1.00 94.44 357 THR A C 1
ATOM 2773 O O . THR A 1 357 ? 4.954 4.279 21.479 1.00 94.44 357 THR A O 1
ATOM 2776 N N . PRO A 1 358 ? 3.240 5.022 22.728 1.00 91.38 358 PRO A N 1
ATOM 2777 C CA . PRO A 1 358 ? 3.642 4.269 23.920 1.00 91.38 358 PRO A CA 1
ATOM 2778 C C . PRO A 1 358 ? 3.747 2.750 23.692 1.00 91.38 358 PRO A C 1
ATOM 2780 O O . PRO A 1 358 ? 4.509 2.070 24.368 1.00 91.38 358 PRO A O 1
ATOM 2783 N N . SER A 1 359 ? 3.001 2.223 22.720 1.00 90.50 359 SER A N 1
ATOM 2784 C CA . SER A 1 359 ? 3.024 0.823 22.281 1.00 90.50 359 SER A CA 1
ATOM 2785 C C . SER A 1 359 ? 4.118 0.494 21.253 1.00 90.50 359 SER A C 1
ATOM 2787 O O . SER A 1 359 ? 4.198 -0.644 20.798 1.00 90.50 359 SER A O 1
ATOM 2789 N N . GLY A 1 360 ? 4.954 1.466 20.871 1.00 93.25 360 GLY A N 1
ATOM 2790 C CA . GLY A 1 360 ? 6.098 1.263 19.980 1.00 93.25 360 GLY A CA 1
ATOM 2791 C C . GLY A 1 360 ? 5.792 1.327 18.481 1.00 93.25 360 GLY A C 1
ATOM 2792 O O . GLY A 1 360 ? 6.602 0.869 17.685 1.00 93.25 360 GLY A O 1
ATOM 2793 N N . ILE A 1 361 ? 4.653 1.880 18.058 1.00 96.56 361 ILE A N 1
ATOM 2794 C CA . ILE A 1 361 ? 4.312 2.076 16.640 1.00 96.56 361 ILE A CA 1
ATOM 2795 C C . ILE A 1 361 ? 4.881 3.417 16.184 1.00 96.56 361 ILE A C 1
ATOM 2797 O O . ILE A 1 361 ? 4.619 4.448 16.802 1.00 96.56 361 ILE A O 1
ATOM 2801 N N . CYS A 1 362 ? 5.628 3.418 15.084 1.00 97.44 362 CYS A N 1
ATOM 2802 C CA . CYS A 1 362 ? 6.218 4.623 14.508 1.00 97.44 362 CYS A CA 1
ATOM 2803 C C . CYS A 1 362 ? 5.312 5.166 13.401 1.00 97.44 362 CYS A C 1
ATOM 2805 O O . CYS A 1 362 ? 5.030 4.466 12.434 1.00 97.44 362 CYS A O 1
ATOM 2807 N N . VAL A 1 363 ? 4.876 6.418 13.506 1.00 98.12 363 VAL A N 1
ATOM 2808 C CA . VAL A 1 363 ? 3.833 6.997 12.651 1.00 98.12 363 VAL A CA 1
ATOM 2809 C C . VAL A 1 363 ? 4.303 8.297 12.003 1.00 98.12 363 VAL A C 1
ATOM 2811 O O . VAL A 1 363 ? 4.859 9.173 12.667 1.00 98.12 363 VAL A O 1
ATOM 2814 N N . GLN A 1 364 ? 4.040 8.438 10.704 1.00 97.94 364 GLN A N 1
ATOM 2815 C CA . GLN A 1 364 ? 3.975 9.723 10.007 1.00 97.94 364 GLN A CA 1
ATOM 2816 C C . GLN A 1 364 ? 2.527 9.957 9.569 1.00 97.94 364 GLN A C 1
ATOM 2818 O O . GLN A 1 364 ? 2.007 9.235 8.717 1.00 97.94 364 GLN A O 1
ATOM 2823 N N . ASP A 1 365 ? 1.896 10.977 10.148 1.00 97.31 365 ASP A N 1
ATOM 2824 C CA . ASP A 1 365 ? 0.504 11.369 9.902 1.00 97.31 365 ASP A CA 1
ATOM 2825 C C . ASP A 1 365 ? 0.378 12.904 9.844 1.00 97.31 365 ASP A C 1
ATOM 2827 O O . ASP A 1 365 ? -0.421 13.521 10.545 1.00 97.31 365 ASP A O 1
ATOM 2831 N N . PHE A 1 366 ? 1.218 13.550 9.025 1.00 96.19 366 PHE A N 1
ATOM 2832 C CA . PHE A 1 366 ? 1.102 14.972 8.687 1.00 96.19 366 PHE A CA 1
ATOM 2833 C C . PHE A 1 366 ? -0.078 15.157 7.721 1.00 96.19 366 PHE A C 1
ATOM 2835 O O . PHE A 1 366 ? 0.089 15.122 6.501 1.00 96.19 366 PHE A O 1
ATOM 2842 N N . CYS A 1 367 ? -1.297 15.192 8.248 1.00 91.44 367 CYS A N 1
ATOM 2843 C CA . CYS A 1 367 ? -2.531 15.087 7.471 1.00 91.44 367 CYS A CA 1
ATOM 2844 C C . CYS A 1 367 ? -3.187 16.434 7.131 1.00 91.44 367 CYS A C 1
ATOM 2846 O O . CYS A 1 367 ? -4.033 16.470 6.235 1.00 91.44 367 CYS A O 1
ATOM 2848 N N . GLU A 1 368 ? -2.782 17.541 7.762 1.00 88.75 368 GLU A N 1
ATOM 2849 C CA . GLU A 1 368 ? -3.324 18.871 7.457 1.00 88.75 368 GLU A CA 1
ATOM 2850 C C . GLU A 1 368 ? -2.400 19.655 6.526 1.00 88.75 368 GLU A C 1
ATOM 2852 O O . GLU A 1 368 ? -1.367 20.205 6.920 1.00 88.75 368 GLU A O 1
ATOM 2857 N N . VAL A 1 369 ? -2.812 19.757 5.265 1.00 85.38 369 VAL A N 1
ATOM 2858 C CA . VAL A 1 369 ? -2.092 20.509 4.235 1.00 85.38 369 VAL A CA 1
ATOM 2859 C C . VAL A 1 369 ? -2.893 21.765 3.918 1.00 85.38 369 VAL A C 1
ATOM 2861 O O . VAL A 1 369 ? -3.731 21.786 3.018 1.00 85.38 369 VAL A O 1
ATOM 2864 N N . ALA A 1 370 ? -2.637 22.823 4.695 1.00 82.06 370 ALA A N 1
ATOM 2865 C CA . ALA A 1 370 ? -3.349 24.096 4.571 1.00 82.06 370 ALA A CA 1
ATOM 2866 C C . ALA A 1 370 ? -3.279 24.664 3.143 1.00 82.06 370 ALA A C 1
ATOM 2868 O O . ALA A 1 370 ? -4.302 25.017 2.562 1.00 82.06 370 ALA A O 1
ATOM 2869 N N . GLU A 1 371 ? -2.082 24.657 2.552 1.00 83.12 371 GLU A N 1
ATOM 2870 C CA . GLU A 1 371 ? -1.788 25.250 1.251 1.00 83.12 371 GLU A CA 1
ATOM 2871 C C . GLU A 1 371 ? -1.131 24.230 0.303 1.00 83.12 371 GLU A C 1
ATOM 2873 O O . GLU A 1 371 ? -0.526 23.251 0.738 1.00 83.12 371 GLU A O 1
ATOM 2878 N N . THR A 1 372 ? -1.222 24.450 -1.010 1.00 79.88 372 THR A N 1
ATOM 2879 C CA . THR A 1 372 ? -0.737 23.511 -2.038 1.00 79.88 372 THR A CA 1
ATOM 2880 C C . THR A 1 372 ? 0.776 23.326 -2.010 1.00 79.88 372 THR A C 1
ATOM 2882 O O . THR A 1 372 ? 1.285 22.285 -2.420 1.00 79.88 372 THR A O 1
ATOM 2885 N N . GLU A 1 373 ? 1.490 24.324 -1.510 1.00 83.38 373 GLU A N 1
ATOM 2886 C CA . GLU A 1 373 ? 2.938 24.377 -1.345 1.00 83.38 373 GLU A CA 1
ATOM 2887 C C . GLU A 1 373 ? 3.389 23.413 -0.234 1.00 83.38 373 GLU A C 1
ATOM 2889 O O . GLU A 1 373 ? 4.457 22.804 -0.327 1.00 83.38 373 GLU A O 1
ATOM 2894 N N . ASN A 1 374 ? 2.529 23.173 0.764 1.00 87.50 374 ASN A N 1
ATOM 2895 C CA . ASN A 1 374 ? 2.792 22.237 1.859 1.00 87.50 374 ASN A CA 1
ATOM 2896 C C . ASN A 1 374 ? 2.711 20.766 1.413 1.00 87.50 374 ASN A C 1
ATOM 2898 O O . ASN A 1 374 ? 3.159 19.884 2.146 1.00 87.50 374 ASN A O 1
ATOM 2902 N N . ILE A 1 375 ? 2.213 20.482 0.202 1.00 90.25 375 ILE A N 1
ATOM 2903 C CA . ILE A 1 375 ? 2.233 19.128 -0.376 1.00 90.25 375 ILE A CA 1
ATOM 2904 C C . ILE A 1 375 ? 3.678 18.637 -0.522 1.00 90.25 375 ILE A C 1
ATOM 2906 O O . ILE A 1 375 ? 3.963 17.485 -0.212 1.00 90.25 375 ILE A O 1
ATOM 2910 N N . ASN A 1 376 ? 4.617 19.508 -0.902 1.00 92.50 376 ASN A N 1
ATOM 2911 C CA . ASN A 1 376 ? 6.030 19.131 -1.016 1.00 92.50 376 ASN A CA 1
ATOM 2912 C C . ASN A 1 376 ? 6.629 18.750 0.343 1.00 92.50 376 ASN A C 1
ATOM 2914 O O . ASN A 1 376 ? 7.396 17.794 0.440 1.00 92.50 376 ASN A O 1
ATOM 2918 N N . LYS A 1 377 ? 6.220 19.450 1.407 1.00 95.06 377 LYS A N 1
ATOM 2919 C CA . LYS A 1 377 ? 6.611 19.128 2.782 1.00 95.06 377 LYS A CA 1
ATOM 2920 C C . LYS A 1 377 ? 6.055 17.769 3.221 1.00 95.06 377 LYS A C 1
ATOM 2922 O O . LYS A 1 377 ? 6.786 16.966 3.791 1.00 95.06 377 LYS A O 1
ATOM 2927 N N . LYS A 1 378 ? 4.797 17.462 2.882 1.00 96.31 378 LYS A N 1
ATOM 2928 C CA . LYS A 1 378 ? 4.226 16.121 3.085 1.00 96.31 378 LYS A CA 1
ATOM 2929 C C . LYS A 1 378 ? 5.023 15.049 2.337 1.00 96.31 378 LYS A C 1
ATOM 2931 O O . LYS A 1 378 ? 5.364 14.033 2.933 1.00 96.31 378 LYS A O 1
ATOM 2936 N N . VAL A 1 379 ? 5.359 15.276 1.064 1.00 96.69 379 VAL A N 1
ATOM 2937 C CA . VAL A 1 379 ? 6.181 14.343 0.270 1.00 96.69 379 VAL A CA 1
ATOM 2938 C C . VAL A 1 379 ? 7.536 14.105 0.931 1.00 96.69 379 VAL A C 1
ATOM 2940 O O . VAL A 1 379 ? 7.971 12.959 1.016 1.00 96.69 379 VAL A O 1
ATOM 2943 N N . GLN A 1 380 ? 8.189 15.159 1.424 1.00 97.38 380 GLN A N 1
ATOM 2944 C CA . GLN A 1 380 ? 9.446 15.040 2.158 1.00 97.38 380 GLN A CA 1
ATOM 2945 C C . GLN A 1 380 ? 9.290 14.125 3.381 1.00 97.38 380 GLN A C 1
ATOM 2947 O O . GLN A 1 380 ? 10.033 13.155 3.500 1.00 97.38 380 GLN A O 1
ATOM 2952 N N . TYR A 1 381 ? 8.289 14.362 4.234 1.00 98.12 381 TYR A N 1
ATOM 2953 C CA . TYR A 1 381 ? 8.057 13.532 5.422 1.00 98.12 381 TYR A CA 1
ATOM 2954 C C . TYR A 1 381 ? 7.728 12.077 5.091 1.00 98.12 381 TYR A C 1
ATOM 2956 O O . TYR A 1 381 ? 8.204 11.173 5.776 1.00 98.12 381 TYR A O 1
ATOM 2964 N N . VAL A 1 382 ? 6.972 11.833 4.017 1.00 98.44 382 VAL A N 1
ATOM 2965 C CA . VAL A 1 382 ? 6.721 10.472 3.530 1.00 98.44 382 VAL A CA 1
ATOM 2966 C C . VAL A 1 382 ? 8.036 9.787 3.163 1.00 98.44 382 VAL A C 1
ATOM 2968 O O . VAL A 1 382 ? 8.278 8.670 3.620 1.00 98.44 382 VAL A O 1
ATOM 2971 N N . LYS A 1 383 ? 8.888 10.445 2.366 1.00 98.12 383 LYS A N 1
ATOM 2972 C CA . LYS A 1 383 ? 10.175 9.890 1.920 1.00 98.12 383 LYS A CA 1
ATOM 2973 C C . LYS A 1 383 ? 11.115 9.638 3.095 1.00 98.12 383 LYS A C 1
ATOM 2975 O O . LYS A 1 383 ? 11.667 8.551 3.204 1.00 98.12 383 LYS A O 1
ATOM 2980 N N . GLU A 1 384 ? 11.240 10.591 4.013 1.00 98.00 384 GLU A N 1
ATOM 2981 C CA . GLU A 1 384 ? 12.050 10.434 5.227 1.00 98.00 384 GLU A CA 1
ATOM 2982 C C . GLU A 1 384 ? 11.574 9.261 6.093 1.00 98.00 384 GLU A C 1
ATOM 2984 O O . GLU A 1 384 ? 12.396 8.534 6.647 1.00 98.00 384 GLU A O 1
ATOM 2989 N N . HIS A 1 385 ? 10.261 9.040 6.199 1.00 98.12 385 HIS A N 1
ATOM 2990 C CA . HIS A 1 385 ? 9.715 7.920 6.965 1.00 98.12 385 HIS A CA 1
ATOM 2991 C C . HIS A 1 385 ? 9.917 6.563 6.264 1.00 98.12 385 HIS A C 1
ATOM 2993 O O . HIS A 1 385 ? 10.146 5.568 6.949 1.00 98.12 385 HIS A O 1
ATOM 2999 N N . LEU A 1 386 ? 9.909 6.515 4.922 1.00 97.81 386 LEU A N 1
ATOM 3000 C CA . LEU A 1 386 ? 10.309 5.317 4.165 1.00 97.81 386 LEU A CA 1
ATOM 3001 C C . LEU A 1 386 ? 11.766 4.946 4.463 1.00 97.81 386 LEU A C 1
ATOM 3003 O O . LEU A 1 386 ? 12.055 3.792 4.768 1.00 97.81 386 LEU A O 1
ATOM 3007 N N . GLU A 1 387 ? 12.676 5.922 4.421 1.00 97.00 387 GLU A N 1
ATOM 3008 C CA . GLU A 1 387 ? 14.092 5.668 4.713 1.00 97.00 387 GLU A CA 1
ATOM 3009 C C . GLU A 1 387 ? 14.314 5.264 6.174 1.00 97.00 387 GLU A C 1
ATOM 3011 O O . GLU A 1 387 ? 15.071 4.333 6.438 1.00 97.00 387 GLU A O 1
ATOM 3016 N N . ARG A 1 388 ? 13.597 5.893 7.115 1.00 96.00 388 ARG A N 1
ATOM 3017 C CA . ARG A 1 388 ? 13.628 5.525 8.539 1.00 96.00 388 ARG A CA 1
ATOM 3018 C C . ARG A 1 388 ? 13.195 4.078 8.761 1.00 96.00 388 ARG A C 1
ATOM 3020 O O . ARG A 1 388 ? 13.838 3.367 9.525 1.00 96.00 388 ARG A O 1
ATOM 3027 N N . SER A 1 389 ? 12.125 3.642 8.092 1.00 95.81 389 SER A N 1
ATOM 3028 C CA . SER A 1 389 ? 11.659 2.257 8.183 1.00 95.81 389 SER A CA 1
ATOM 3029 C C . SER A 1 389 ? 12.696 1.278 7.630 1.00 95.81 389 SER A C 1
ATOM 3031 O O . SER A 1 389 ? 12.977 0.273 8.280 1.00 95.81 389 SER A O 1
ATOM 3033 N N . CYS A 1 390 ? 13.291 1.578 6.473 1.00 94.88 390 CYS A N 1
ATOM 3034 C CA . CYS A 1 390 ? 14.300 0.718 5.853 1.00 94.88 390 CYS A CA 1
ATOM 3035 C C . CYS A 1 390 ? 15.548 0.574 6.736 1.00 94.88 390 CYS A C 1
ATOM 3037 O O . CYS A 1 390 ? 16.077 -0.530 6.903 1.00 94.88 390 CYS A O 1
ATOM 3039 N N . GLU A 1 391 ? 16.011 1.682 7.314 1.00 94.06 391 GLU A N 1
ATOM 3040 C CA . GLU A 1 391 ? 17.161 1.706 8.217 1.00 94.06 391 GLU A CA 1
ATOM 3041 C C . GLU A 1 391 ? 16.883 0.907 9.493 1.00 94.06 391 GLU A C 1
ATOM 3043 O O . GLU A 1 391 ? 17.649 0.006 9.832 1.00 94.06 391 GLU A O 1
ATOM 3048 N N . GLU A 1 392 ? 15.752 1.158 10.153 1.00 93.62 392 GLU A N 1
ATOM 3049 C CA . GLU A 1 392 ? 15.404 0.493 11.409 1.00 93.62 392 GLU A CA 1
ATOM 3050 C C . GLU A 1 392 ? 15.187 -1.015 11.237 1.00 93.62 392 GLU A C 1
ATOM 3052 O O . GLU A 1 392 ? 15.627 -1.798 12.076 1.00 93.62 392 GLU A O 1
ATOM 3057 N N . ILE A 1 393 ? 14.560 -1.451 10.139 1.00 91.06 393 ILE A N 1
ATOM 3058 C CA . ILE A 1 393 ? 14.408 -2.883 9.833 1.00 91.06 393 ILE A CA 1
ATOM 3059 C C . ILE A 1 393 ? 15.785 -3.539 9.664 1.00 91.06 393 ILE A C 1
ATOM 3061 O O . ILE A 1 393 ? 16.014 -4.641 10.168 1.00 91.06 393 ILE A O 1
ATOM 3065 N N . SER A 1 394 ? 16.719 -2.846 9.008 1.00 89.69 394 SER A N 1
ATOM 3066 C CA . SER A 1 394 ? 18.086 -3.336 8.806 1.00 89.69 394 SER A CA 1
ATOM 3067 C C . SER A 1 394 ? 18.868 -3.410 10.123 1.00 89.69 394 SER A C 1
ATOM 3069 O O . SER A 1 394 ? 19.581 -4.388 10.355 1.00 89.69 394 SER A O 1
ATOM 3071 N N . VAL A 1 395 ? 18.711 -2.418 11.009 1.00 92.12 395 VAL A N 1
ATOM 3072 C CA . VAL A 1 395 ? 19.293 -2.419 12.364 1.00 92.12 395 VAL A CA 1
ATOM 3073 C C . VAL A 1 395 ? 18.712 -3.557 13.203 1.00 92.12 395 VAL A C 1
ATOM 3075 O O . VAL A 1 395 ? 19.471 -4.354 13.750 1.00 92.12 395 VAL A O 1
ATOM 3078 N N . ALA A 1 396 ? 17.384 -3.677 13.260 1.00 91.94 396 ALA A N 1
ATOM 3079 C CA . ALA A 1 396 ? 16.690 -4.676 14.066 1.00 91.94 396 ALA A CA 1
ATOM 3080 C C . ALA A 1 396 ? 17.121 -6.105 13.722 1.00 91.94 396 ALA A C 1
ATOM 3082 O O . ALA A 1 396 ? 17.269 -6.950 14.600 1.00 91.94 396 ALA A O 1
ATOM 3083 N N . GLU A 1 397 ? 17.364 -6.384 12.444 1.00 87.38 397 GLU A N 1
ATOM 3084 C CA . GLU A 1 397 ? 17.866 -7.684 12.020 1.00 87.38 397 GLU A CA 1
ATOM 3085 C C . GLU A 1 397 ? 19.315 -7.938 12.452 1.00 87.38 397 GLU A C 1
ATOM 3087 O O . GLU A 1 397 ? 19.601 -9.020 12.960 1.00 87.38 397 GLU A O 1
ATOM 3092 N N . ARG A 1 398 ? 20.217 -6.951 12.320 1.00 90.31 398 ARG A N 1
ATOM 3093 C CA . ARG A 1 398 ? 21.604 -7.073 12.816 1.00 90.31 398 ARG A CA 1
ATOM 3094 C C . ARG A 1 398 ? 21.654 -7.322 14.324 1.00 90.31 398 ARG A C 1
ATOM 3096 O O . ARG A 1 398 ? 22.543 -8.019 14.798 1.00 90.31 398 ARG A O 1
ATOM 3103 N N . GLU A 1 399 ? 20.692 -6.771 15.054 1.00 94.50 399 GLU A N 1
ATOM 3104 C CA . GLU A 1 399 ? 20.552 -6.913 16.505 1.00 94.50 399 GLU A CA 1
ATOM 3105 C C . GLU A 1 399 ? 19.669 -8.104 16.921 1.00 94.50 399 GLU A C 1
ATOM 3107 O O . GLU A 1 399 ? 19.440 -8.308 18.110 1.00 94.50 399 GLU A O 1
ATOM 3112 N N . ASN A 1 400 ? 19.174 -8.900 15.964 1.00 91.62 400 ASN A N 1
ATOM 3113 C CA . ASN A 1 400 ? 18.281 -10.039 16.196 1.00 91.62 400 ASN A CA 1
ATOM 3114 C C . ASN A 1 400 ? 17.057 -9.702 17.080 1.00 91.62 400 ASN A C 1
ATOM 3116 O O . ASN A 1 400 ? 16.669 -10.468 17.963 1.00 91.62 400 ASN A O 1
ATOM 3120 N N . ARG A 1 401 ? 16.442 -8.541 16.838 1.00 94.62 401 ARG A N 1
ATOM 3121 C CA . ARG A 1 401 ? 15.228 -8.061 17.517 1.00 94.62 401 ARG A CA 1
ATOM 3122 C C . ARG A 1 401 ? 14.101 -7.823 16.528 1.00 94.62 401 ARG A C 1
ATOM 3124 O O . ARG A 1 401 ? 14.325 -7.701 15.326 1.00 94.62 401 ARG A O 1
ATOM 3131 N N . ASP A 1 402 ? 12.877 -7.716 17.019 1.00 92.94 402 ASP A N 1
ATOM 3132 C CA . ASP A 1 402 ? 11.744 -7.352 16.176 1.00 92.94 402 ASP A CA 1
ATOM 3133 C C . ASP A 1 402 ? 11.671 -5.826 15.984 1.00 92.94 402 ASP A C 1
ATOM 3135 O O . ASP A 1 402 ? 11.760 -5.082 16.966 1.00 92.94 402 ASP A O 1
ATOM 3139 N N . PRO A 1 403 ? 11.555 -5.327 14.736 1.00 94.12 403 PRO A N 1
ATOM 3140 C CA . PRO A 1 403 ? 11.385 -3.901 14.495 1.00 94.12 403 PRO A CA 1
ATOM 3141 C C . PRO A 1 403 ? 9.962 -3.453 14.864 1.00 94.12 403 PRO A C 1
ATOM 3143 O O . PRO A 1 403 ? 9.019 -4.258 14.796 1.00 94.12 403 PRO A O 1
ATOM 3146 N N . PRO A 1 404 ? 9.781 -2.161 15.187 1.00 95.12 404 PRO A N 1
ATOM 3147 C CA . PRO A 1 404 ? 8.456 -1.585 15.363 1.00 95.12 404 PRO A CA 1
ATOM 3148 C C . PRO A 1 404 ? 7.659 -1.626 14.053 1.00 95.12 404 PRO A C 1
ATOM 3150 O O . PRO A 1 404 ? 8.215 -1.737 12.958 1.00 95.12 404 PRO A O 1
ATOM 3153 N N . LEU A 1 405 ? 6.335 -1.491 14.152 1.00 97.31 405 LEU A N 1
ATOM 3154 C CA . LEU A 1 405 ? 5.509 -1.270 12.969 1.00 97.31 405 LEU A CA 1
ATOM 3155 C C . LEU A 1 405 ? 5.604 0.205 12.559 1.00 97.31 405 LEU A C 1
ATOM 3157 O O . LEU A 1 405 ? 5.226 1.091 13.326 1.00 97.31 405 LEU A O 1
ATOM 3161 N N . PHE A 1 406 ? 6.088 0.457 11.345 1.00 98.25 406 PHE A N 1
ATOM 3162 C CA . PHE A 1 406 ? 6.085 1.783 10.728 1.00 98.25 406 PHE A CA 1
ATOM 3163 C C . PHE A 1 406 ? 4.790 2.001 9.944 1.00 98.25 406 PHE A C 1
ATOM 3165 O O . PHE A 1 406 ? 4.379 1.127 9.181 1.00 98.25 406 PHE A O 1
ATOM 3172 N N . VAL A 1 407 ? 4.152 3.156 10.126 1.00 98.56 407 VAL A N 1
ATOM 3173 C CA . VAL A 1 407 ? 2.879 3.525 9.498 1.00 98.56 407 VAL A CA 1
ATOM 3174 C C . VAL A 1 407 ? 3.012 4.902 8.851 1.00 98.56 407 VAL A C 1
ATOM 3176 O O . VAL A 1 407 ? 3.149 5.920 9.529 1.00 98.56 407 VAL A O 1
ATOM 3179 N N . ASN A 1 408 ? 2.956 4.932 7.522 1.00 98.69 408 ASN A N 1
ATOM 3180 C CA . ASN A 1 408 ? 3.251 6.108 6.713 1.00 98.69 408 ASN A CA 1
ATOM 3181 C C . ASN A 1 408 ? 2.032 6.525 5.886 1.00 98.69 408 ASN A C 1
ATOM 3183 O O . ASN A 1 408 ? 1.754 5.941 4.835 1.00 98.69 408 ASN A O 1
ATOM 3187 N N . PHE A 1 409 ? 1.307 7.546 6.339 1.00 98.56 409 PHE A N 1
ATOM 3188 C CA . PHE A 1 409 ? 0.187 8.098 5.581 1.00 98.56 409 PHE A CA 1
ATOM 3189 C C . PHE A 1 409 ? 0.703 9.020 4.479 1.00 98.56 409 PHE A C 1
ATOM 3191 O O . PHE A 1 409 ? 1.360 10.024 4.758 1.00 98.56 409 PHE A O 1
ATOM 3198 N N . LEU A 1 410 ? 0.380 8.718 3.222 1.00 97.88 410 LEU A N 1
ATOM 3199 C CA . LEU A 1 410 ? 0.540 9.642 2.093 1.00 97.88 410 LEU A CA 1
ATOM 3200 C C . LEU A 1 410 ? -0.639 10.610 2.011 1.00 97.88 410 LEU A C 1
ATOM 3202 O O . LEU A 1 410 ? -0.472 11.732 1.536 1.00 97.88 410 LEU A O 1
ATOM 3206 N N . SER A 1 411 ? -1.803 10.178 2.499 1.00 95.94 411 SER A N 1
ATOM 3207 C CA . SER A 1 411 ? -3.021 10.972 2.569 1.00 95.94 411 SER A CA 1
ATOM 3208 C C . SER A 1 411 ? -2.812 12.256 3.371 1.00 95.94 411 SER A C 1
ATOM 3210 O O . SER A 1 411 ? -2.096 12.301 4.379 1.00 95.94 411 SER A O 1
ATOM 3212 N N . ALA A 1 412 ? -3.466 13.310 2.906 1.00 93.38 412 ALA A N 1
ATOM 3213 C CA . ALA A 1 412 ? -3.622 14.579 3.593 1.00 93.38 412 ALA A CA 1
ATOM 3214 C C . ALA A 1 412 ? -4.849 15.285 3.012 1.00 93.38 412 ALA A C 1
ATOM 3216 O O . ALA A 1 412 ? -5.366 14.887 1.967 1.00 93.38 412 ALA A O 1
ATOM 3217 N N . SER A 1 413 ? -5.328 16.331 3.677 1.00 90.44 413 SER A N 1
ATOM 3218 C CA . SER A 1 413 ? -6.460 17.101 3.173 1.00 90.44 413 SER A CA 1
ATOM 3219 C C . SER A 1 413 ? -6.495 18.526 3.716 1.00 90.44 413 SER A C 1
ATOM 3221 O O . SER A 1 413 ? -5.897 18.848 4.744 1.00 90.44 413 SER A O 1
ATOM 3223 N N . ASN A 1 414 ? -7.241 19.375 3.015 1.00 87.19 414 ASN A N 1
ATOM 3224 C CA . ASN A 1 414 ? -7.867 20.569 3.563 1.00 87.19 414 ASN A CA 1
ATOM 3225 C C . ASN A 1 414 ? -9.252 20.718 2.925 1.00 87.19 414 ASN A C 1
ATOM 3227 O O . ASN A 1 414 ? -9.375 20.932 1.719 1.00 87.19 414 ASN A O 1
ATOM 3231 N N . PHE A 1 415 ? -10.296 20.617 3.747 1.00 83.12 415 PHE A N 1
ATOM 3232 C CA . PHE A 1 415 ? -11.687 20.669 3.296 1.00 83.12 415 PHE A CA 1
ATOM 3233 C C . PHE A 1 415 ? -12.022 21.972 2.552 1.00 83.12 415 PHE A C 1
ATOM 3235 O O . PHE A 1 415 ? -12.721 21.946 1.538 1.00 83.12 415 PHE A O 1
ATOM 3242 N N . TRP A 1 416 ? -11.481 23.100 3.018 1.00 83.25 416 TRP A N 1
ATOM 3243 C CA . TRP A 1 416 ? -11.799 24.440 2.518 1.00 83.25 416 TRP A CA 1
ATOM 3244 C C . TRP A 1 416 ? -11.007 24.832 1.269 1.00 83.25 416 TRP A C 1
ATOM 3246 O O . TRP A 1 416 ? -11.377 25.783 0.581 1.00 83.25 416 TRP A O 1
ATOM 3256 N N . LYS A 1 417 ? -9.936 24.099 0.941 1.00 85.81 417 LYS A N 1
ATOM 3257 C CA . LYS A 1 417 ? -9.089 24.378 -0.219 1.00 85.81 417 LYS A CA 1
ATOM 3258 C C . LYS A 1 417 ? -9.216 23.260 -1.247 1.00 85.81 417 LYS A C 1
ATOM 3260 O O . LYS A 1 417 ? -8.585 22.221 -1.117 1.00 85.81 417 LYS A O 1
ATOM 3265 N N . VAL A 1 418 ? -9.960 23.517 -2.329 1.00 84.44 418 VAL A N 1
ATOM 3266 C CA . VAL A 1 418 ? -10.206 22.554 -3.428 1.00 84.44 418 VAL A CA 1
ATOM 3267 C C . VAL A 1 418 ? -8.916 21.925 -3.966 1.00 84.44 418 VAL A C 1
ATOM 3269 O O . VAL A 1 418 ? -8.876 20.734 -4.247 1.00 84.44 418 VAL A O 1
ATOM 3272 N N . GLY A 1 419 ? -7.833 22.704 -4.083 1.00 84.44 419 GLY A N 1
ATOM 3273 C CA . GLY A 1 419 ? -6.520 22.214 -4.534 1.00 84.44 419 GLY A CA 1
ATOM 3274 C C . GLY A 1 419 ? -5.804 21.266 -3.559 1.00 84.44 419 GLY A C 1
ATOM 3275 O O . GLY A 1 419 ? -4.761 20.719 -3.914 1.00 84.44 419 GLY A O 1
ATOM 3276 N N . CYS A 1 420 ? -6.359 21.087 -2.363 1.00 88.56 420 CYS A N 1
ATOM 3277 C CA . CYS A 1 420 ? -5.894 20.227 -1.281 1.00 88.56 420 CYS A CA 1
ATOM 3278 C C . CYS A 1 420 ? -6.964 19.190 -0.886 1.00 88.56 420 CYS A C 1
ATOM 3280 O O . CYS A 1 420 ? -6.947 18.671 0.229 1.00 88.56 420 CYS A O 1
ATOM 3282 N N . TRP A 1 421 ? -7.922 18.898 -1.769 1.00 92.44 421 TRP A N 1
ATOM 3283 C CA . TRP A 1 421 ? -8.792 17.736 -1.597 1.00 92.44 421 TRP A CA 1
ATOM 3284 C C . TRP A 1 421 ? -8.012 16.427 -1.807 1.00 92.44 421 TRP A C 1
ATOM 3286 O O . TRP A 1 421 ? -6.963 16.452 -2.462 1.00 92.44 421 TRP A O 1
ATOM 3296 N N . PRO A 1 422 ? -8.495 15.296 -1.254 1.00 93.56 422 PRO A N 1
ATOM 3297 C CA . PRO A 1 422 ? -7.760 14.030 -1.274 1.00 93.56 422 PRO A CA 1
ATOM 3298 C C . PRO A 1 422 ? -7.292 13.591 -2.673 1.00 93.56 422 PRO A C 1
ATOM 3300 O O . PRO A 1 422 ? -6.135 13.208 -2.836 1.00 93.56 422 PRO A O 1
ATOM 3303 N N . ASP A 1 423 ? -8.129 13.742 -3.708 1.00 93.25 423 ASP A N 1
ATOM 3304 C CA . ASP A 1 423 ? -7.777 13.407 -5.098 1.00 93.25 423 ASP A CA 1
ATOM 3305 C C . ASP A 1 423 ? -6.615 14.265 -5.628 1.00 93.25 423 ASP A C 1
ATOM 3307 O O . ASP A 1 423 ? -5.638 13.747 -6.165 1.00 93.25 423 ASP A O 1
ATOM 3311 N N . ARG A 1 424 ? -6.662 15.585 -5.406 1.00 94.25 424 ARG A N 1
ATOM 3312 C CA . ARG A 1 424 ? -5.620 16.539 -5.837 1.00 94.25 424 ARG A CA 1
ATOM 3313 C C . ARG A 1 424 ? -4.282 16.307 -5.156 1.00 94.25 424 ARG A C 1
ATOM 3315 O O . ARG A 1 424 ? -3.231 16.556 -5.751 1.00 94.25 424 ARG A O 1
ATOM 3322 N N . ILE A 1 425 ? -4.320 15.904 -3.891 1.00 94.44 425 ILE A N 1
ATOM 3323 C CA . ILE A 1 425 ? -3.118 15.589 -3.127 1.00 94.44 425 ILE A CA 1
ATOM 3324 C C . ILE A 1 425 ? -2.536 14.265 -3.624 1.00 94.44 425 ILE A C 1
ATOM 3326 O O . ILE A 1 425 ? -1.346 14.218 -3.939 1.00 94.44 425 ILE A O 1
ATOM 3330 N N . ALA A 1 426 ? -3.361 13.227 -3.783 1.00 95.94 426 ALA A N 1
ATOM 3331 C CA . ALA A 1 426 ? -2.938 11.930 -4.310 1.00 95.94 426 ALA A CA 1
ATOM 3332 C C . ALA A 1 426 ? -2.314 12.043 -5.715 1.00 95.94 426 ALA A C 1
ATOM 3334 O O . ALA A 1 426 ? -1.238 11.486 -5.944 1.00 95.94 426 ALA A O 1
ATOM 3335 N N . GLU A 1 427 ? -2.909 12.849 -6.608 1.00 94.81 427 GLU A N 1
ATOM 3336 C CA . GLU A 1 427 ? -2.390 13.165 -7.955 1.00 94.81 427 GLU A CA 1
ATOM 3337 C C . GLU A 1 427 ? -0.950 13.720 -7.929 1.00 94.81 427 GLU A C 1
ATOM 3339 O O . GLU A 1 427 ? -0.209 13.569 -8.900 1.00 94.81 427 GLU A O 1
ATOM 3344 N N . LYS A 1 428 ? -0.527 14.350 -6.824 1.00 94.44 428 LYS A N 1
ATOM 3345 C CA . LYS A 1 428 ? 0.823 14.916 -6.660 1.00 94.44 428 LYS A CA 1
ATOM 3346 C C . LYS A 1 428 ? 1.762 14.020 -5.860 1.00 94.44 428 LYS A C 1
ATOM 3348 O O . LYS A 1 428 ? 2.947 13.949 -6.189 1.00 94.44 428 LYS A O 1
ATOM 3353 N N . ILE A 1 429 ? 1.274 13.382 -4.797 1.00 96.38 429 ILE A N 1
ATOM 3354 C CA . ILE A 1 429 ? 2.106 12.607 -3.867 1.00 96.38 429 ILE A CA 1
ATOM 3355 C C . ILE A 1 429 ? 2.404 11.216 -4.425 1.00 96.38 429 ILE A C 1
ATOM 3357 O O . ILE A 1 429 ? 3.571 10.819 -4.448 1.00 96.38 429 ILE A O 1
ATOM 3361 N N . ASN A 1 430 ? 1.390 10.491 -4.913 1.00 97.25 430 ASN A N 1
ATOM 3362 C CA . ASN A 1 430 ? 1.559 9.102 -5.349 1.00 97.25 430 ASN A CA 1
ATOM 3363 C C . ASN A 1 430 ? 2.629 8.965 -6.449 1.00 97.25 430 ASN A C 1
ATOM 3365 O O . ASN A 1 430 ? 3.492 8.098 -6.302 1.00 97.25 430 ASN A O 1
ATOM 3369 N N . PRO A 1 431 ? 2.680 9.823 -7.495 1.00 96.00 431 PRO A N 1
ATOM 3370 C CA . PRO A 1 431 ? 3.735 9.737 -8.507 1.00 96.00 431 PRO A CA 1
ATOM 3371 C C . PRO A 1 431 ? 5.141 10.002 -7.957 1.00 96.00 431 PRO A C 1
ATOM 3373 O O . PRO A 1 431 ? 6.090 9.336 -8.364 1.00 96.00 431 PRO A O 1
ATOM 3376 N N . GLN A 1 432 ? 5.288 10.935 -7.010 1.00 97.25 432 GLN A N 1
ATOM 3377 C CA . GLN A 1 432 ? 6.587 11.262 -6.409 1.00 97.25 432 GLN A CA 1
ATOM 3378 C C . GLN A 1 432 ? 7.095 10.162 -5.476 1.00 97.25 432 GLN A C 1
ATOM 3380 O O . GLN A 1 432 ? 8.301 9.932 -5.392 1.00 97.25 432 GLN A O 1
ATOM 3385 N N . VAL A 1 433 ? 6.188 9.483 -4.773 1.00 97.62 433 VAL A N 1
ATOM 3386 C CA . VAL A 1 433 ? 6.521 8.331 -3.927 1.00 97.62 433 VAL A CA 1
ATOM 3387 C C . VAL A 1 433 ? 6.784 7.095 -4.783 1.00 97.62 433 VAL A C 1
ATOM 3389 O O . VAL A 1 433 ? 7.731 6.367 -4.507 1.00 97.62 433 VAL A O 1
ATOM 3392 N N . CYS A 1 434 ? 6.026 6.898 -5.866 1.00 97.69 434 CYS A N 1
ATOM 3393 C CA . CYS A 1 434 ? 6.303 5.873 -6.871 1.00 97.69 434 CYS A CA 1
ATOM 3394 C C . CYS A 1 434 ? 7.702 6.055 -7.480 1.00 97.69 434 CYS A C 1
ATOM 3396 O O . CYS A 1 434 ? 8.477 5.103 -7.503 1.00 97.69 434 CYS A O 1
ATOM 3398 N N . GLU A 1 435 ? 8.059 7.278 -7.898 1.00 97.75 435 GLU A N 1
ATOM 3399 C CA . GLU A 1 435 ? 9.408 7.581 -8.397 1.00 97.75 435 GLU A CA 1
ATOM 3400 C C . GLU A 1 435 ? 10.469 7.312 -7.333 1.00 97.75 435 GLU A C 1
ATOM 3402 O O . GLU A 1 435 ? 11.465 6.653 -7.619 1.00 97.75 435 GLU A O 1
ATOM 3407 N N . HIS A 1 436 ? 10.243 7.757 -6.096 1.00 98.06 436 HIS A N 1
ATOM 3408 C CA . HIS A 1 436 ? 11.184 7.523 -5.005 1.00 98.06 436 HIS A CA 1
ATOM 3409 C C . HIS A 1 436 ? 11.420 6.031 -4.768 1.00 98.06 436 HIS A C 1
ATOM 3411 O O . HIS A 1 436 ? 12.562 5.591 -4.774 1.00 98.06 436 HIS A O 1
ATOM 3417 N N . LEU A 1 437 ? 10.364 5.227 -4.641 1.00 97.25 437 LEU A N 1
ATOM 3418 C CA . LEU A 1 437 ? 10.472 3.776 -4.459 1.00 97.25 437 LEU A CA 1
ATOM 3419 C C . LEU A 1 437 ? 11.160 3.090 -5.645 1.00 97.25 437 LEU A C 1
ATOM 3421 O O . LEU A 1 437 ? 11.997 2.209 -5.448 1.00 97.25 437 LEU A O 1
ATOM 3425 N N . ALA A 1 438 ? 10.846 3.507 -6.873 1.00 96.81 438 ALA A N 1
ATOM 3426 C CA . ALA A 1 438 ? 11.440 2.939 -8.076 1.00 96.81 438 ALA A CA 1
ATOM 3427 C C . ALA A 1 438 ? 12.917 3.328 -8.239 1.00 96.81 438 ALA A C 1
ATOM 3429 O O . ALA A 1 438 ? 13.715 2.493 -8.656 1.00 96.81 438 ALA A O 1
ATOM 3430 N N . VAL A 1 439 ? 13.309 4.558 -7.905 1.00 96.25 439 VAL A N 1
ATOM 3431 C CA . VAL A 1 439 ? 14.611 5.136 -8.290 1.00 96.25 439 VAL A CA 1
ATOM 3432 C C . VAL A 1 439 ? 15.552 5.322 -7.099 1.00 96.25 439 VAL A C 1
ATOM 3434 O O . VAL A 1 439 ? 16.708 4.902 -7.161 1.00 96.25 439 VAL A O 1
ATOM 3437 N N . ASP A 1 440 ? 15.061 5.920 -6.015 1.00 95.94 440 ASP A N 1
ATOM 3438 C CA . ASP A 1 440 ? 15.888 6.554 -4.980 1.00 95.94 440 ASP A CA 1
ATOM 3439 C C . ASP A 1 440 ? 15.912 5.781 -3.646 1.00 95.94 440 ASP A C 1
ATOM 3441 O O . ASP A 1 440 ? 16.902 5.854 -2.920 1.00 95.94 440 ASP A O 1
ATOM 3445 N N . HIS A 1 441 ? 14.856 5.022 -3.333 1.00 95.88 441 HIS A N 1
ATOM 3446 C CA . HIS A 1 441 ? 14.691 4.323 -2.057 1.00 95.88 441 HIS A CA 1
ATOM 3447 C C . HIS A 1 441 ? 15.846 3.365 -1.785 1.00 95.88 441 HIS A C 1
ATOM 3449 O O . HIS A 1 441 ? 16.268 2.631 -2.689 1.00 95.88 441 HIS A O 1
ATOM 3455 N N . ARG A 1 442 ? 16.354 3.367 -0.551 1.00 89.81 442 ARG A N 1
ATOM 3456 C CA . ARG A 1 442 ? 17.515 2.560 -0.176 1.00 89.81 442 ARG A CA 1
ATOM 3457 C C . ARG A 1 442 ? 17.217 1.067 -0.263 1.00 89.81 442 ARG A C 1
ATOM 3459 O O . ARG A 1 442 ? 16.099 0.610 -0.052 1.00 89.81 442 ARG A O 1
ATOM 3466 N N . VAL A 1 443 ? 18.265 0.318 -0.589 1.00 84.44 443 VAL A N 1
ATOM 3467 C CA . VAL A 1 443 ? 18.299 -1.131 -0.414 1.00 84.44 443 VAL A CA 1
ATOM 3468 C C . VAL A 1 443 ? 19.646 -1.496 0.186 1.00 84.44 443 VAL A C 1
ATOM 3470 O O . VAL A 1 443 ? 20.681 -1.180 -0.401 1.00 84.44 443 VAL A O 1
ATOM 3473 N N . GLU A 1 444 ? 19.640 -2.175 1.326 1.00 77.50 444 GLU A N 1
ATOM 3474 C CA . GLU A 1 444 ? 20.846 -2.679 1.980 1.00 77.50 444 GLU A CA 1
ATOM 3475 C C . GLU A 1 444 ? 20.795 -4.212 2.005 1.00 77.50 444 GLU A C 1
ATOM 3477 O O . GLU A 1 444 ? 19.956 -4.796 2.680 1.00 77.50 444 GLU A O 1
ATOM 3482 N N . ASN A 1 445 ? 21.663 -4.890 1.244 1.00 71.19 445 ASN A N 1
ATOM 3483 C CA . ASN A 1 445 ? 21.715 -6.362 1.182 1.00 71.19 445 ASN A CA 1
ATOM 3484 C C . ASN A 1 445 ? 20.356 -7.029 0.875 1.00 71.19 445 ASN A C 1
ATOM 3486 O O . ASN A 1 445 ? 19.970 -7.992 1.527 1.00 71.19 445 ASN A O 1
ATOM 3490 N N . GLY A 1 446 ? 19.603 -6.491 -0.093 1.00 71.62 446 GLY A N 1
ATOM 3491 C CA . GLY A 1 446 ? 18.261 -6.983 -0.437 1.00 71.62 446 GLY A CA 1
ATOM 3492 C C . GLY A 1 446 ? 17.132 -6.407 0.419 1.00 71.62 446 GLY A C 1
ATOM 3493 O O . GLY A 1 446 ? 15.969 -6.561 0.067 1.00 71.62 446 GLY A O 1
ATOM 3494 N N . LYS A 1 447 ? 17.445 -5.686 1.498 1.00 77.88 447 LYS A N 1
ATOM 3495 C CA . LYS A 1 447 ? 16.461 -5.158 2.448 1.00 77.88 447 LYS A CA 1
ATOM 3496 C C . LYS A 1 447 ? 16.015 -3.771 2.020 1.00 77.88 447 LYS A C 1
ATOM 3498 O O . LYS A 1 447 ? 16.832 -2.859 1.939 1.00 77.88 447 LYS A O 1
ATOM 3503 N N . ALA A 1 448 ? 14.726 -3.631 1.742 1.00 82.00 448 ALA A N 1
ATOM 3504 C CA . ALA A 1 448 ? 14.109 -2.405 1.234 1.00 82.00 448 ALA A CA 1
ATOM 3505 C C . ALA A 1 448 ? 12.790 -2.103 1.967 1.00 82.00 448 ALA A C 1
ATOM 3507 O O . ALA A 1 448 ? 11.808 -1.680 1.363 1.00 82.00 448 ALA A O 1
ATOM 3508 N N . GLY A 1 449 ? 12.730 -2.444 3.258 1.00 91.06 449 GLY A N 1
ATOM 3509 C CA . GLY A 1 449 ? 11.496 -2.411 4.037 1.00 91.06 449 GLY A CA 1
ATOM 3510 C C . GLY A 1 449 ? 10.881 -1.011 4.099 1.00 91.06 449 GLY A C 1
ATOM 3511 O O . GLY A 1 449 ? 11.542 -0.067 4.518 1.00 91.06 449 GLY A O 1
ATOM 3512 N N . THR A 1 450 ? 9.609 -0.875 3.724 1.00 96.19 450 THR A N 1
ATOM 3513 C CA . THR A 1 450 ? 8.898 0.417 3.724 1.00 96.19 450 THR A CA 1
ATOM 3514 C C . THR A 1 450 ? 7.965 0.611 4.918 1.00 96.19 450 THR A C 1
ATOM 3516 O O . THR A 1 450 ? 7.372 1.682 5.057 1.00 96.19 450 THR A O 1
ATOM 3519 N N . GLY A 1 451 ? 7.744 -0.441 5.711 1.00 97.06 451 GLY A N 1
ATOM 3520 C CA . GLY A 1 451 ? 6.632 -0.508 6.654 1.00 97.06 451 GLY A CA 1
ATOM 3521 C C . GLY A 1 451 ? 5.279 -0.497 5.938 1.00 97.06 451 GLY A C 1
ATOM 3522 O O . GLY A 1 451 ? 5.169 -0.879 4.767 1.00 97.06 451 GLY A O 1
ATOM 3523 N N . VAL A 1 452 ? 4.240 -0.034 6.631 1.00 98.69 452 VAL A N 1
ATOM 3524 C CA . VAL A 1 452 ? 2.911 0.187 6.055 1.00 98.69 452 VAL A CA 1
ATOM 3525 C C . VAL A 1 452 ? 2.879 1.533 5.331 1.00 98.69 452 VAL A C 1
ATOM 3527 O O . VAL A 1 452 ? 3.110 2.576 5.942 1.00 98.69 452 VAL A O 1
ATOM 3530 N N . VAL A 1 453 ? 2.528 1.527 4.046 1.00 98.81 453 VAL A N 1
ATOM 3531 C CA . VAL A 1 453 ? 2.414 2.736 3.218 1.00 98.81 453 VAL A CA 1
ATOM 3532 C C . VAL A 1 453 ? 0.957 2.929 2.819 1.00 98.81 453 VAL A C 1
ATOM 3534 O O . VAL A 1 453 ? 0.404 2.098 2.106 1.00 98.81 453 VAL A O 1
ATOM 3537 N N . ILE A 1 454 ? 0.326 4.004 3.293 1.00 98.81 454 ILE A N 1
ATOM 3538 C CA . ILE A 1 454 ? -1.128 4.197 3.221 1.00 98.81 454 ILE A CA 1
ATOM 3539 C C . ILE A 1 454 ? -1.474 5.293 2.209 1.00 98.81 454 ILE A C 1
ATOM 3541 O O . ILE A 1 454 ? -1.084 6.445 2.400 1.00 98.81 454 ILE A O 1
ATOM 3545 N N . TYR A 1 455 ? -2.225 4.950 1.159 1.00 96.38 455 TYR A N 1
ATOM 3546 C CA . TYR A 1 455 ? -2.536 5.848 0.035 1.00 96.38 455 TYR A CA 1
ATOM 3547 C C . TYR A 1 455 ? -3.998 6.307 -0.001 1.00 96.38 455 TYR A C 1
ATOM 3549 O O . TYR A 1 455 ? -4.901 5.604 0.457 1.00 96.38 455 TYR A O 1
ATOM 3557 N N . ASP A 1 456 ? -4.210 7.429 -0.687 1.00 97.88 456 ASP A N 1
ATOM 3558 C CA . ASP A 1 456 ? -5.485 7.805 -1.304 1.00 97.88 456 ASP A CA 1
ATOM 3559 C C . ASP A 1 456 ? -5.431 7.520 -2.817 1.00 97.88 456 ASP A C 1
ATOM 3561 O O . ASP A 1 456 ? -4.359 7.590 -3.425 1.00 97.88 456 ASP A O 1
ATOM 3565 N N . PHE A 1 457 ? -6.581 7.217 -3.427 1.00 96.81 457 PHE A N 1
ATOM 3566 C CA . PHE A 1 457 ? -6.788 7.058 -4.880 1.00 96.81 457 PHE A CA 1
ATOM 3567 C C . PHE A 1 457 ? -5.816 6.105 -5.596 1.00 96.81 457 PHE A C 1
ATOM 3569 O O . PHE A 1 457 ? -5.480 6.295 -6.765 1.00 96.81 457 PHE A O 1
ATOM 3576 N N . VAL A 1 458 ? -5.368 5.047 -4.923 1.00 94.38 458 VAL A N 1
ATOM 3577 C CA . VAL A 1 458 ? -4.641 3.975 -5.610 1.00 94.38 458 VAL A CA 1
ATOM 3578 C C . VAL A 1 458 ? -5.613 3.103 -6.415 1.00 94.38 458 VAL A C 1
ATOM 3580 O O . VAL A 1 458 ? -6.775 2.946 -6.032 1.00 94.38 458 VAL A O 1
ATOM 3583 N N . GLY A 1 459 ? -5.164 2.567 -7.551 1.00 94.06 459 GLY A N 1
ATOM 3584 C CA . GLY A 1 459 ? -6.004 1.783 -8.458 1.00 94.06 459 GLY A CA 1
ATOM 3585 C C . GLY A 1 459 ? -6.895 2.605 -9.388 1.00 94.06 459 GLY A C 1
ATOM 3586 O O . GLY A 1 459 ? -7.593 2.015 -10.214 1.00 94.06 459 GLY A O 1
ATOM 3587 N N . ASP A 1 460 ? -6.866 3.939 -9.293 1.00 93.56 460 ASP A N 1
ATOM 3588 C CA . ASP A 1 460 ? -7.563 4.815 -10.238 1.00 93.56 460 ASP A CA 1
ATOM 3589 C C . ASP A 1 460 ? -7.028 4.592 -11.659 1.00 93.56 460 ASP A C 1
ATOM 3591 O O . ASP A 1 460 ? -5.818 4.440 -11.859 1.00 93.56 460 ASP A O 1
ATOM 3595 N N . ASP A 1 461 ? -7.930 4.466 -12.633 1.00 91.19 461 ASP A N 1
ATOM 3596 C CA . ASP A 1 461 ? -7.626 4.037 -14.009 1.00 91.19 461 ASP A CA 1
ATOM 3597 C C . ASP A 1 461 ? -6.773 2.747 -14.114 1.00 91.19 461 ASP A C 1
ATOM 3599 O O . ASP A 1 461 ? -6.063 2.519 -15.098 1.00 91.19 461 ASP A O 1
ATOM 3603 N N . GLY A 1 462 ? -6.828 1.880 -13.095 1.00 91.69 462 GLY A N 1
ATOM 3604 C CA . GLY A 1 462 ? -6.050 0.641 -13.023 1.00 91.69 462 GLY A CA 1
ATOM 3605 C C . GLY A 1 462 ? -4.570 0.834 -12.671 1.00 91.69 462 GLY A C 1
ATOM 3606 O O . GLY A 1 462 ? -3.788 -0.106 -12.822 1.00 91.69 462 GLY A O 1
ATOM 3607 N N . ASN A 1 463 ? -4.166 2.021 -12.207 1.00 92.56 463 ASN A N 1
ATOM 3608 C CA . ASN A 1 463 ? -2.787 2.302 -11.814 1.00 92.56 463 ASN A CA 1
ATOM 3609 C C . ASN A 1 463 ? -2.470 1.736 -10.421 1.00 92.56 463 ASN A C 1
ATOM 3611 O O . ASN A 1 463 ? -2.901 2.270 -9.395 1.00 92.56 463 ASN A O 1
ATOM 3615 N N . TRP A 1 464 ? -1.648 0.688 -10.393 1.00 95.50 464 TRP A N 1
ATOM 3616 C CA . TRP A 1 464 ? -1.206 0.006 -9.171 1.00 95.50 464 TRP A CA 1
ATOM 3617 C C . TRP A 1 464 ? 0.319 0.037 -9.008 1.00 95.50 464 TRP A C 1
ATOM 3619 O O . TRP A 1 464 ? 0.870 -0.716 -8.206 1.00 95.50 464 TRP A O 1
ATOM 3629 N N . ALA A 1 465 ? 1.024 0.896 -9.752 1.00 96.31 465 ALA A N 1
ATOM 3630 C CA . ALA A 1 465 ? 2.486 0.937 -9.789 1.00 96.31 465 ALA A CA 1
ATOM 3631 C C . ALA A 1 465 ? 3.116 1.091 -8.394 1.00 96.31 465 ALA A C 1
ATOM 3633 O O . ALA A 1 465 ? 3.999 0.318 -8.022 1.00 96.31 465 ALA A O 1
ATOM 3634 N N . VAL A 1 466 ? 2.622 2.038 -7.586 1.00 96.56 466 VAL A N 1
ATOM 3635 C CA . VAL A 1 466 ? 3.139 2.267 -6.226 1.00 96.56 466 VAL A CA 1
ATOM 3636 C C . VAL A 1 466 ? 2.896 1.062 -5.308 1.00 96.56 466 VAL A C 1
ATOM 3638 O O . VAL A 1 466 ? 3.782 0.678 -4.548 1.00 96.56 466 VAL A O 1
ATOM 3641 N N . THR A 1 467 ? 1.741 0.403 -5.433 1.00 96.94 467 THR A N 1
ATOM 3642 C CA . THR A 1 467 ? 1.403 -0.814 -4.681 1.00 96.94 467 THR A CA 1
ATOM 3643 C C . THR A 1 467 ? 2.312 -1.973 -5.069 1.00 96.94 467 THR A C 1
ATOM 3645 O O . THR A 1 467 ? 2.847 -2.647 -4.193 1.00 96.94 467 THR A O 1
ATOM 3648 N N . LYS A 1 468 ? 2.555 -2.171 -6.372 1.00 96.94 468 LYS A N 1
ATOM 3649 C CA . LYS A 1 468 ? 3.479 -3.194 -6.886 1.00 96.94 468 LYS A CA 1
ATOM 3650 C C . LYS A 1 468 ? 4.906 -2.970 -6.386 1.00 96.94 468 LYS A C 1
ATOM 3652 O O . LYS A 1 468 ? 5.574 -3.942 -6.048 1.00 96.94 468 LYS A O 1
ATOM 3657 N N . LEU A 1 469 ? 5.363 -1.716 -6.295 1.00 96.88 469 LEU A N 1
ATOM 3658 C CA . LEU A 1 469 ? 6.672 -1.389 -5.715 1.00 96.88 469 LEU A CA 1
ATOM 3659 C C . LEU A 1 469 ? 6.745 -1.782 -4.243 1.00 96.88 469 LEU A C 1
ATOM 3661 O O . LEU A 1 469 ? 7.680 -2.477 -3.864 1.00 96.88 469 LEU A O 1
ATOM 3665 N N . VAL A 1 470 ? 5.756 -1.388 -3.434 1.00 97.06 470 VAL A N 1
ATOM 3666 C CA . VAL A 1 470 ? 5.734 -1.710 -1.998 1.00 97.06 470 VAL A CA 1
ATOM 3667 C C . VAL A 1 470 ? 5.662 -3.219 -1.761 1.00 97.06 470 VAL A C 1
ATOM 3669 O O . VAL A 1 470 ? 6.453 -3.739 -0.981 1.00 97.06 470 VAL A O 1
ATOM 3672 N N . VAL A 1 471 ? 4.807 -3.953 -2.482 1.00 96.31 471 VAL A N 1
ATOM 3673 C CA . VAL A 1 471 ? 4.791 -5.428 -2.411 1.00 96.31 471 VAL A CA 1
ATOM 3674 C C . VAL A 1 471 ? 6.143 -6.007 -2.838 1.00 96.31 471 VAL A C 1
ATOM 3676 O O . VAL A 1 471 ? 6.678 -6.884 -2.158 1.00 96.31 471 VAL A O 1
ATOM 3679 N N . GLY A 1 472 ? 6.722 -5.490 -3.926 1.00 94.06 472 GLY A N 1
ATOM 3680 C CA . GLY A 1 472 ? 8.011 -5.918 -4.469 1.00 94.06 472 GLY A CA 1
ATOM 3681 C C . GLY A 1 472 ? 9.179 -5.764 -3.494 1.00 94.06 472 GLY A C 1
ATOM 3682 O O . GLY A 1 472 ? 10.127 -6.543 -3.567 1.00 94.06 472 GLY A O 1
ATOM 3683 N N . MET A 1 473 ? 9.106 -4.848 -2.526 1.00 93.81 473 MET A N 1
ATOM 3684 C CA . MET A 1 473 ? 10.146 -4.699 -1.501 1.00 93.81 473 MET A CA 1
ATOM 3685 C C . MET A 1 473 ? 10.251 -5.899 -0.547 1.00 93.81 473 MET A C 1
ATOM 3687 O O . MET A 1 473 ? 11.285 -6.085 0.089 1.00 93.81 473 MET A O 1
ATOM 3691 N N . ASN A 1 474 ? 9.234 -6.766 -0.482 1.00 93.38 474 ASN A N 1
ATOM 3692 C CA . ASN A 1 474 ? 9.272 -7.967 0.361 1.00 93.38 474 ASN A CA 1
ATOM 3693 C C . ASN A 1 474 ? 10.086 -9.119 -0.234 1.00 93.38 474 ASN A C 1
ATOM 3695 O O . ASN A 1 474 ? 10.443 -10.038 0.495 1.00 93.38 474 ASN A O 1
ATOM 3699 N N . GLY A 1 475 ? 10.388 -9.115 -1.535 1.00 88.88 475 GLY A N 1
ATOM 3700 C CA . GLY A 1 475 ? 11.154 -10.210 -2.146 1.00 88.88 475 GLY A CA 1
ATOM 3701 C C . GLY A 1 475 ? 12.597 -10.312 -1.631 1.00 88.88 475 GLY A C 1
ATOM 3702 O O . GLY A 1 475 ? 13.226 -11.347 -1.822 1.00 88.88 475 GLY A O 1
ATOM 3703 N N . GLY A 1 476 ? 13.102 -9.287 -0.937 1.00 85.88 476 GLY A N 1
ATOM 3704 C CA . GLY A 1 476 ? 14.372 -9.326 -0.219 1.00 85.88 476 GLY A CA 1
ATOM 3705 C C . GLY A 1 476 ? 14.359 -10.292 0.957 1.00 85.88 476 GLY A C 1
ATOM 3706 O O . GLY A 1 476 ? 15.381 -10.881 1.268 1.00 85.88 476 GLY A O 1
ATOM 3707 N N . LEU A 1 477 ? 13.183 -10.522 1.552 1.00 87.75 477 LEU A N 1
ATOM 3708 C CA . LEU A 1 477 ? 12.971 -11.492 2.631 1.00 87.75 477 LEU A CA 1
ATOM 3709 C C . LEU A 1 477 ? 12.990 -12.951 2.132 1.00 87.75 477 LEU A C 1
ATOM 3711 O O . LEU A 1 477 ? 12.846 -13.876 2.930 1.00 87.75 477 LEU A O 1
ATOM 3715 N N . LEU A 1 478 ? 13.093 -13.161 0.813 1.00 83.75 478 LEU A N 1
ATOM 3716 C CA . LEU A 1 478 ? 13.181 -14.480 0.175 1.00 83.75 478 LEU A CA 1
ATOM 3717 C C . LEU A 1 478 ? 14.624 -14.883 -0.171 1.00 83.75 478 LEU A C 1
ATOM 3719 O O . LEU A 1 478 ? 14.827 -15.988 -0.678 1.00 83.75 478 LEU A O 1
ATOM 3723 N N . ILE A 1 479 ? 15.580 -13.971 0.019 1.00 77.94 479 ILE A N 1
ATOM 3724 C CA . ILE A 1 479 ? 17.016 -14.144 -0.241 1.00 77.94 479 ILE A CA 1
ATOM 3725 C C . ILE A 1 479 ? 17.690 -14.417 1.097 1.00 77.94 479 ILE A C 1
ATOM 3727 O O . ILE A 1 479 ? 18.524 -15.349 1.133 1.00 77.94 479 ILE A O 1
#

Solvent-accessible surface area (backbone atoms only — not comparable to full-atom values): 25456 Å² total; per-residue (Å²): 130,83,60,49,47,36,30,45,27,32,37,30,64,36,46,39,34,37,45,35,39,33,44,26,50,59,52,58,68,66,77,79,75,81,91,50,83,77,68,66,71,61,71,77,68,80,81,77,89,86,87,83,89,90,87,82,87,85,76,92,70,81,96,79,82,85,73,84,78,70,78,59,48,73,66,34,48,51,53,18,60,72,63,39,50,74,43,82,48,85,47,79,27,47,44,52,29,68,42,76,69,81,43,68,58,57,70,36,35,41,34,42,34,32,37,35,45,51,81,96,50,73,91,56,73,27,40,34,36,39,70,48,43,68,85,58,55,52,71,34,74,48,42,71,65,66,82,52,80,82,66,42,50,36,33,42,37,42,73,96,70,18,34,34,21,37,27,48,58,46,53,38,55,44,58,54,55,82,55,61,46,83,43,47,52,31,59,39,22,35,22,23,29,42,49,30,77,12,35,44,69,41,60,70,70,53,29,28,27,54,44,52,56,65,56,42,37,49,61,40,38,34,34,37,32,44,34,34,21,72,56,88,96,44,50,30,36,34,47,61,81,40,65,36,30,75,90,49,93,47,47,50,69,58,58,49,50,43,53,49,59,47,24,74,75,25,50,54,28,52,33,40,41,32,42,30,78,43,45,82,55,89,77,49,43,39,61,49,40,51,48,48,41,60,72,55,41,64,75,46,48,92,39,50,40,45,52,56,56,86,52,32,41,56,81,34,39,38,16,39,31,40,33,28,39,47,53,71,32,75,86,43,37,58,35,69,89,54,68,14,68,18,26,69,53,49,65,67,71,79,63,22,63,69,40,68,27,95,74,48,39,37,36,26,44,46,33,74,28,83,48,73,75,45,49,58,57,44,47,50,37,44,53,54,47,32,51,49,30,27,51,47,39,55,50,21,56,79,68,75,48,85,40,54,43,33,39,36,42,70,46,40,34,23,88,90,35,76,73,22,18,29,58,52,39,29,72,56,42,51,59,55,51,33,48,34,63,53,73,67,55,68,59,60,95,36,43,33,24,41,13,31,41,23,37,32,46,61,45,44,99,71,48,47,66,52,42,38,51,35,48,19,31,43,33,32,82,75,109

Nearest PDB structures (foldseek):
  4f2t-assembly1_A  TM=8.013E-01  e=2.244E-18  Staphylococcus aureus subsp. aureus str. Newman
  4f2u-assembly1_A  TM=7.890E-01  e=2.517E-18  Staphylococcus aureus subsp. aureus str. Newman

Secondary structure (DSSP, 8-state):
-PPPEEEEEEESSS-EEEEEEEEEPPPPPPPPPP--GGGSTTTTSTTS---S--SS--S---S----PPPPPPHHHHHHHHHT-EEEEEEEEE-TT-EEEEEEE-SSSEEEEEEEEE-TTS-S-EEEEEEEE-TT--SEEE-EESS--TT--EEEEEEGGGTEEEEEE-TTGGGGGGGS-TT-BGGG--EEEETTTTTTSS--TTT---SS-HHHHHHTT--EEEEEEEEETTEEEEEETTEES-TTS--BHHHHHHHHHHHHHH-TT--EEEEEEE-SS----HHHHHHHHIIIIIGGGGGGEE-SSSPPBHHHHTTSEEEEEESPPPGGGTTHHHHT-SSEE-S---TTEEEEE-TTS-EEEE--B--STTHHHHHHHHHHHHHHHHHHHHHHHHHTT-PPPPEEEE---B-TT-GGGSHHHHHHHHHHHHHHIIIII---BTTB----EEEESSTTGGG--HHHHHHHHGGGGGG-

Foldseek 3Di:
DFFDFAKEFELFQWKKKFFKKKWQDAQDQPDPDPDDPVVVVVVVPPPPDDDDDDDDPPDDDPPDDPDPRDDHDPVSNVVSVVVMDMDTDTDIAHHRGMDT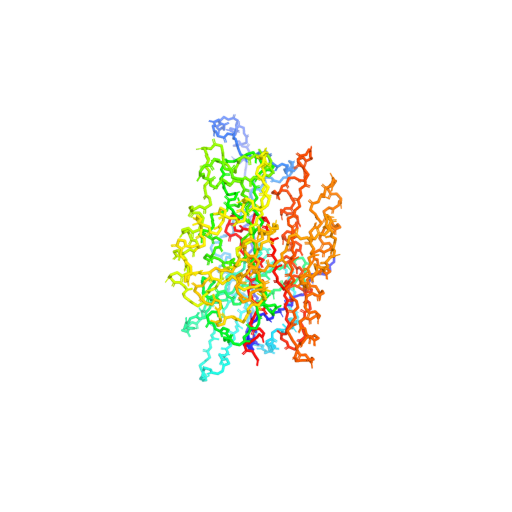PRDGDDQIKMKIKIWIDDDVHDPDIWIWMWIDHPPDDQKTAIGTPDDPDQWGWIWGDDSVNSYIYIFTQRQLLQLLLLFDQQAFLLQALAEEAAQQQLCEPDDLLLRFAVDHLLVCNRRNHQEYAFEWEDDPLFTWGGDAAGGSYPVDTDGPVVSLVSVLVSLVVHQLGAHAYEYDYHHPDPDALANVQVSCCVVPCVVPVVQEDWQQDGHGSNVGGSHYAYRYLGDYHPVQCPPPPNRGTGHDPVDDDPLALWTADPSGEIEGCNAEDPDLVCLVVLLVSLLVLQQVSLVQSVVCVVVVHRHHAYYGEQHHADPVDPCGRSVNSLVPRVVSLLCCLRPPQDDDQLARHRGYYYHGHACPVHHNSNVSSSSSSCSSSVD

InterPro domains:
  IPR000909 Phosphatidylinositol-specific phospholipase C, X domain [PF00388] (193-325)
  IPR000909 Phosphatidylinositol-specific phospholipase C, X domain [SM00148] (181-325)
  IPR017946 PLC-like phosphodiesterase, TIM beta/alpha-barrel domain superfamily [G3DSA:3.20.20.190] (165-477)
  IPR017946 PLC-like phosphodiesterase, TIM beta/alpha-barrel domain superfamily [SSF51695] (172-475)
  IPR051057 Phosphoinositide phospholipase C domain-containing protein [PTHR13593] (164-476)

Radius of gyration: 25.61 Å; Cα contacts (8 Å, |Δi|>4): 1030; chains: 1; bounding box: 53×53×87 Å

Mean predicted aligned error: 8.05 Å

Sequence (479 aa):
MPSPTLTIRNLTSNKLHIIQTTRIPAPAPPKPAPITKSNLTNVSNLGHHVTHNFTSLLRRTPVTALIPVPTPTSSAIAAAAAAAEVRDILIIIPPYGKSGTGMNLDEDTLRFEFETRKVGGGDHIRKFRFEIKFASKLELQIHPLGDVGDMSLTGIYHRSRGHLAIVSNASLESWMGKLRDDTHLGRLSMPGTHNSPTCHTALPSVRCQAVSVTEQLRNGVRFLDIRVQPGGKELELVHGAFPIALSGKKLLRDVMNECYAFLDRNRSETIIVSLKREGTGKTNDQSFSKDIKRDVIDKRSGSWFTEPRIPKLGEARGKCILFRRYDIDDSLRGDNEGRGHGIDAANWAYNTPNYTTPSGICVQDFCEVAETENINKKVQYVKEHLERSCEEISVAERENRDPPLFVNFLSASNFWKVGCWPDRIAEKINPQVCEHLAVDHRVENGKAGTGVVIYDFVGDDGNWAVTKLVVGMNGGLLI

Organism: Pyronema omphalodes (strain CBS 100304) (NCBI:txid1076935)

pLDDT: mean 88.32, std 16.58, range [28.09, 98.94]